Protein AF-W9YM71-F1 (afdb_monomer)

Mean predicted aligned error: 12.5 Å

Secondary structure (DSSP, 8-state):
---HHHHHHHHHHHHS--------SS----TTSPPEEEEE--TT--HHHHHHHHHHHHHHHSPPS-TT-----------------PPPEEEEEB--SS--GGGHHHH-HHHHHHHHHHHT---S--STT--S--GGGG--HHHHTS-BHHHHHH-TTSTTHHHHSPP-----------------------------PPPEEEEEES-SS---TT--HHHHHHHEEEEEEEESS---S-S-TT-SSEEE-TT-S-HHHHHHHHHHHTT-SPPP---------------------HHHHHHHHHHHHHHHHHHHHHHHHHTTTTT--GGGS-HHHHHHHHHHHTTTS-----------------------PPPP-----PPP-HHHHHHHHHHHHHHGGGGS-HHHHHHTTEEEEEEEPPPPSSSSS----EEEEEEEE-SS-HHHHHHHHTSHHHHHHHHHHHHH-TTT-EEEEEEEEEETTEEEEEEEE--HHHHHTTHHHHHHHHGGGG-EEE--S-HHHHHHHHHHHTTT-EEEEEEES-TT--HHHHHHHHHHHHHT-

pLDDT: mean 78.45, std 24.94, range [26.16, 98.88]

Nearest PDB structures (foldseek):
  2qb6-assembly1_A  TM=8.181E-01  e=3.819E-21  Saccharomyces cerevisiae
  2qb6-assembly2_B  TM=7.887E-01  e=1.008E-19  Saccharomyces cerevisiae
  2qb8-assembly2_B  TM=7.793E-01  e=6.361E-20  Saccharomyces cerevisiae
  3dev-assembly1_B  TM=4.769E-01  e=1.214E-04  Staphylococcus haemolyticus JCSC1435
  4bxi-assembly1_A-2  TM=2.778E-01  e=4.343E-01  Staphylococcus aureus subsp. aureus COL

Foldseek 3Di:
DAALLVVLLVLLCLFQPDPPPDPPPDPDDPPPAFAEEEEFEALLLALQRQLLLSLLQVLLQDDDPDPPFPDDPDDDPDDPDDDDHRRYHYHYEYLHQPDALLCCCLLQVLLLLLLCVLLVVDDPDPDVDDDPPDPPVRDSVSSNSHHYSNNLCVDPSGPCNVLSHQDPPPDDDDPDDDDDDDDDDDDDPPPPPPPQDPAHEYEYFQDQQDDHQNDDPVSCVSRYDYQEYQHQFDHPVRDDPNRPPHHYHHLAQGSLLRSLVVCVVSCSQPAQDDPPPDDPDDDDDDDDDPDDDPVNVVSVLSNLSSSLSSSLSSLCQSCVNVVADTSNHDVSSVVSNVRSCSSQADPDPDPPPDDDDDDDDDDDDDDDDDPDDDDDPDGDDSVVSRCSSNVSVLCSVLSDDLLSQQSNSKDKDWAWADDDPDDDPDDIDIAIAMEGEHAADPVVSQVRLPHLVSSVVSVCCNCCPPSHVHQKYKYWYDDPPWIKIKIKGQAQVCVVVPLPVLLVVQCVVQVWDADDPDPVNVVVCCVPAPPRMDMGMTIRPPRSDDCSRSVVSSSVSRRHD

Sequence (561 aa):
MPSLSSYLANVRRLVFQPRSSAPSSNGGIDQSGGRSTLVMGNPSADLDSFVSAVLLSYFYNLPSRHSNSSHPQASTDGGAGGIGTLKTKYVPVLNLPAVKADELWRLRPEFGVALRWAVGEIPTGTGPGADEQSKDAEKVKQLEDMITVADIKSDSNSVFHSVFADSAHKAAGSQTSIQAGSTGSTDAASSQSQTQTQPQSLLLVDHNAPSIPGMSDETIRSRLKVIGCIDHHVDEGYVEQDASPRIITTGIGSCTSLVVKHLRDQGMWPTPSVNNTNSSDHDVPSTATTTLTTQDASTNVASIQELSKLALAPILIDTTNLTGKGDKCSDTDREAVAFLEAFLSPPSTQHSQTKDVKTNAHADTREAPPPSDKTGQTSWDRTAFYNAISTAKANSLNLLTMQETFDRDYKVWQERTRTQPTSSSSGAKDINVGISSLVKPLSWLIKHAGGVDKFLDEVETFATAEDRKLGVFAMLTRAGHGKEMAVFVLDEDLTESGLIGHFEDRAGELQLREWDEDRELMEALNQRLTGKRGWKVWWIGDTSKSRKQVGPLLREAVKTM

Structure (mmCIF, N/CA/C/O backbone):
data_AF-W9YM71-F1
#
_entry.id   AF-W9YM71-F1
#
loop_
_atom_site.group_PDB
_atom_site.id
_atom_site.type_symbol
_atom_site.label_atom_id
_atom_site.label_alt_id
_atom_site.label_comp_id
_atom_site.label_asym_id
_atom_site.label_entity_id
_atom_site.label_seq_id
_atom_site.pdbx_PDB_ins_code
_atom_site.Cartn_x
_atom_site.Cartn_y
_atom_site.Cartn_z
_atom_site.occupancy
_atom_site.B_iso_or_equiv
_atom_site.auth_seq_id
_atom_site.auth_comp_id
_atom_site.auth_asym_id
_atom_site.auth_atom_id
_atom_site.pdbx_PDB_model_num
ATOM 1 N N . MET A 1 1 ? 15.844 1.113 -25.237 1.00 86.94 1 MET A N 1
ATOM 2 C CA . MET A 1 1 ? 15.057 1.256 -23.997 1.00 86.94 1 MET A CA 1
ATOM 3 C C . MET A 1 1 ? 15.347 2.644 -23.452 1.00 86.94 1 MET A C 1
ATOM 5 O O . MET A 1 1 ? 16.521 2.991 -23.418 1.00 86.94 1 MET A O 1
ATOM 9 N N . PRO A 1 2 ? 14.336 3.484 -23.169 1.00 92.31 2 PRO A N 1
ATOM 10 C CA . PRO A 1 2 ? 14.567 4.799 -22.561 1.00 92.31 2 PRO A CA 1
ATOM 11 C C . PRO A 1 2 ? 15.074 4.652 -21.119 1.00 92.31 2 PRO A C 1
ATOM 13 O O . PRO A 1 2 ? 14.663 3.718 -20.438 1.00 92.31 2 PRO A O 1
ATOM 16 N N . SER A 1 3 ? 15.881 5.586 -20.612 1.00 94.06 3 SER A N 1
ATOM 17 C CA . SER A 1 3 ? 16.156 5.609 -19.166 1.00 94.06 3 SER A CA 1
ATOM 18 C C . SER A 1 3 ? 14.859 5.766 -18.369 1.00 94.06 3 SER A C 1
ATOM 20 O O . SER A 1 3 ? 13.878 6.327 -18.878 1.00 94.06 3 SER A O 1
ATOM 22 N N . LEU A 1 4 ? 14.848 5.302 -17.120 1.00 94.31 4 LEU A N 1
ATOM 23 C CA . LEU A 1 4 ? 13.697 5.405 -16.224 1.00 94.31 4 LEU A CA 1
ATOM 24 C C . LEU A 1 4 ? 13.221 6.860 -16.105 1.00 94.31 4 LEU A C 1
ATOM 26 O O . LEU A 1 4 ? 12.041 7.147 -16.295 1.00 94.31 4 LEU A O 1
ATOM 30 N N . SER A 1 5 ? 14.160 7.788 -15.907 1.00 93.81 5 SER A N 1
ATOM 31 C CA . SER A 1 5 ? 13.890 9.230 -15.840 1.00 93.81 5 SER A CA 1
ATOM 32 C C . SER A 1 5 ? 13.213 9.758 -17.108 1.00 93.81 5 SER A C 1
ATOM 34 O O . SER A 1 5 ? 12.217 10.475 -17.040 1.00 93.81 5 SER A O 1
ATOM 36 N N . SER A 1 6 ? 13.723 9.379 -18.286 1.00 94.69 6 SER A N 1
ATOM 37 C CA . SER A 1 6 ? 13.145 9.821 -19.562 1.00 94.69 6 SER A CA 1
ATOM 38 C C . SER A 1 6 ? 11.755 9.230 -19.782 1.00 94.69 6 SER A C 1
ATOM 40 O O . SER A 1 6 ? 10.878 9.894 -20.332 1.00 94.69 6 SER A O 1
ATOM 42 N N . TYR A 1 7 ? 11.544 7.978 -19.371 1.00 96.25 7 TYR A N 1
ATOM 43 C CA . TYR A 1 7 ? 10.250 7.315 -19.463 1.00 96.25 7 TYR A CA 1
ATOM 44 C C . TYR A 1 7 ? 9.191 8.012 -18.600 1.00 96.25 7 TYR A C 1
ATOM 46 O O . TYR A 1 7 ? 8.148 8.384 -19.137 1.00 96.25 7 TYR A O 1
ATOM 54 N N . LEU A 1 8 ? 9.471 8.242 -17.312 1.00 96.62 8 LEU A N 1
ATOM 55 C CA . LEU A 1 8 ? 8.530 8.884 -16.387 1.00 96.62 8 LEU A CA 1
ATOM 56 C C . LEU A 1 8 ? 8.148 10.291 -16.873 1.00 96.62 8 LEU A C 1
ATOM 58 O O . LEU A 1 8 ? 6.964 10.574 -17.052 1.00 96.62 8 LEU A O 1
ATOM 62 N N . ALA A 1 9 ? 9.135 11.111 -17.246 1.00 95.50 9 ALA A N 1
ATOM 63 C CA . ALA A 1 9 ? 8.895 12.446 -17.797 1.00 95.50 9 ALA A CA 1
ATOM 64 C C . ALA A 1 9 ? 8.052 12.426 -19.090 1.00 95.50 9 ALA A C 1
ATOM 66 O O . ALA A 1 9 ? 7.202 13.291 -19.317 1.00 95.50 9 ALA A O 1
ATOM 67 N N . ASN A 1 10 ? 8.276 11.445 -19.974 1.00 94.88 10 ASN A N 1
ATOM 68 C CA . ASN A 1 10 ? 7.492 11.295 -21.204 1.00 94.88 10 ASN A CA 1
ATOM 69 C C . ASN A 1 10 ? 6.034 10.931 -20.904 1.00 94.88 10 ASN A C 1
ATOM 71 O O . ASN A 1 10 ? 5.128 11.514 -21.496 1.00 94.88 10 ASN A O 1
ATOM 75 N N . VAL A 1 11 ? 5.807 9.985 -19.995 1.00 95.00 11 VAL A N 1
ATOM 76 C CA . VAL A 1 11 ? 4.467 9.542 -19.596 1.00 95.00 11 VAL A CA 1
ATOM 77 C C . VAL A 1 11 ? 3.709 10.666 -18.893 1.00 95.00 11 VAL A C 1
ATOM 79 O O . VAL A 1 11 ? 2.572 10.936 -19.269 1.00 95.00 11 VAL A O 1
ATOM 82 N N . ARG A 1 12 ? 4.337 11.379 -17.949 1.00 95.56 12 ARG A N 1
ATOM 83 C CA . ARG A 1 12 ? 3.732 12.553 -17.298 1.00 95.56 12 ARG A CA 1
ATOM 84 C C . ARG A 1 12 ? 3.300 13.593 -18.318 1.00 95.56 12 ARG A C 1
ATOM 86 O O . ARG A 1 12 ? 2.166 14.064 -18.280 1.00 95.56 12 ARG A O 1
ATOM 93 N N . ARG A 1 13 ? 4.159 13.883 -19.299 1.00 94.25 13 ARG A N 1
ATOM 94 C CA . ARG A 1 13 ? 3.810 14.800 -20.386 1.00 94.25 13 ARG A CA 1
ATOM 95 C C . ARG A 1 13 ? 2.591 14.325 -21.160 1.00 94.25 13 ARG A C 1
ATOM 97 O O . ARG A 1 13 ? 1.767 15.165 -21.463 1.00 94.25 13 ARG A O 1
ATOM 104 N N . LEU A 1 14 ? 2.454 13.030 -21.471 1.00 91.31 14 LEU A N 1
ATOM 105 C CA . LEU A 1 14 ? 1.268 12.497 -22.167 1.00 91.31 14 LEU A CA 1
ATOM 106 C C . LEU A 1 14 ? -0.036 12.783 -21.410 1.00 91.31 14 LEU A C 1
ATOM 108 O O . LEU A 1 14 ? -1.061 12.989 -22.051 1.00 91.31 14 LEU A O 1
ATOM 112 N N . VAL A 1 15 ? 0.004 12.811 -20.076 1.00 93.62 15 VAL A N 1
ATOM 113 C CA . VAL A 1 15 ? -1.179 13.048 -19.238 1.00 93.62 15 VAL A CA 1
ATOM 114 C C . VAL A 1 15 ? -1.547 14.528 -19.135 1.00 93.62 15 VAL A C 1
ATOM 116 O O . VAL A 1 15 ? -2.734 14.850 -19.139 1.00 93.62 15 VAL A O 1
ATOM 119 N N . PHE A 1 16 ? -0.549 15.412 -19.074 1.00 92.94 16 PHE A N 1
ATOM 120 C CA . PHE A 1 16 ? -0.714 16.843 -18.781 1.00 92.94 16 PHE A CA 1
ATOM 121 C C . PHE A 1 16 ? -0.312 17.759 -19.955 1.00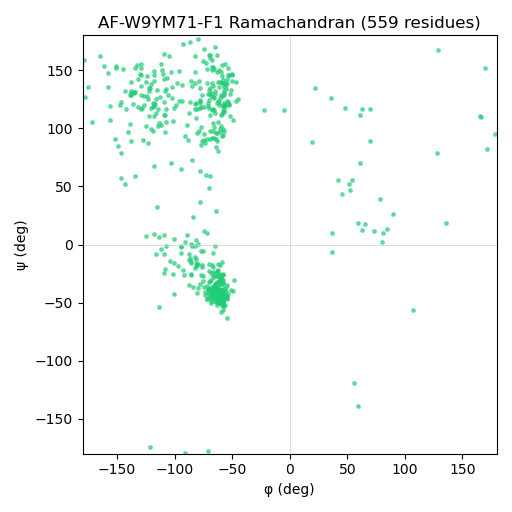 92.94 16 PHE A C 1
ATOM 123 O O . PHE A 1 16 ? 0.218 18.851 -19.749 1.00 92.94 16 PHE A O 1
ATOM 130 N N . GLN A 1 17 ? -0.494 17.324 -21.210 1.00 78.56 17 GLN A N 1
ATOM 131 C CA . GLN A 1 17 ? -0.133 18.159 -22.365 1.00 78.56 17 GLN A CA 1
ATOM 132 C C . GLN A 1 17 ? -0.950 19.462 -22.387 1.00 78.56 17 GLN A C 1
ATOM 134 O O . GLN A 1 17 ? -2.176 19.410 -22.260 1.00 78.56 17 GLN A O 1
ATOM 139 N N . PRO A 1 18 ? -0.323 20.625 -22.651 1.00 55.78 18 PRO A N 1
ATOM 140 C CA . PRO A 1 18 ? -1.064 21.832 -22.981 1.00 55.78 18 PRO A CA 1
ATOM 141 C C . PRO A 1 18 ? -1.850 21.565 -24.266 1.00 55.78 18 PRO A C 1
ATOM 143 O O . PRO A 1 18 ? -1.250 21.272 -25.303 1.00 55.78 18 PRO A O 1
ATOM 146 N N . ARG A 1 19 ? -3.183 21.669 -24.229 1.00 54.19 19 ARG A N 1
ATOM 147 C CA . ARG A 1 19 ? -3.973 21.716 -25.464 1.00 54.19 19 ARG A CA 1
ATOM 148 C C . ARG A 1 19 ? -3.457 22.899 -26.275 1.00 54.19 19 ARG A C 1
ATOM 150 O O . ARG A 1 19 ? -3.586 24.041 -25.837 1.00 54.19 19 ARG A O 1
ATOM 157 N N . SER A 1 20 ? -2.846 22.648 -27.431 1.00 47.94 20 SER A N 1
ATOM 158 C CA . SER A 1 20 ? -2.465 23.723 -28.340 1.00 47.94 20 SER A CA 1
ATOM 159 C C . SER A 1 20 ? -3.720 24.520 -28.682 1.00 47.94 20 SER A C 1
ATOM 161 O O . SER A 1 20 ? -4.685 23.970 -29.212 1.00 47.94 20 SER A O 1
ATOM 163 N N . SER A 1 21 ? -3.715 25.806 -28.344 1.00 37.19 21 SER A N 1
ATOM 164 C CA . SER A 1 21 ? -4.774 26.765 -28.635 1.00 37.19 21 SER A CA 1
ATOM 165 C C . SER A 1 21 ? -4.921 26.961 -30.147 1.00 37.19 21 SER A C 1
ATOM 167 O O . SER A 1 21 ? -4.367 27.894 -30.725 1.00 37.19 21 SER A O 1
ATOM 169 N N . ALA A 1 22 ? -5.668 26.077 -30.794 1.00 32.47 22 ALA A N 1
ATOM 170 C CA . ALA A 1 22 ? -6.277 26.332 -32.085 1.00 32.47 22 ALA A CA 1
ATOM 171 C C . ALA A 1 22 ? -7.793 26.176 -31.899 1.00 32.47 22 ALA A C 1
ATOM 173 O O . ALA A 1 22 ? -8.251 25.090 -31.534 1.00 32.47 22 ALA A O 1
ATOM 174 N N . PRO A 1 23 ? -8.593 27.235 -32.102 1.00 36.38 23 PRO A N 1
ATOM 175 C CA . PRO A 1 23 ? -10.038 27.114 -32.073 1.00 36.38 23 PRO A CA 1
ATOM 176 C C . PRO A 1 23 ? -10.468 26.419 -33.368 1.00 36.38 23 PRO A C 1
ATOM 178 O O . PRO A 1 23 ? -10.716 27.073 -34.376 1.00 36.38 23 PRO A O 1
ATOM 181 N N . SER A 1 24 ? -10.537 25.087 -33.370 1.00 32.97 24 SER A N 1
ATOM 182 C CA . SER A 1 24 ? -11.291 24.392 -34.412 1.00 32.97 24 SER A CA 1
ATOM 183 C C . SER A 1 24 ? -12.765 24.431 -34.015 1.00 32.97 24 SER A C 1
ATOM 185 O O . SER A 1 24 ? -13.189 23.830 -33.028 1.00 32.97 24 SER A O 1
ATOM 187 N N . SER A 1 25 ? -13.532 25.226 -34.751 1.00 34.09 25 SER A N 1
ATOM 188 C CA . SER A 1 25 ? -14.973 25.419 -34.624 1.00 34.09 25 SER A CA 1
ATOM 189 C C . SER A 1 25 ? -15.750 24.202 -35.142 1.00 34.09 25 SER A C 1
ATOM 191 O O . SER A 1 25 ? -16.524 24.313 -36.086 1.00 34.09 25 SER A O 1
ATOM 193 N N . ASN A 1 26 ? -15.508 23.035 -34.549 1.00 32.47 26 ASN A N 1
ATOM 194 C CA . ASN A 1 26 ? -16.337 21.841 -34.665 1.00 32.47 26 ASN A CA 1
ATOM 195 C C . ASN A 1 26 ? -16.074 20.976 -33.431 1.00 32.47 26 ASN A C 1
ATOM 197 O O . ASN A 1 26 ? -14.943 20.563 -33.196 1.00 32.47 26 ASN A O 1
ATOM 201 N N . GLY A 1 27 ? -17.114 20.717 -32.634 1.00 30.27 27 GLY A N 1
ATOM 202 C CA . GLY A 1 27 ? -17.077 19.919 -31.401 1.00 30.27 27 GLY A CA 1
ATOM 203 C C . GLY A 1 27 ? -16.853 18.420 -31.630 1.00 30.27 27 GLY A C 1
ATOM 204 O O . GLY A 1 27 ? -17.591 17.598 -31.096 1.00 30.27 27 GLY A O 1
ATOM 205 N N . GLY A 1 28 ? -15.859 18.064 -32.441 1.00 26.16 28 GLY A N 1
ATOM 206 C CA . GLY A 1 28 ? -15.349 16.711 -32.591 1.00 26.16 28 GLY A CA 1
ATOM 207 C C . GLY A 1 28 ? -14.089 16.569 -31.754 1.00 26.16 28 GLY A C 1
ATOM 208 O O . GLY A 1 28 ? -13.118 17.290 -31.961 1.00 26.16 28 GLY A O 1
ATOM 209 N N . ILE A 1 29 ? -14.119 15.647 -30.796 1.00 33.91 29 ILE A N 1
ATOM 210 C CA . ILE A 1 29 ? -12.934 15.139 -30.105 1.00 33.91 29 ILE A CA 1
ATOM 211 C C . ILE A 1 29 ? -11.875 14.826 -31.168 1.00 33.91 29 ILE A C 1
ATOM 213 O O . ILE A 1 29 ? -12.150 14.067 -32.096 1.00 33.91 29 ILE A O 1
ATOM 217 N N . ASP A 1 30 ? -10.693 15.423 -31.046 1.00 29.95 30 ASP A N 1
ATOM 218 C CA . ASP A 1 30 ? -9.541 15.137 -31.896 1.00 29.95 30 ASP A CA 1
ATOM 219 C C . ASP A 1 30 ? -9.170 13.649 -31.737 1.00 29.95 30 ASP A C 1
ATOM 221 O O . ASP A 1 30 ? -8.575 13.230 -30.743 1.00 29.95 30 ASP A O 1
ATOM 225 N N . GLN A 1 31 ? -9.610 12.819 -32.690 1.00 34.59 31 GLN A N 1
ATOM 226 C CA . GLN A 1 31 ? -9.401 11.366 -32.737 1.00 34.59 31 GLN A CA 1
ATOM 227 C C . GLN A 1 31 ? -7.986 10.994 -33.225 1.00 34.59 31 GLN A C 1
ATOM 229 O O . GLN A 1 31 ? -7.809 10.013 -33.944 1.00 34.59 31 GLN A O 1
ATOM 234 N N . SER A 1 32 ? -6.962 11.769 -32.861 1.00 33.25 32 SER A N 1
ATOM 235 C CA . SER A 1 32 ? -5.569 11.506 -33.258 1.00 33.25 32 SER A CA 1
ATOM 236 C C . SER A 1 32 ? -4.667 10.999 -32.114 1.00 33.25 32 SER A C 1
ATOM 238 O O . SER A 1 32 ? -3.512 10.642 -32.353 1.00 33.25 32 SER A O 1
ATOM 240 N N . GLY A 1 33 ? -5.182 10.860 -30.883 1.00 40.34 33 GLY A N 1
ATOM 241 C CA . GLY A 1 33 ? -4.461 10.285 -29.736 1.00 40.34 33 GLY A CA 1
ATOM 242 C C . GLY A 1 33 ? -4.758 8.794 -29.529 1.00 40.34 33 GLY A C 1
ATOM 243 O O . GLY A 1 33 ? -5.911 8.407 -29.376 1.00 40.34 33 GLY A O 1
ATOM 244 N N . GLY A 1 34 ? -3.734 7.934 -29.518 1.00 56.25 34 GLY A N 1
ATOM 245 C CA . GLY A 1 34 ? -3.900 6.487 -29.316 1.00 56.25 34 GLY A CA 1
ATOM 246 C C . GLY A 1 34 ? -4.639 6.105 -28.020 1.00 56.25 34 GLY A C 1
ATOM 247 O O . GLY A 1 34 ? -4.641 6.847 -27.039 1.00 56.25 34 GLY A O 1
ATOM 248 N N . ARG A 1 35 ? -5.255 4.913 -28.006 1.00 83.31 35 ARG A N 1
ATOM 249 C CA . ARG A 1 35 ? -5.960 4.359 -26.833 1.00 83.31 35 ARG A CA 1
ATOM 250 C C . ARG A 1 35 ? -5.017 4.309 -25.622 1.00 83.31 35 ARG A C 1
ATOM 252 O O . ARG A 1 35 ? -3.864 3.918 -25.769 1.00 83.31 35 ARG A O 1
ATOM 259 N N . SER A 1 36 ? -5.483 4.677 -24.431 1.00 92.44 36 SER A N 1
ATOM 260 C CA . SER A 1 36 ? -4.678 4.606 -23.201 1.00 92.44 36 SER A CA 1
ATOM 261 C C . SER A 1 36 ? -5.293 3.648 -22.181 1.00 92.44 36 SER A C 1
ATOM 263 O O . SER A 1 36 ? -6.514 3.508 -22.128 1.00 92.44 36 SER A O 1
ATOM 265 N N . THR A 1 37 ? -4.451 3.012 -21.371 1.00 96.31 37 THR A N 1
ATOM 266 C CA . THR A 1 37 ? -4.808 2.121 -20.261 1.00 96.31 37 THR A CA 1
ATOM 267 C C . THR A 1 37 ? -4.103 2.611 -19.004 1.00 96.31 37 THR A C 1
ATOM 269 O O . THR A 1 37 ? -2.887 2.799 -19.013 1.00 96.31 37 THR A O 1
ATOM 272 N N . LEU A 1 38 ? -4.847 2.801 -17.919 1.00 98.38 38 LEU A N 1
ATOM 273 C CA . LEU A 1 38 ? -4.265 3.109 -16.616 1.00 98.38 38 LEU A CA 1
ATOM 274 C C . LEU A 1 38 ? -3.732 1.823 -15.981 1.00 98.38 38 LEU A C 1
ATOM 276 O O . LEU A 1 38 ? -4.373 0.780 -16.086 1.00 98.38 38 LEU A O 1
ATOM 280 N N . VAL A 1 39 ? -2.582 1.893 -15.320 1.00 98.69 39 VAL A N 1
ATOM 281 C CA . VAL A 1 39 ? -2.033 0.811 -14.497 1.00 98.69 39 VAL A CA 1
ATOM 282 C C . VAL A 1 39 ? -1.919 1.340 -13.077 1.00 98.69 39 VAL A C 1
ATOM 284 O O . VAL A 1 39 ? -1.225 2.331 -12.849 1.00 98.69 39 VAL A O 1
ATOM 287 N N . MET A 1 40 ? -2.630 0.727 -12.136 1.00 98.50 40 MET A N 1
ATOM 288 C CA . MET A 1 40 ? -2.833 1.313 -10.812 1.00 98.50 40 MET A CA 1
ATOM 289 C C . MET A 1 40 ? -2.618 0.291 -9.699 1.00 98.50 40 MET A C 1
ATOM 291 O O . MET A 1 40 ? -3.164 -0.811 -9.739 1.00 98.50 40 MET A O 1
ATOM 295 N N . GLY A 1 41 ? -1.830 0.702 -8.706 1.00 97.56 41 GLY A N 1
ATOM 296 C CA . GLY A 1 41 ? -1.638 0.002 -7.439 1.00 97.56 41 GLY A CA 1
ATOM 297 C C . GLY A 1 41 ? -2.776 0.238 -6.443 1.00 97.56 41 GLY A C 1
ATOM 298 O O . GLY A 1 41 ? -3.709 1.000 -6.701 1.00 97.56 41 GLY A O 1
ATOM 299 N N . ASN A 1 42 ? -2.721 -0.414 -5.286 1.00 94.12 42 ASN A N 1
ATOM 300 C CA . ASN A 1 42 ? -3.766 -0.287 -4.270 1.00 94.12 42 ASN A CA 1
ATOM 301 C C . ASN A 1 42 ? -3.691 1.074 -3.521 1.00 94.12 42 ASN A C 1
ATOM 303 O O . ASN A 1 42 ? -2.702 1.795 -3.677 1.00 94.12 42 ASN A O 1
ATOM 307 N N . PRO A 1 43 ? -4.716 1.459 -2.730 1.00 91.94 43 PRO A N 1
ATOM 308 C CA . PRO A 1 43 ? -4.758 2.751 -2.027 1.00 91.94 43 PRO A CA 1
ATOM 309 C C . PRO A 1 43 ? -3.662 3.012 -0.986 1.00 91.94 43 PRO A C 1
ATOM 311 O O . PRO A 1 43 ? -3.401 4.175 -0.692 1.00 91.94 43 PRO A O 1
ATOM 314 N N . SER A 1 44 ? -3.000 1.982 -0.428 1.00 91.25 44 SER A N 1
ATOM 315 C CA . SER A 1 44 ? -1.820 2.216 0.430 1.00 91.25 44 SER A CA 1
ATOM 316 C C . SER A 1 44 ? -0.703 2.893 -0.366 1.00 91.25 44 SER A C 1
ATOM 318 O O . SER A 1 44 ? 0.122 3.629 0.194 1.00 91.25 44 SER A O 1
ATOM 320 N N . ALA A 1 45 ? -0.717 2.639 -1.683 1.00 94.31 45 ALA A N 1
ATOM 321 C CA . ALA A 1 45 ? 0.231 3.099 -2.671 1.00 94.31 45 ALA A CA 1
ATOM 322 C C . ALA A 1 45 ? 1.663 2.918 -2.174 1.00 94.31 45 ALA A C 1
ATOM 324 O O . ALA A 1 45 ? 2.444 3.848 -2.291 1.00 94.31 45 ALA A O 1
ATOM 325 N N . ASP A 1 46 ? 1.975 1.771 -1.561 1.00 95.19 46 ASP A N 1
ATOM 326 C CA . ASP A 1 46 ? 3.308 1.433 -1.060 1.00 95.19 46 ASP A CA 1
ATOM 327 C C . ASP A 1 46 ? 4.310 1.149 -2.199 1.00 95.19 46 ASP A C 1
ATOM 329 O O . ASP A 1 46 ? 4.000 1.288 -3.385 1.00 95.19 46 ASP A O 1
ATOM 333 N N . LEU A 1 47 ? 5.547 0.776 -1.838 1.00 96.81 47 LEU A N 1
ATOM 334 C CA . LEU A 1 47 ? 6.601 0.465 -2.810 1.00 96.81 47 LEU A CA 1
ATOM 335 C C . LEU A 1 47 ? 6.177 -0.629 -3.800 1.00 96.81 47 LEU A C 1
ATOM 337 O O . LEU A 1 47 ? 6.557 -0.545 -4.966 1.00 96.81 47 LEU A O 1
ATOM 341 N N . ASP A 1 48 ? 5.422 -1.636 -3.357 1.00 97.75 48 ASP A N 1
ATOM 342 C CA . ASP A 1 48 ? 5.058 -2.788 -4.183 1.00 97.75 48 ASP A CA 1
ATOM 343 C C . ASP A 1 48 ? 4.038 -2.389 -5.251 1.00 97.75 48 ASP A C 1
ATOM 345 O O . ASP A 1 48 ? 4.250 -2.625 -6.445 1.00 97.75 48 ASP A O 1
ATOM 349 N N . SER A 1 49 ? 3.003 -1.658 -4.833 1.00 97.88 49 SER A N 1
ATOM 350 C CA . SER A 1 49 ? 2.010 -1.025 -5.704 1.00 97.88 49 SER A CA 1
ATOM 351 C C . SER A 1 49 ? 2.636 -0.045 -6.707 1.00 97.88 49 SER A C 1
ATOM 353 O O . SER A 1 49 ? 2.356 -0.108 -7.910 1.00 97.88 49 SER A O 1
ATOM 355 N N . PHE A 1 50 ? 3.502 0.856 -6.233 1.00 97.81 50 PHE A N 1
ATOM 356 C CA . PHE A 1 50 ? 4.196 1.847 -7.063 1.00 97.81 50 PHE A CA 1
ATOM 357 C C . PHE A 1 50 ? 5.056 1.180 -8.142 1.00 97.81 50 PHE A C 1
ATOM 359 O O . PHE A 1 50 ? 4.885 1.440 -9.340 1.00 97.81 50 PHE A O 1
ATOM 366 N N . VAL A 1 51 ? 6.001 0.340 -7.725 1.00 98.75 51 VAL A N 1
ATOM 367 C CA . VAL A 1 51 ? 7.011 -0.219 -8.624 1.00 98.75 51 VAL A CA 1
ATOM 368 C C . VAL A 1 51 ? 6.376 -1.204 -9.598 1.00 98.75 51 VAL A C 1
ATOM 370 O O . VAL A 1 51 ? 6.692 -1.150 -10.788 1.00 98.75 51 VAL A O 1
ATOM 373 N N . SER A 1 52 ? 5.420 -2.026 -9.150 1.00 98.88 52 SER A N 1
ATOM 374 C CA . SER A 1 52 ? 4.654 -2.914 -10.033 1.00 98.88 52 SER A CA 1
ATOM 375 C C . SER A 1 52 ? 3.985 -2.145 -11.176 1.00 98.88 52 SER A C 1
ATOM 377 O O . SER A 1 52 ? 4.090 -2.549 -12.339 1.00 98.88 52 SER A O 1
ATOM 379 N N . ALA A 1 53 ? 3.351 -1.004 -10.875 1.00 98.75 53 ALA A N 1
ATOM 380 C CA . ALA A 1 53 ? 2.655 -0.203 -11.879 1.00 98.75 53 ALA A CA 1
ATOM 381 C C . ALA A 1 53 ? 3.632 0.407 -12.892 1.00 98.75 53 ALA A C 1
ATOM 383 O O . ALA A 1 53 ? 3.379 0.373 -14.104 1.00 98.75 53 ALA A O 1
ATOM 384 N N . VAL A 1 54 ? 4.765 0.933 -12.410 1.00 98.69 54 VAL A N 1
ATOM 385 C CA . VAL A 1 54 ? 5.809 1.511 -13.266 1.00 98.69 54 VAL A CA 1
ATOM 386 C C . VAL A 1 54 ? 6.438 0.459 -14.167 1.00 98.69 54 VAL A C 1
ATOM 388 O O . VAL A 1 54 ? 6.507 0.691 -15.373 1.00 98.69 54 VAL A O 1
ATOM 391 N N . LEU A 1 55 ? 6.863 -0.685 -13.624 1.00 98.69 55 LEU A N 1
ATOM 392 C CA . LEU A 1 55 ? 7.521 -1.737 -14.401 1.00 98.69 55 LEU A CA 1
ATOM 393 C C . LEU A 1 55 ? 6.594 -2.283 -15.485 1.00 98.69 55 LEU A C 1
ATOM 395 O O . LEU A 1 55 ? 6.974 -2.314 -16.656 1.00 98.69 55 LEU A O 1
ATOM 399 N N . LEU A 1 56 ? 5.363 -2.652 -15.124 1.00 98.56 56 LEU A N 1
ATOM 400 C CA . LEU A 1 56 ? 4.417 -3.210 -16.085 1.00 98.56 56 LEU A CA 1
ATOM 401 C C . LEU A 1 56 ? 4.127 -2.219 -17.219 1.00 98.56 56 LEU A C 1
ATOM 403 O O . LEU A 1 56 ? 4.223 -2.571 -18.395 1.00 98.56 56 LEU A O 1
ATOM 407 N N . SER A 1 57 ? 3.865 -0.954 -16.874 1.00 98.38 57 SER A N 1
ATOM 408 C CA . SER A 1 57 ? 3.633 0.099 -17.869 1.00 98.38 57 SER A CA 1
ATOM 409 C C . SER A 1 57 ? 4.858 0.344 -18.747 1.00 98.38 57 SER A C 1
ATOM 411 O O . SER A 1 57 ? 4.724 0.506 -19.961 1.00 98.38 57 SER A O 1
ATOM 413 N N . TYR A 1 58 ? 6.053 0.366 -18.148 1.00 97.81 58 TYR A N 1
ATOM 414 C CA . TYR A 1 58 ? 7.309 0.603 -18.853 1.00 97.81 58 TYR A CA 1
ATOM 415 C C . TYR A 1 58 ? 7.500 -0.433 -19.958 1.00 97.81 58 TYR A C 1
ATOM 417 O O . TYR A 1 58 ? 7.671 -0.065 -21.123 1.00 97.81 58 TYR A O 1
ATOM 425 N N . PHE A 1 59 ? 7.411 -1.720 -19.615 1.00 96.69 59 PHE A N 1
ATOM 426 C CA . PHE A 1 59 ? 7.637 -2.800 -20.571 1.00 96.69 59 PHE A CA 1
ATOM 427 C C . PHE A 1 59 ? 6.516 -2.915 -21.606 1.00 96.69 59 PHE A C 1
ATOM 429 O O . PHE A 1 59 ? 6.812 -3.090 -22.787 1.00 96.69 59 PHE A O 1
ATOM 436 N N . TYR A 1 60 ? 5.253 -2.717 -21.218 1.00 95.56 60 TYR A N 1
ATOM 437 C CA . TYR A 1 60 ? 4.131 -2.718 -22.167 1.00 95.56 60 TYR A CA 1
ATOM 438 C C . TYR A 1 60 ? 4.185 -1.553 -23.167 1.00 95.56 60 TYR A C 1
ATOM 440 O O . TYR A 1 60 ? 3.677 -1.654 -24.286 1.00 95.56 60 TYR A O 1
ATOM 448 N N . ASN A 1 61 ? 4.837 -0.445 -22.808 1.00 95.25 61 ASN A N 1
ATOM 449 C CA . ASN A 1 61 ? 5.033 0.685 -23.710 1.00 95.25 61 ASN A CA 1
ATOM 450 C C . ASN A 1 61 ? 6.193 0.497 -24.702 1.00 95.25 61 ASN A C 1
ATOM 452 O O . ASN A 1 61 ? 6.229 1.200 -25.729 1.00 95.25 61 ASN A O 1
ATOM 456 N N . LEU A 1 62 ? 7.117 -0.442 -24.456 1.00 91.50 62 LEU A N 1
ATOM 457 C CA . LEU A 1 62 ? 8.223 -0.722 -25.373 1.00 91.50 62 LEU A CA 1
ATOM 458 C C . LEU A 1 62 ? 7.703 -1.204 -26.742 1.00 91.50 62 LEU A C 1
ATOM 460 O O . LEU A 1 62 ? 6.601 -1.745 -26.857 1.00 91.50 62 LEU A O 1
ATOM 464 N N . PRO A 1 63 ? 8.424 -0.951 -27.845 1.00 81.50 63 PRO A N 1
ATOM 465 C CA . PRO A 1 63 ? 8.105 -1.565 -29.134 1.00 81.50 63 PRO A CA 1
ATOM 466 C C . PRO A 1 63 ? 8.167 -3.096 -29.020 1.00 81.50 63 PRO A C 1
ATOM 468 O O . PRO A 1 63 ? 9.176 -3.619 -28.548 1.00 81.50 63 PRO A O 1
ATOM 471 N N . SER A 1 64 ? 7.111 -3.804 -29.440 1.00 66.88 64 SER A N 1
ATOM 472 C CA . SER A 1 64 ? 7.087 -5.272 -29.439 1.00 66.88 64 SER A CA 1
ATOM 473 C C . SER A 1 64 ? 8.268 -5.805 -30.247 1.00 66.88 64 SER A C 1
ATOM 475 O O . SER A 1 64 ? 8.384 -5.512 -31.435 1.00 66.88 64 SER A O 1
ATOM 477 N N . ARG A 1 65 ? 9.156 -6.576 -29.609 1.00 55.06 65 ARG A N 1
ATOM 478 C CA . ARG A 1 65 ? 10.301 -7.214 -30.282 1.00 55.06 65 ARG A CA 1
ATOM 479 C C . ARG A 1 65 ? 9.934 -8.514 -31.004 1.00 55.06 65 ARG A C 1
ATOM 481 O O . ARG A 1 65 ? 10.713 -8.976 -31.828 1.00 55.06 65 ARG A O 1
ATOM 488 N N . HIS A 1 66 ? 8.743 -9.061 -30.754 1.00 43.03 66 HIS A N 1
ATOM 489 C CA . HIS A 1 66 ? 8.269 -10.302 -31.361 1.00 43.03 66 HIS A CA 1
ATOM 490 C C . HIS A 1 66 ? 6.794 -10.181 -31.755 1.00 43.03 66 HIS A C 1
ATOM 492 O O . HIS A 1 66 ? 5.953 -9.802 -30.944 1.00 43.03 66 HIS A O 1
ATOM 498 N N . SER A 1 67 ? 6.485 -10.516 -33.007 1.00 37.41 67 SER A N 1
ATOM 499 C CA . SER A 1 67 ? 5.147 -10.499 -33.614 1.00 37.41 67 SER A CA 1
ATOM 500 C C . SER A 1 67 ? 4.230 -11.647 -33.162 1.00 37.41 67 SER A C 1
ATOM 502 O O . SER A 1 67 ? 3.190 -11.854 -33.775 1.00 37.41 67 SER A O 1
ATOM 504 N N . ASN A 1 68 ? 4.603 -12.397 -32.119 1.00 36.09 68 ASN A N 1
ATOM 505 C CA . ASN A 1 68 ? 3.890 -13.602 -31.679 1.00 36.09 68 ASN A CA 1
ATOM 506 C C . ASN A 1 68 ? 3.312 -13.503 -30.256 1.00 36.09 68 ASN A C 1
ATOM 508 O O . ASN A 1 68 ? 2.856 -14.514 -29.728 1.00 36.09 68 ASN A O 1
ATOM 512 N N . SER A 1 69 ? 3.322 -12.332 -29.608 1.00 42.06 69 SER A N 1
ATOM 513 C CA . SER A 1 69 ? 2.683 -12.202 -28.295 1.00 42.06 69 SER A CA 1
ATOM 514 C C . SER A 1 69 ? 1.166 -12.085 -28.443 1.00 42.06 69 SER A C 1
ATOM 516 O O . SER A 1 69 ? 0.637 -11.130 -29.012 1.00 42.06 69 SER A O 1
ATOM 518 N N . SER A 1 70 ? 0.459 -13.067 -27.892 1.00 38.97 70 SER A N 1
ATOM 519 C CA . SER A 1 70 ? -0.983 -13.068 -27.652 1.00 38.97 70 SER A CA 1
ATOM 520 C C . SER A 1 70 ? -1.348 -12.072 -26.543 1.00 38.97 70 SER A C 1
ATOM 522 O O . SER A 1 70 ? -1.877 -12.442 -25.499 1.00 38.97 70 SER A O 1
ATOM 524 N N . HIS A 1 71 ? -1.022 -10.796 -26.745 1.00 48.31 71 HIS A N 1
ATOM 525 C CA . HIS A 1 71 ? -1.677 -9.715 -26.022 1.00 48.31 71 HIS A CA 1
ATOM 526 C C . HIS A 1 71 ? -3.002 -9.398 -26.712 1.00 48.31 71 HIS A C 1
ATOM 528 O O . HIS A 1 71 ? -3.084 -9.508 -27.938 1.00 48.31 71 HIS A O 1
ATOM 534 N N . PRO A 1 72 ? -4.031 -8.958 -25.972 1.00 41.72 72 PRO A N 1
ATOM 535 C CA . PRO A 1 72 ? -5.258 -8.494 -26.585 1.00 41.72 72 PRO A CA 1
ATOM 536 C C . PRO A 1 72 ? -4.960 -7.199 -27.353 1.00 41.72 72 PRO A C 1
ATOM 538 O O . PRO A 1 72 ? -5.059 -6.090 -26.827 1.00 41.72 72 PRO A O 1
ATOM 541 N N . GLN A 1 73 ? -4.623 -7.330 -28.639 1.00 41.19 73 GLN A N 1
ATOM 542 C CA . GLN A 1 73 ? -5.188 -6.410 -29.612 1.00 41.19 73 GLN A CA 1
ATOM 543 C C . GLN A 1 73 ? -6.696 -6.481 -29.396 1.00 41.19 73 GLN A C 1
ATOM 545 O O . GLN A 1 73 ? -7.279 -7.565 -29.419 1.00 41.19 73 GLN A O 1
ATOM 550 N N . ALA A 1 74 ? -7.298 -5.335 -29.084 1.00 39.28 74 ALA A N 1
ATOM 551 C CA . ALA A 1 74 ? -8.741 -5.216 -28.996 1.00 39.28 74 ALA A CA 1
ATOM 552 C C . ALA A 1 74 ? -9.364 -5.923 -30.208 1.00 39.28 74 ALA A C 1
ATOM 554 O O . ALA A 1 74 ? -8.953 -5.660 -31.337 1.00 39.28 74 ALA A O 1
ATOM 555 N N . SER A 1 75 ? -10.265 -6.861 -29.915 1.00 33.94 75 SER A N 1
ATOM 556 C CA . SER A 1 75 ? -11.179 -7.560 -30.819 1.00 33.94 75 S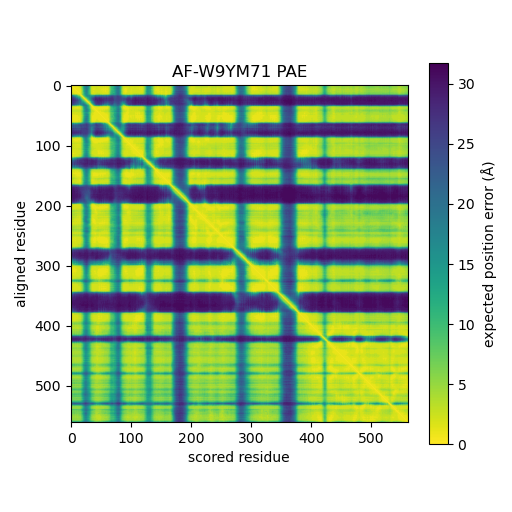ER A CA 1
ATOM 557 C C . SER A 1 75 ? -11.153 -7.067 -32.267 1.00 33.94 75 SER A C 1
ATOM 559 O O . SER A 1 75 ? -11.545 -5.938 -32.565 1.00 33.94 75 SER A O 1
ATOM 561 N N . THR A 1 76 ? -10.736 -7.956 -33.163 1.00 35.47 76 THR A N 1
ATOM 562 C CA . THR A 1 76 ? -10.961 -7.842 -34.599 1.00 35.47 76 THR A CA 1
ATOM 563 C C . THR A 1 76 ? -12.459 -7.753 -34.885 1.00 35.47 76 THR A C 1
ATOM 565 O O . THR A 1 76 ? -13.134 -8.780 -34.946 1.00 35.47 76 THR A O 1
ATOM 568 N N . ASP A 1 77 ? -12.966 -6.544 -35.107 1.00 33.06 77 ASP A N 1
ATOM 569 C CA . ASP A 1 77 ? -14.122 -6.374 -35.980 1.00 33.06 77 ASP A CA 1
ATOM 570 C C . ASP A 1 77 ? -13.622 -6.492 -37.421 1.00 33.06 77 ASP A C 1
ATOM 572 O O . ASP A 1 77 ? -12.732 -5.767 -37.872 1.00 33.06 77 ASP A O 1
ATOM 576 N N . GLY A 1 78 ? -14.145 -7.498 -38.119 1.00 35.06 78 GLY A N 1
ATOM 577 C CA . GLY A 1 78 ? -13.802 -7.804 -39.496 1.00 35.06 78 GLY A CA 1
ATOM 578 C C . GLY A 1 78 ? -14.146 -6.647 -40.430 1.00 35.06 78 GLY A C 1
ATOM 579 O O . GLY A 1 78 ? -15.298 -6.246 -40.554 1.00 35.06 78 GLY A O 1
ATOM 580 N N . GLY A 1 79 ? -13.138 -6.157 -41.140 1.00 28.61 79 GLY A N 1
ATOM 581 C CA . GLY A 1 79 ? -13.301 -5.199 -42.222 1.00 28.61 79 GLY A CA 1
ATOM 582 C C . GLY A 1 79 ? -11.977 -5.017 -42.942 1.00 28.61 79 GLY A C 1
ATOM 583 O O . GLY A 1 79 ? -11.056 -4.401 -42.419 1.00 28.61 79 GLY A O 1
ATOM 584 N N . ALA A 1 80 ? -11.860 -5.593 -44.135 1.00 37.16 80 ALA A N 1
ATOM 585 C CA . ALA A 1 80 ? -10.729 -5.363 -45.017 1.00 37.16 80 ALA A CA 1
ATOM 586 C C . ALA A 1 80 ? -10.591 -3.856 -45.310 1.00 37.16 80 ALA A C 1
ATOM 588 O O . ALA A 1 80 ? -11.472 -3.257 -45.921 1.00 37.16 80 ALA A O 1
ATOM 589 N N . GLY A 1 81 ? -9.487 -3.248 -44.876 1.00 29.58 81 GLY A N 1
ATOM 590 C CA . GLY A 1 81 ? -9.164 -1.852 -45.165 1.00 29.58 81 GLY A CA 1
ATOM 591 C C . GLY A 1 81 ? -8.056 -1.340 -44.251 1.00 29.58 81 GLY A C 1
ATOM 592 O O . GLY A 1 81 ? -8.255 -1.199 -43.051 1.00 29.58 81 GLY A O 1
ATOM 593 N N . GLY A 1 82 ? -6.869 -1.093 -44.808 1.00 39.78 82 GLY A N 1
ATOM 594 C CA . GLY A 1 82 ? -5.708 -0.616 -44.060 1.00 39.78 82 GLY A CA 1
ATOM 595 C C . GLY A 1 82 ? -5.961 0.724 -43.367 1.00 39.78 82 GLY A C 1
ATOM 596 O O . GLY A 1 82 ? -6.056 1.756 -44.022 1.00 39.78 82 GLY A O 1
ATOM 597 N N . ILE A 1 83 ? -6.007 0.700 -42.035 1.00 35.66 83 ILE A N 1
ATOM 598 C CA . ILE A 1 83 ? -5.881 1.861 -41.151 1.00 35.66 83 ILE A CA 1
ATOM 599 C C . ILE A 1 83 ? -4.938 1.416 -40.030 1.00 35.66 83 ILE A C 1
ATOM 601 O O . ILE A 1 83 ? -5.181 0.402 -39.380 1.00 35.66 83 ILE A O 1
ATOM 605 N N . GLY A 1 84 ? -3.811 2.113 -39.857 1.00 37.59 84 GLY A N 1
ATOM 606 C CA . GLY A 1 84 ? -2.778 1.742 -38.888 1.00 37.59 84 GLY A CA 1
ATOM 607 C C . GLY A 1 84 ? -3.360 1.577 -37.483 1.00 37.59 84 GLY A C 1
ATOM 608 O O . GLY A 1 84 ? -3.958 2.503 -36.943 1.00 37.59 84 GLY A O 1
ATOM 609 N N . THR A 1 85 ? -3.191 0.396 -36.885 1.00 45.47 85 THR A N 1
ATOM 610 C CA . THR A 1 85 ? -3.643 0.113 -35.519 1.00 45.47 85 THR A CA 1
ATOM 611 C C . THR A 1 85 ? -2.972 1.082 -34.545 1.00 45.47 85 THR A C 1
ATOM 613 O O . THR A 1 85 ? -1.755 1.026 -34.351 1.00 45.47 85 THR A O 1
ATOM 616 N N . LEU A 1 86 ? -3.751 1.982 -33.939 1.00 56.19 86 LEU A N 1
ATOM 617 C CA . LEU A 1 86 ? -3.275 2.905 -32.908 1.00 56.19 86 LEU A CA 1
ATOM 618 C C . LEU A 1 86 ? -2.659 2.108 -31.745 1.00 56.19 86 LEU A C 1
ATOM 620 O O . LEU A 1 86 ? -3.324 1.266 -31.143 1.00 56.19 86 LEU A O 1
ATOM 624 N N . LYS A 1 87 ? -1.384 2.361 -31.423 1.00 78.50 87 LYS A N 1
ATOM 625 C CA . LYS A 1 87 ? -0.682 1.663 -30.334 1.00 78.50 87 LYS A CA 1
ATOM 626 C C . LYS A 1 87 ? -1.220 2.122 -28.973 1.00 78.50 87 LYS A C 1
ATOM 628 O O . LYS A 1 87 ? -1.107 3.307 -28.656 1.00 78.50 87 LYS A O 1
ATOM 633 N N . THR A 1 88 ? -1.731 1.190 -28.163 1.00 88.69 88 THR A N 1
ATOM 634 C CA . THR A 1 88 ? -2.152 1.471 -26.780 1.00 88.69 88 THR A CA 1
ATOM 635 C C . THR A 1 88 ? -0.990 2.008 -25.937 1.00 88.69 88 THR A C 1
ATOM 637 O O . THR A 1 88 ? 0.135 1.511 -26.045 1.00 88.69 88 THR A O 1
ATOM 640 N N . LYS A 1 89 ? -1.248 3.013 -25.095 1.00 94.31 89 LYS A N 1
ATOM 641 C CA . LYS A 1 89 ? -0.297 3.546 -24.106 1.00 94.31 89 LYS A CA 1
ATOM 642 C C . LYS A 1 89 ? -0.697 3.146 -22.690 1.00 94.31 89 LYS A C 1
ATOM 644 O O . LYS A 1 89 ? -1.852 3.303 -22.318 1.00 94.31 89 LYS A O 1
ATOM 649 N N . TYR A 1 90 ? 0.255 2.670 -21.898 1.00 97.12 90 TYR A N 1
ATOM 650 C CA . TYR A 1 90 ? 0.039 2.273 -20.506 1.00 97.12 90 TYR A CA 1
ATOM 651 C C . TYR A 1 90 ? 0.564 3.357 -19.565 1.00 97.12 90 TYR A C 1
ATOM 653 O O . TYR A 1 90 ? 1.712 3.780 -19.693 1.00 97.12 90 TYR A O 1
ATOM 661 N N . VAL A 1 91 ? -0.273 3.840 -18.652 1.00 98.12 91 VAL A N 1
ATOM 662 C CA . VAL A 1 91 ? 0.043 4.976 -17.780 1.00 98.12 91 VAL A CA 1
ATOM 663 C C . VAL A 1 91 ? 0.030 4.509 -16.321 1.00 98.12 91 VAL A C 1
ATOM 665 O O . VAL A 1 91 ? -1.052 4.211 -15.815 1.00 98.12 91 VAL A O 1
ATOM 668 N N . PRO A 1 92 ? 1.186 4.443 -15.636 1.00 98.44 92 PRO A N 1
ATOM 669 C CA . PRO A 1 92 ? 1.238 4.173 -14.208 1.00 98.44 92 PRO A CA 1
ATOM 670 C C . PRO A 1 92 ? 0.654 5.358 -13.433 1.00 98.44 92 PRO A C 1
ATOM 672 O O . PRO A 1 92 ? 1.071 6.499 -13.638 1.00 98.44 92 PRO A O 1
ATOM 675 N N . VAL A 1 93 ? -0.295 5.083 -12.540 1.00 98.44 93 VAL A N 1
ATOM 676 C CA . VAL A 1 93 ? -0.920 6.085 -11.666 1.00 98.44 93 VAL A CA 1
ATOM 677 C C . VAL A 1 93 ? -0.880 5.592 -10.223 1.00 98.44 93 VAL A C 1
ATOM 679 O O . VAL A 1 93 ? -1.325 4.481 -9.929 1.00 98.44 93 VAL A O 1
ATOM 682 N N . LEU A 1 94 ? -0.375 6.426 -9.312 1.00 98.19 94 LEU A N 1
ATOM 683 C CA . LEU A 1 94 ? -0.499 6.184 -7.878 1.00 98.19 94 LEU A CA 1
ATOM 684 C C . LEU A 1 94 ? -1.908 6.523 -7.406 1.00 98.19 94 LEU A C 1
ATOM 686 O O . LEU A 1 94 ? -2.403 7.633 -7.625 1.00 98.19 94 LEU A O 1
ATOM 690 N N . ASN A 1 95 ? -2.517 5.578 -6.697 1.00 96.88 95 ASN A N 1
ATOM 691 C CA . ASN A 1 95 ? -3.853 5.691 -6.131 1.00 96.88 95 ASN A CA 1
ATOM 692 C C . ASN A 1 95 ? -3.866 6.545 -4.855 1.00 96.88 95 ASN A C 1
ATOM 694 O O . ASN A 1 95 ? -4.127 6.079 -3.752 1.00 96.88 95 ASN A O 1
ATOM 698 N N . LEU A 1 96 ? -3.512 7.813 -5.030 1.00 95.56 96 LEU A N 1
ATOM 699 C CA . LEU A 1 96 ? -3.380 8.805 -3.979 1.00 95.56 96 LEU A CA 1
ATOM 700 C C . LEU A 1 96 ? -4.206 10.040 -4.365 1.00 95.56 96 LEU A C 1
ATOM 702 O O . LEU A 1 96 ? -3.698 10.928 -5.052 1.00 95.56 96 LEU A O 1
ATOM 706 N N . PRO A 1 97 ? -5.494 10.099 -3.986 1.00 93.62 97 PRO A N 1
ATOM 707 C CA . PRO A 1 97 ? -6.390 11.186 -4.387 1.00 93.62 97 PRO A CA 1
ATOM 708 C C . PRO A 1 97 ? -6.160 12.495 -3.621 1.00 93.62 97 PRO A C 1
ATOM 710 O O . PRO A 1 97 ? -6.591 13.544 -4.094 1.00 93.62 97 PRO A O 1
ATOM 713 N N . ALA A 1 98 ? -5.467 12.442 -2.478 1.00 91.94 98 ALA A N 1
ATOM 714 C CA . ALA A 1 98 ? -5.156 13.599 -1.634 1.00 91.94 98 ALA A CA 1
ATOM 715 C C . ALA A 1 98 ? -3.670 14.010 -1.655 1.00 91.94 98 ALA A C 1
ATOM 717 O O . ALA A 1 98 ? -3.322 15.058 -1.120 1.00 91.94 98 ALA A O 1
ATOM 718 N N . VAL A 1 99 ? -2.791 13.211 -2.273 1.00 93.62 99 VAL A N 1
ATOM 719 C CA . VAL A 1 99 ? -1.337 13.437 -2.272 1.00 93.62 99 VAL A CA 1
ATOM 720 C C . VAL A 1 99 ? -0.839 13.654 -3.693 1.00 93.62 99 VAL A C 1
ATOM 722 O O . VAL A 1 99 ? -0.973 12.779 -4.551 1.00 93.62 99 VAL A O 1
ATOM 725 N N . LYS A 1 100 ? -0.259 14.826 -3.943 1.00 95.69 100 LYS A N 1
ATOM 726 C CA . LYS A 1 100 ? 0.388 15.178 -5.211 1.00 95.69 100 LYS A CA 1
ATOM 727 C C . LYS A 1 100 ? 1.815 14.641 -5.283 1.00 95.69 100 LYS A C 1
ATOM 729 O O . LYS A 1 100 ? 2.399 14.277 -4.261 1.00 95.69 100 LYS A O 1
ATOM 734 N N . ALA A 1 101 ? 2.369 14.581 -6.493 1.00 95.19 101 ALA A N 1
ATOM 735 C CA . ALA A 1 101 ? 3.712 14.042 -6.712 1.00 95.19 101 ALA A CA 1
ATOM 736 C C . ALA A 1 101 ? 4.822 14.822 -5.973 1.00 95.19 101 ALA A C 1
ATOM 738 O O . ALA A 1 101 ? 5.802 14.222 -5.535 1.00 95.19 101 ALA A O 1
ATOM 739 N N . ASP A 1 102 ? 4.658 16.133 -5.787 1.00 93.19 102 ASP A N 1
ATOM 740 C CA . ASP A 1 102 ? 5.609 17.007 -5.083 1.00 93.19 102 ASP A CA 1
ATOM 741 C C . ASP A 1 102 ? 5.671 16.764 -3.562 1.00 93.19 102 ASP A C 1
ATOM 743 O O . ASP A 1 102 ? 6.708 17.000 -2.944 1.00 93.19 102 ASP A O 1
ATOM 747 N N . GLU A 1 103 ? 4.619 16.200 -2.966 1.00 92.94 103 GLU A N 1
ATOM 748 C CA . GLU A 1 103 ? 4.571 15.832 -1.542 1.00 92.94 103 GLU A CA 1
ATOM 749 C C . GLU A 1 103 ? 5.132 14.428 -1.252 1.00 92.94 103 GLU A C 1
ATOM 751 O O . GLU A 1 103 ? 5.358 14.060 -0.092 1.00 92.94 103 GLU A O 1
ATOM 756 N N . LEU A 1 104 ? 5.378 13.614 -2.286 1.00 93.12 104 LEU A N 1
ATOM 757 C CA . LEU A 1 104 ? 5.786 12.217 -2.112 1.00 93.12 104 LEU A CA 1
ATOM 758 C C . LEU A 1 104 ? 7.114 12.073 -1.369 1.00 93.12 104 LEU A C 1
ATOM 760 O O . LEU A 1 104 ? 7.284 11.095 -0.649 1.00 93.12 104 LEU A O 1
ATOM 764 N N . TRP A 1 105 ? 8.051 13.017 -1.494 1.00 91.44 105 TRP A N 1
ATOM 765 C CA . TRP A 1 105 ? 9.327 12.913 -0.774 1.00 91.44 105 TRP A CA 1
ATOM 766 C C . TRP A 1 105 ? 9.120 12.972 0.742 1.00 91.44 105 TRP A C 1
ATOM 768 O O . TRP A 1 105 ? 9.714 12.189 1.479 1.00 91.44 105 TRP A O 1
ATOM 778 N N . ARG A 1 106 ? 8.230 13.853 1.209 1.00 90.56 106 ARG A N 1
ATOM 779 C CA . ARG A 1 106 ? 7.888 13.972 2.630 1.00 90.56 106 ARG A CA 1
ATOM 780 C C . ARG A 1 106 ? 7.102 12.754 3.114 1.00 90.56 106 ARG A C 1
ATOM 782 O O . ARG A 1 106 ? 7.382 12.222 4.185 1.00 90.56 106 ARG A O 1
ATOM 789 N N . LEU A 1 107 ? 6.130 12.307 2.318 1.00 91.06 107 LEU A N 1
ATOM 790 C CA . LEU A 1 107 ? 5.161 11.280 2.716 1.00 91.06 107 LEU A CA 1
ATOM 791 C C . LEU A 1 107 ? 5.635 9.836 2.499 1.00 91.06 107 LEU A C 1
ATOM 793 O O . LEU A 1 107 ? 5.124 8.919 3.150 1.00 91.06 107 LEU A O 1
ATOM 797 N N . ARG A 1 108 ? 6.549 9.627 1.550 1.00 92.44 108 ARG A N 1
ATOM 798 C CA . ARG A 1 108 ? 7.090 8.337 1.085 1.00 92.44 108 ARG A CA 1
ATOM 799 C C . ARG A 1 108 ? 8.571 8.492 0.668 1.00 92.44 108 ARG A C 1
ATOM 801 O O . ARG A 1 108 ? 8.925 8.180 -0.475 1.00 92.44 108 ARG A O 1
ATOM 808 N N . PRO A 1 109 ? 9.476 8.966 1.549 1.00 92.81 109 PRO A N 1
ATOM 809 C CA . PRO A 1 109 ? 10.889 9.173 1.205 1.00 92.81 109 PRO A CA 1
ATOM 810 C C . PRO A 1 109 ? 11.575 7.893 0.708 1.00 92.81 109 PRO A C 1
ATOM 812 O O . PRO A 1 109 ? 12.520 7.956 -0.079 1.00 92.81 109 PRO A O 1
ATOM 815 N N . GLU A 1 110 ? 11.085 6.715 1.100 1.00 94.75 110 GLU A N 1
ATOM 816 C CA . GLU A 1 110 ? 11.561 5.435 0.584 1.00 94.75 110 GLU A CA 1
ATOM 817 C C . GLU A 1 110 ? 11.394 5.282 -0.939 1.00 94.75 110 GLU A C 1
ATOM 819 O O . GLU A 1 110 ? 12.199 4.581 -1.553 1.00 94.75 110 GLU A O 1
ATOM 824 N N . PHE A 1 111 ? 10.432 5.969 -1.575 1.00 95.75 111 PHE A N 1
ATOM 825 C CA . PHE A 1 111 ? 10.287 5.966 -3.041 1.00 95.75 111 PHE A CA 1
ATOM 826 C C . PHE A 1 111 ? 11.423 6.737 -3.683 1.00 95.75 111 PHE A C 1
ATOM 828 O O . PHE A 1 111 ? 12.055 6.258 -4.623 1.00 95.75 111 PHE A O 1
ATOM 835 N N . GLY A 1 112 ? 11.717 7.919 -3.143 1.00 93.88 112 GLY A N 1
ATOM 836 C CA . GLY A 1 112 ? 12.813 8.738 -3.626 1.00 93.88 112 GLY A CA 1
ATOM 837 C C . GLY A 1 112 ? 14.171 8.069 -3.404 1.00 93.88 112 GLY A C 1
ATOM 838 O O . GLY A 1 112 ? 15.013 8.103 -4.299 1.00 93.88 112 GLY A O 1
ATOM 839 N N . VAL A 1 113 ? 14.376 7.388 -2.270 1.00 94.69 113 VAL A N 1
ATOM 840 C CA . VAL A 1 113 ? 15.588 6.583 -2.038 1.00 94.69 113 VAL A CA 1
ATOM 841 C C . VAL A 1 113 ? 15.685 5.440 -3.053 1.00 94.69 113 VAL A C 1
ATOM 843 O O . VAL A 1 113 ? 16.731 5.295 -3.683 1.00 94.69 113 VAL A O 1
ATOM 846 N N . ALA A 1 114 ? 14.616 4.671 -3.281 1.00 96.06 114 ALA A N 1
ATOM 847 C CA . ALA A 1 114 ? 14.622 3.597 -4.279 1.00 96.06 114 ALA A CA 1
ATOM 848 C C . ALA A 1 114 ? 14.939 4.115 -5.697 1.00 96.06 114 ALA A C 1
ATOM 850 O O . ALA A 1 114 ? 15.773 3.534 -6.394 1.00 96.06 114 ALA A O 1
ATOM 851 N N . LEU A 1 115 ? 14.337 5.241 -6.099 1.00 95.38 115 LEU A N 1
ATOM 852 C CA . LEU A 1 115 ? 14.588 5.893 -7.387 1.00 95.38 115 LEU A CA 1
ATOM 853 C C . LEU A 1 115 ? 16.036 6.379 -7.521 1.00 95.38 115 LEU A C 1
ATOM 855 O O . LEU A 1 115 ? 16.664 6.111 -8.542 1.00 95.38 115 LEU A O 1
ATOM 859 N N . ARG A 1 116 ? 16.592 7.024 -6.488 1.00 92.25 116 ARG A N 1
ATOM 860 C CA . ARG A 1 116 ? 17.997 7.473 -6.461 1.00 92.25 116 ARG A CA 1
ATOM 861 C C . ARG A 1 116 ? 18.975 6.327 -6.661 1.00 92.25 116 ARG A C 1
ATOM 863 O O . ARG A 1 116 ? 19.862 6.401 -7.511 1.00 92.25 116 ARG A O 1
ATOM 870 N N . TRP A 1 117 ? 18.779 5.237 -5.923 1.00 92.88 117 TRP A N 1
ATOM 871 C CA . TRP A 1 117 ? 19.594 4.036 -6.088 1.00 92.88 117 TRP A CA 1
ATOM 872 C C . TRP A 1 117 ? 19.454 3.441 -7.492 1.00 92.88 117 TRP A C 1
ATOM 874 O O . TRP A 1 117 ? 20.461 3.028 -8.078 1.00 92.88 117 TRP A O 1
ATOM 884 N N . ALA A 1 118 ? 18.237 3.430 -8.050 1.00 93.56 118 ALA A N 1
ATOM 885 C CA . ALA A 1 118 ? 17.986 2.949 -9.402 1.00 93.56 118 ALA A CA 1
ATOM 886 C C . ALA A 1 118 ? 18.807 3.726 -10.441 1.00 93.56 118 ALA A C 1
ATOM 888 O O . ALA A 1 118 ? 19.552 3.102 -11.198 1.00 93.56 118 ALA A O 1
ATOM 889 N N . VAL A 1 119 ? 18.760 5.062 -10.410 1.00 91.31 119 VAL A N 1
ATOM 890 C CA . VAL A 1 119 ? 19.457 5.936 -11.377 1.00 91.31 119 VAL A CA 1
ATOM 891 C C . VAL A 1 119 ? 20.943 6.175 -11.067 1.00 91.31 119 VAL A C 1
ATOM 893 O O . VAL A 1 119 ? 21.635 6.826 -11.842 1.00 91.31 119 VAL A O 1
ATOM 896 N N . GLY A 1 120 ? 21.465 5.622 -9.966 1.00 85.69 120 GLY A N 1
ATOM 897 C CA . GLY A 1 120 ? 22.883 5.722 -9.597 1.00 85.69 120 GLY A CA 1
ATOM 898 C C . GLY A 1 120 ? 23.273 6.998 -8.841 1.00 85.69 120 GLY A C 1
ATOM 899 O O . GLY A 1 120 ? 24.461 7.263 -8.674 1.00 85.69 120 GLY A O 1
ATOM 900 N N . GLU A 1 121 ? 22.301 7.759 -8.339 1.00 80.56 121 GLU A N 1
ATOM 901 C CA . GLU A 1 121 ? 22.503 8.934 -7.485 1.00 80.56 121 GLU A CA 1
ATOM 902 C C . GLU A 1 121 ? 22.643 8.495 -6.014 1.00 80.56 121 GLU A C 1
ATOM 904 O O . GLU A 1 121 ? 21.724 8.640 -5.209 1.00 80.56 121 GLU A O 1
ATOM 909 N N . ILE A 1 122 ? 23.774 7.885 -5.644 1.00 63.03 122 ILE A N 1
ATOM 910 C CA . ILE A 1 122 ? 24.022 7.470 -4.252 1.00 63.03 122 ILE A CA 1
ATOM 911 C C . ILE A 1 122 ? 24.421 8.706 -3.425 1.00 63.03 122 ILE A C 1
ATOM 913 O O . ILE A 1 122 ? 25.412 9.353 -3.772 1.00 63.03 122 ILE A O 1
ATOM 917 N N . PRO A 1 123 ? 23.728 9.040 -2.317 1.00 53.41 123 PRO A N 1
ATOM 918 C CA . PRO A 1 123 ? 24.164 10.118 -1.438 1.00 53.41 123 PRO A CA 1
ATOM 919 C C . PRO A 1 123 ? 25.520 9.780 -0.809 1.00 53.41 123 PRO A C 1
ATOM 921 O O . PRO A 1 123 ? 25.665 8.780 -0.101 1.00 53.41 123 PRO A O 1
ATOM 924 N N . THR A 1 124 ? 26.521 10.627 -1.030 1.00 40.62 124 THR A N 1
ATOM 925 C CA . THR A 1 124 ? 27.782 10.586 -0.288 1.00 40.62 124 THR A CA 1
ATOM 926 C C . THR A 1 124 ? 27.529 11.080 1.138 1.00 40.62 124 THR A C 1
ATOM 928 O O . THR A 1 124 ? 27.605 12.277 1.395 1.00 40.62 124 THR A O 1
ATOM 931 N N . GLY A 1 125 ? 27.201 10.175 2.063 1.00 42.88 125 GLY A N 1
ATOM 932 C CA . GLY A 1 125 ? 27.169 10.480 3.498 1.00 42.88 125 GLY A CA 1
ATOM 933 C C . GLY A 1 125 ? 25.869 10.108 4.204 1.00 42.88 125 GLY A C 1
ATOM 934 O O . GLY A 1 125 ? 25.061 10.965 4.533 1.00 42.88 125 GLY A O 1
ATOM 935 N N . THR A 1 126 ? 25.695 8.827 4.521 1.00 37.84 126 THR A N 1
ATOM 936 C CA . THR A 1 126 ? 24.717 8.369 5.521 1.00 37.84 126 THR A CA 1
ATOM 937 C C . THR A 1 126 ? 25.447 8.025 6.819 1.00 37.84 126 THR A C 1
ATOM 939 O O . THR A 1 126 ? 25.610 6.857 7.166 1.00 37.84 126 THR A O 1
ATOM 942 N N . GLY A 1 127 ? 25.946 9.053 7.508 1.00 29.41 127 GLY A N 1
ATOM 943 C CA . GLY A 1 127 ? 26.369 8.970 8.907 1.00 29.41 127 GLY A CA 1
ATOM 944 C C . GLY A 1 127 ? 25.309 9.613 9.812 1.00 29.41 127 GLY A C 1
ATOM 945 O O . GLY A 1 127 ? 24.634 10.546 9.371 1.00 29.41 127 GLY A O 1
ATOM 946 N N . PRO A 1 128 ? 25.124 9.145 11.060 1.00 29.36 128 PRO A N 1
ATOM 947 C CA . PRO A 1 128 ? 24.227 9.795 12.009 1.00 29.36 128 PRO A CA 1
ATOM 948 C C . PRO A 1 128 ? 24.843 11.143 12.415 1.00 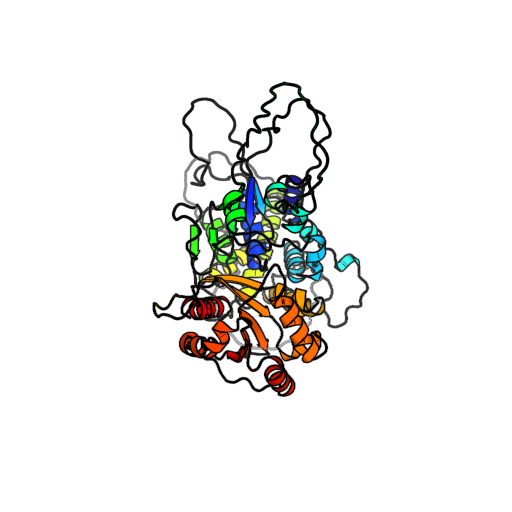29.36 128 PRO A C 1
ATOM 950 O O . PRO A 1 128 ? 25.744 11.185 13.247 1.00 29.36 128 PRO A O 1
ATOM 953 N N . GLY A 1 129 ? 24.399 12.227 11.772 1.00 34.25 129 GLY A N 1
ATOM 954 C CA . GLY A 1 129 ? 24.891 13.590 12.019 1.00 34.25 129 GLY A CA 1
ATOM 955 C C . GLY A 1 129 ? 25.181 14.441 10.778 1.00 34.25 129 GLY A C 1
ATOM 956 O O . GLY A 1 129 ? 25.924 15.405 10.898 1.00 34.25 129 GLY A O 1
ATOM 957 N N . ALA A 1 130 ? 24.659 14.105 9.593 1.00 33.22 130 ALA A N 1
ATOM 958 C CA . ALA A 1 130 ? 24.779 14.990 8.433 1.00 33.22 130 ALA A CA 1
ATOM 959 C C . ALA A 1 130 ? 23.889 16.235 8.616 1.00 33.22 130 ALA A C 1
ATOM 961 O O . ALA A 1 130 ? 22.674 16.111 8.766 1.00 33.22 130 ALA A O 1
ATOM 962 N N . ASP A 1 131 ? 24.526 17.407 8.632 1.00 31.02 131 ASP A N 1
ATOM 963 C CA . ASP A 1 131 ? 23.919 18.726 8.810 1.00 31.02 131 ASP A CA 1
ATOM 964 C C . ASP A 1 131 ? 22.758 18.998 7.833 1.00 31.02 131 ASP A C 1
ATOM 966 O O . ASP A 1 131 ? 22.800 18.616 6.661 1.00 31.02 131 ASP A O 1
ATOM 970 N N . GLU A 1 132 ? 21.749 19.742 8.304 1.00 38.25 132 GLU A N 1
ATOM 971 C CA . GLU A 1 132 ? 20.552 20.227 7.581 1.00 38.25 132 GLU A CA 1
ATOM 972 C C . GLU A 1 132 ? 20.853 21.217 6.424 1.00 38.25 132 GLU A C 1
ATOM 974 O O . GLU A 1 132 ? 20.045 22.080 6.075 1.00 38.25 132 GLU A O 1
ATOM 979 N N . GLN A 1 133 ? 22.022 21.129 5.790 1.00 32.75 133 GLN A N 1
ATOM 980 C CA . GLN A 1 133 ? 22.426 21.978 4.670 1.00 32.75 133 GLN A CA 1
ATOM 981 C C . GLN A 1 133 ? 22.670 21.171 3.392 1.00 32.75 133 GLN A C 1
ATOM 983 O O . GLN A 1 133 ? 23.762 21.132 2.839 1.00 32.75 133 GLN A O 1
ATOM 988 N N . SER A 1 134 ? 21.597 20.605 2.842 1.00 39.97 134 SER A N 1
ATOM 989 C CA . SER A 1 134 ? 21.444 20.538 1.383 1.00 39.97 134 SER A CA 1
ATOM 990 C C . SER A 1 134 ? 19.963 20.526 1.006 1.00 39.97 134 SER A C 1
ATOM 992 O O . SER A 1 134 ? 19.334 19.484 0.875 1.00 39.97 134 SER A O 1
ATOM 994 N N . LYS A 1 135 ? 19.395 21.715 0.781 1.00 40.53 135 LYS A N 1
ATOM 995 C CA . LYS A 1 135 ? 18.038 21.865 0.217 1.00 40.53 135 LYS A CA 1
ATOM 996 C C . LYS A 1 135 ? 17.887 21.204 -1.169 1.00 40.53 135 LYS A C 1
ATOM 998 O O . LYS A 1 135 ? 16.773 20.955 -1.612 1.00 40.53 135 LYS A O 1
ATOM 1003 N N . ASP A 1 136 ? 19.000 20.869 -1.824 1.00 40.62 136 ASP A N 1
ATOM 1004 C CA . ASP A 1 136 ? 19.031 20.146 -3.101 1.00 40.62 136 ASP A CA 1
ATOM 1005 C C . ASP A 1 136 ? 19.019 18.610 -2.945 1.00 40.62 136 ASP A C 1
ATOM 1007 O O . ASP A 1 136 ? 18.728 17.899 -3.905 1.00 40.62 136 ASP A O 1
ATOM 1011 N N . ALA A 1 137 ? 19.253 18.066 -1.741 1.00 48.88 137 ALA A N 1
ATOM 1012 C CA . ALA A 1 137 ? 19.130 16.629 -1.472 1.00 48.88 137 ALA A CA 1
ATOM 1013 C C . ALA A 1 137 ? 17.680 16.179 -1.213 1.00 48.88 137 ALA A C 1
ATOM 1015 O O . ALA A 1 137 ? 17.447 14.998 -0.944 1.00 48.88 137 ALA A O 1
ATOM 1016 N N . GLU A 1 138 ? 16.694 17.070 -1.337 1.00 54.28 138 GLU A N 1
ATOM 1017 C CA . GLU A 1 138 ? 15.272 16.790 -1.076 1.00 54.28 138 GLU A CA 1
ATOM 1018 C C . GLU A 1 138 ? 14.440 16.548 -2.344 1.00 54.28 138 GLU A C 1
ATOM 1020 O O . GLU A 1 138 ? 13.366 15.963 -2.262 1.00 54.28 138 GLU A O 1
ATOM 1025 N N . LYS A 1 139 ? 14.927 16.911 -3.539 1.00 60.56 139 LYS A N 1
ATOM 1026 C CA . LYS A 1 139 ? 14.146 16.767 -4.780 1.00 60.56 139 LYS A CA 1
ATOM 1027 C C . LYS A 1 139 ? 14.672 15.641 -5.654 1.00 60.56 139 LYS A C 1
ATOM 1029 O O . LYS A 1 139 ? 15.712 15.756 -6.295 1.00 60.56 139 LYS A O 1
ATOM 1034 N N . VAL A 1 140 ? 13.949 14.525 -5.680 1.00 76.50 140 VAL A N 1
ATOM 1035 C CA . VAL A 1 140 ? 14.149 13.471 -6.681 1.00 76.50 140 VAL A CA 1
ATOM 1036 C C . VAL A 1 140 ? 13.250 13.810 -7.856 1.00 76.50 140 VAL A C 1
ATOM 1038 O O . VAL A 1 140 ? 12.045 13.596 -7.783 1.00 76.50 140 VAL A O 1
ATOM 1041 N N . LYS A 1 141 ? 13.813 14.348 -8.940 1.00 85.56 141 LYS A N 1
ATOM 1042 C CA . LYS A 1 141 ? 13.036 14.763 -10.122 1.00 85.56 141 LYS A CA 1
ATOM 1043 C C . LYS A 1 141 ? 12.104 13.650 -10.625 1.00 85.56 141 LYS A C 1
ATOM 1045 O O . LYS A 1 141 ? 10.967 13.902 -10.998 1.00 85.56 141 LYS A O 1
ATOM 1050 N N . GLN A 1 142 ? 12.572 12.405 -10.592 1.00 90.12 142 GLN A N 1
ATOM 1051 C CA . GLN A 1 142 ? 11.814 11.228 -11.017 1.00 90.12 142 GLN A CA 1
ATOM 1052 C C . GLN A 1 142 ? 10.562 10.996 -10.159 1.00 90.12 142 GLN A C 1
ATOM 1054 O O . GLN A 1 142 ? 9.597 10.419 -10.650 1.00 90.12 142 GLN A O 1
ATOM 1059 N N . LEU A 1 143 ? 10.579 11.442 -8.900 1.00 90.38 143 LEU A N 1
ATOM 1060 C CA . LEU A 1 143 ? 9.439 11.385 -7.994 1.00 90.38 143 LEU A CA 1
ATOM 1061 C C . LEU A 1 143 ? 8.385 12.436 -8.376 1.00 90.38 143 LEU A C 1
ATOM 1063 O O . LEU A 1 143 ? 7.204 12.115 -8.421 1.00 90.38 143 LEU A O 1
ATOM 1067 N N . GLU A 1 144 ? 8.810 13.648 -8.749 1.00 91.00 144 GLU A N 1
ATOM 1068 C CA . GLU A 1 144 ? 7.922 14.699 -9.283 1.00 91.00 144 GLU A CA 1
ATOM 1069 C C . GLU A 1 144 ? 7.334 14.323 -10.659 1.00 91.00 144 GLU A C 1
ATOM 1071 O O . GLU A 1 144 ? 6.236 14.751 -11.019 1.00 91.00 144 GLU A O 1
ATOM 1076 N N . ASP A 1 145 ? 8.051 13.491 -11.426 1.00 95.00 145 ASP A N 1
ATOM 1077 C CA . ASP A 1 145 ? 7.592 12.947 -12.707 1.00 95.00 145 ASP A CA 1
ATOM 1078 C C . ASP A 1 145 ? 6.566 11.801 -12.555 1.00 95.00 145 ASP A C 1
ATOM 1080 O O . ASP A 1 145 ? 5.996 11.340 -13.548 1.00 95.00 145 ASP A O 1
ATOM 1084 N N . MET A 1 146 ? 6.289 11.338 -11.333 1.00 96.19 146 MET A N 1
ATOM 1085 C CA . MET A 1 146 ? 5.208 10.383 -11.083 1.00 96.19 146 MET A CA 1
ATOM 1086 C C . MET A 1 146 ? 3.837 11.026 -11.285 1.00 96.19 146 MET A C 1
ATOM 1088 O O . MET A 1 146 ? 3.708 12.242 -11.285 1.00 96.19 146 MET A O 1
ATOM 1092 N N . ILE A 1 147 ? 2.797 10.215 -11.477 1.00 98.00 147 ILE A N 1
ATOM 1093 C CA . ILE A 1 147 ? 1.422 10.696 -11.656 1.00 98.00 147 ILE A CA 1
ATOM 1094 C C . ILE A 1 147 ? 0.583 10.151 -10.510 1.00 98.00 147 ILE A C 1
ATOM 1096 O O . ILE A 1 147 ? 0.473 8.933 -10.354 1.00 98.00 147 ILE A O 1
ATOM 1100 N N . THR A 1 148 ? -0.032 11.033 -9.729 1.00 98.19 148 THR A N 1
ATOM 1101 C CA . THR A 1 148 ? -1.015 10.639 -8.712 1.00 98.19 148 THR A CA 1
ATOM 1102 C C . THR A 1 148 ? -2.438 10.960 -9.165 1.00 98.19 148 THR A C 1
ATOM 1104 O O . THR A 1 148 ? -2.659 11.776 -10.065 1.00 98.19 148 THR A O 1
ATOM 1107 N N . VAL A 1 149 ? -3.432 10.334 -8.529 1.00 97.81 149 VAL A N 1
ATOM 1108 C CA . VAL A 1 149 ? -4.837 10.730 -8.713 1.00 97.81 149 VAL A CA 1
ATOM 1109 C C . VAL A 1 149 ? -5.031 12.208 -8.343 1.00 97.81 149 VAL A C 1
ATOM 1111 O O . VAL A 1 149 ? -5.732 12.915 -9.064 1.00 97.81 149 VAL A O 1
ATOM 1114 N N . ALA A 1 150 ? -4.373 12.711 -7.291 1.00 97.12 150 ALA A N 1
ATOM 1115 C CA . ALA A 1 150 ? -4.447 14.123 -6.907 1.00 97.12 150 ALA A CA 1
ATOM 1116 C C . ALA A 1 150 ? -3.924 15.071 -8.001 1.00 97.12 150 ALA A C 1
ATOM 1118 O O . ALA A 1 150 ? -4.546 16.107 -8.251 1.00 97.12 150 ALA A O 1
ATOM 1119 N N . ASP A 1 151 ? -2.830 14.714 -8.687 1.00 97.56 151 ASP A N 1
ATOM 1120 C CA . ASP A 1 151 ? -2.318 15.503 -9.813 1.00 97.56 151 ASP A CA 1
ATOM 1121 C C . ASP A 1 151 ? -3.386 15.623 -10.913 1.00 97.56 151 ASP A C 1
ATOM 1123 O O . ASP A 1 151 ? -3.721 16.732 -11.333 1.00 97.56 151 ASP A O 1
ATOM 1127 N N . ILE A 1 152 ? -3.983 14.491 -11.313 1.00 97.12 152 ILE A N 1
ATOM 1128 C CA . ILE A 1 152 ? -5.032 14.421 -12.346 1.00 97.12 152 ILE A CA 1
ATOM 1129 C C . ILE A 1 152 ? -6.285 15.209 -11.937 1.00 97.12 152 ILE A C 1
ATOM 1131 O O . ILE A 1 152 ? -6.857 15.941 -12.748 1.00 97.12 152 ILE A O 1
ATOM 1135 N N . LYS A 1 153 ? -6.721 15.084 -10.679 1.00 95.19 153 LYS A N 1
ATOM 1136 C CA . LYS A 1 153 ? -7.866 15.840 -10.149 1.00 95.19 153 LYS A CA 1
ATOM 1137 C C . LYS A 1 153 ? -7.608 17.344 -10.178 1.00 95.19 153 LYS A C 1
ATOM 1139 O O . LYS A 1 153 ? -8.524 18.109 -10.460 1.00 95.19 153 LYS A O 1
ATOM 1144 N N . SER A 1 154 ? -6.376 17.762 -9.892 1.00 95.00 154 SER A N 1
ATOM 1145 C CA . SER A 1 154 ? -6.028 19.179 -9.784 1.00 95.00 154 SER A CA 1
ATOM 1146 C C . SER A 1 154 ? -5.809 19.889 -11.122 1.00 95.00 154 SER A C 1
ATOM 1148 O O . SER A 1 154 ? -5.860 21.117 -11.156 1.00 95.00 154 SER A O 1
ATOM 1150 N N . ASP A 1 155 ? -5.609 19.149 -12.217 1.00 94.12 155 ASP A N 1
ATOM 1151 C CA . ASP A 1 155 ? -5.458 19.715 -13.557 1.00 94.12 155 ASP A CA 1
ATOM 1152 C C . ASP A 1 155 ? -6.651 19.363 -14.454 1.00 94.12 155 ASP A C 1
ATOM 1154 O O . ASP A 1 155 ? -6.745 18.270 -15.013 1.00 94.12 155 ASP A O 1
ATOM 1158 N N . SER A 1 156 ? -7.541 20.338 -14.652 1.00 92.44 156 SER A N 1
ATOM 1159 C CA . SER A 1 156 ? -8.696 20.212 -15.553 1.00 92.44 156 SER A CA 1
ATOM 1160 C C . SER A 1 156 ? -8.334 19.942 -17.022 1.00 92.44 156 SER A C 1
ATOM 1162 O O . SER A 1 156 ? -9.189 19.498 -17.789 1.00 92.44 156 SER A O 1
ATOM 1164 N N . ASN A 1 157 ? -7.080 20.190 -17.424 1.00 91.06 157 ASN A N 1
ATOM 1165 C CA . ASN A 1 157 ? -6.582 19.882 -18.764 1.00 91.06 157 ASN A CA 1
ATOM 1166 C C . ASN A 1 157 ? -6.037 18.457 -18.884 1.00 91.06 157 ASN A C 1
ATOM 1168 O O . ASN A 1 157 ? -5.746 18.024 -20.002 1.00 91.06 157 ASN A O 1
ATOM 1172 N N . SER A 1 158 ? -5.905 17.724 -17.773 1.00 92.50 158 SER A N 1
ATOM 1173 C CA . SER A 1 158 ? -5.478 16.332 -17.813 1.00 92.50 158 SER A CA 1
ATOM 1174 C C . SER A 1 158 ? -6.414 15.512 -18.696 1.00 92.50 158 SER A C 1
ATOM 1176 O O . SER A 1 158 ? -7.641 15.581 -18.576 1.00 92.50 158 SER A O 1
ATOM 1178 N N . VAL A 1 159 ? -5.837 14.656 -19.538 1.00 91.75 159 VAL A N 1
ATOM 1179 C CA . VAL A 1 159 ? -6.607 13.742 -20.399 1.00 91.75 159 VAL A CA 1
ATOM 1180 C C . VAL A 1 159 ? -7.460 12.745 -19.602 1.00 91.75 159 VAL A C 1
ATOM 1182 O O . VAL A 1 159 ? -8.396 12.171 -20.152 1.00 91.75 159 VAL A O 1
ATOM 1185 N N . PHE A 1 160 ? -7.166 12.564 -18.309 1.00 94.06 160 PHE A N 1
ATOM 1186 C CA . PHE A 1 160 ? -7.904 11.688 -17.397 1.00 94.06 160 PHE A CA 1
ATOM 1187 C C . PHE A 1 160 ? -8.721 12.451 -16.345 1.00 94.06 160 PHE A C 1
ATOM 1189 O O . PHE A 1 160 ? -9.275 11.818 -15.447 1.00 94.06 160 PHE A O 1
ATOM 1196 N N . HIS A 1 161 ? -8.832 13.783 -16.434 1.00 93.75 161 HIS A N 1
ATOM 1197 C CA . HIS A 1 161 ? -9.505 14.588 -15.409 1.00 93.75 161 HIS A CA 1
ATOM 1198 C C . HIS A 1 161 ? -10.937 14.102 -15.128 1.00 93.75 161 HIS A C 1
ATOM 1200 O O . HIS A 1 161 ? -11.305 13.870 -13.979 1.00 93.75 161 HIS A O 1
ATOM 1206 N N . SER A 1 162 ? -11.726 13.847 -16.177 1.00 92.00 162 SER A N 1
ATOM 1207 C CA . SER A 1 162 ? -13.117 13.386 -16.051 1.00 92.00 162 SER A CA 1
ATOM 1208 C C . SER A 1 162 ? -13.269 12.017 -15.378 1.00 92.00 162 SER A C 1
ATOM 1210 O O . SER A 1 162 ? -14.329 11.727 -14.826 1.00 92.00 162 SER A O 1
ATOM 1212 N N . VAL A 1 163 ? -12.225 11.181 -15.392 1.00 93.75 163 VAL A N 1
ATOM 1213 C CA . VAL A 1 163 ? -12.230 9.863 -14.738 1.00 93.75 163 VAL A CA 1
ATOM 1214 C C . VAL A 1 163 ? -12.262 10.026 -13.216 1.00 93.75 163 VAL A C 1
ATOM 1216 O O . VAL A 1 163 ? -13.019 9.328 -12.539 1.00 93.75 163 VAL A O 1
ATOM 1219 N N . PHE A 1 164 ? -11.513 10.994 -12.681 1.00 94.31 164 PHE A N 1
ATOM 1220 C CA . PHE A 1 164 ? -11.300 11.170 -11.238 1.00 94.31 164 PHE A CA 1
ATOM 1221 C C . PHE A 1 164 ? -11.939 12.432 -10.646 1.00 94.31 164 PHE A C 1
ATOM 1223 O O . PHE A 1 164 ? -11.876 12.628 -9.434 1.00 94.31 164 PHE A O 1
ATOM 1230 N N . ALA A 1 165 ? -12.551 13.289 -11.467 1.00 89.31 165 ALA A N 1
ATOM 1231 C CA . ALA A 1 165 ? -13.240 14.485 -10.996 1.00 89.31 165 ALA A CA 1
ATOM 1232 C C . ALA A 1 165 ? -14.349 14.128 -9.997 1.00 89.31 165 ALA A C 1
ATOM 1234 O O . ALA A 1 165 ? -15.106 13.171 -10.206 1.00 89.31 165 ALA A O 1
ATOM 1235 N N . ASP A 1 166 ? -14.473 14.915 -8.931 1.00 83.94 166 ASP A N 1
ATOM 1236 C CA . ASP A 1 166 ? -15.546 14.730 -7.960 1.00 83.94 166 ASP A CA 1
ATOM 1237 C C . ASP A 1 166 ? -16.891 14.875 -8.685 1.00 83.94 166 ASP A C 1
ATOM 1239 O O . ASP A 1 166 ? -17.109 15.819 -9.451 1.00 83.94 166 ASP A O 1
ATOM 1243 N N . SER A 1 167 ? -17.784 13.895 -8.518 1.00 68.75 167 SER A N 1
ATOM 1244 C CA . SER A 1 167 ? -19.137 13.995 -9.066 1.00 68.75 167 SER A CA 1
ATOM 1245 C C . SER A 1 167 ? -19.758 15.269 -8.508 1.00 68.75 167 SER A C 1
ATOM 1247 O O . SER A 1 167 ? -19.852 15.403 -7.290 1.00 68.75 167 SER A O 1
ATOM 1249 N N . ALA A 1 168 ? -20.156 16.210 -9.370 1.00 48.59 168 ALA A N 1
ATOM 1250 C CA . ALA A 1 168 ? -20.802 17.433 -8.918 1.00 48.59 168 ALA A CA 1
ATOM 1251 C C . ALA A 1 168 ? -21.973 17.052 -8.006 1.00 48.59 168 ALA A C 1
ATOM 1253 O O . ALA A 1 168 ? -22.965 16.476 -8.464 1.00 48.59 168 ALA A O 1
ATOM 1254 N N . HIS A 1 169 ? -21.849 17.341 -6.708 1.00 40.44 169 HIS A N 1
ATOM 1255 C CA . HIS A 1 169 ? -22.984 17.290 -5.808 1.00 40.44 169 HIS A CA 1
ATOM 1256 C C . HIS A 1 169 ? -24.066 18.156 -6.453 1.00 40.44 169 HIS A C 1
ATOM 1258 O O . HIS A 1 169 ? -23.855 19.348 -6.683 1.00 40.44 169 HIS A O 1
ATOM 1264 N N . LYS A 1 170 ? -25.229 17.570 -6.761 1.00 34.97 170 LYS A N 1
ATOM 1265 C CA . LYS A 1 170 ? -26.461 18.345 -6.930 1.00 34.97 170 LYS A CA 1
ATOM 1266 C C . LYS A 1 170 ? -26.743 19.008 -5.580 1.00 34.97 170 LYS A C 1
ATOM 1268 O O . LYS A 1 170 ? -27.494 18.483 -4.765 1.00 34.97 170 LYS A O 1
ATOM 1273 N N . ALA A 1 171 ? -26.062 20.113 -5.312 1.00 32.59 171 ALA A N 1
ATOM 1274 C CA . ALA A 1 171 ? -26.284 20.929 -4.144 1.00 32.59 171 ALA A CA 1
ATOM 1275 C C . ALA A 1 171 ? -27.636 21.632 -4.314 1.00 32.59 171 ALA A C 1
ATOM 1277 O O . ALA A 1 171 ? -27.844 22.360 -5.279 1.00 32.59 171 ALA A O 1
ATOM 1278 N N . ALA A 1 172 ? -28.534 21.303 -3.386 1.00 33.69 172 ALA A N 1
ATOM 1279 C CA . ALA A 1 172 ? -29.605 22.100 -2.795 1.00 33.69 172 ALA A CA 1
ATOM 1280 C C . ALA A 1 172 ? -30.358 23.123 -3.670 1.00 33.69 172 ALA A C 1
ATOM 1282 O O . ALA A 1 172 ? -29.809 24.063 -4.237 1.00 33.69 172 ALA A O 1
ATOM 1283 N N . GLY A 1 173 ? -31.684 22.972 -3.659 1.00 38.12 173 GLY A N 1
ATOM 1284 C CA . GLY A 1 173 ? -32.638 23.848 -4.318 1.00 38.12 173 GLY A CA 1
ATOM 1285 C C . GLY A 1 173 ? -32.465 25.334 -4.008 1.00 38.12 173 GLY A C 1
ATOM 1286 O O . GLY A 1 173 ? -32.448 25.764 -2.858 1.00 38.12 173 GLY A O 1
ATOM 1287 N N . SER A 1 174 ? -32.484 26.130 -5.074 1.00 30.08 174 SER A N 1
ATOM 1288 C CA . SER A 1 174 ? -33.035 27.475 -5.010 1.00 30.08 174 SER A CA 1
ATOM 1289 C C . SER A 1 174 ? -34.553 27.349 -5.125 1.00 30.08 174 SER A C 1
ATOM 1291 O O . SER A 1 174 ? -35.109 27.236 -6.217 1.00 30.08 174 SER A O 1
ATOM 1293 N N . GLN A 1 175 ? -35.235 27.334 -3.979 1.00 34.28 175 GLN A N 1
ATOM 1294 C CA . GLN A 1 175 ? -36.590 27.864 -3.921 1.00 34.28 175 GLN A CA 1
ATOM 1295 C C . GLN A 1 175 ? -36.486 29.369 -4.172 1.00 34.28 175 GLN A C 1
ATOM 1297 O O . GLN A 1 175 ? -36.147 30.140 -3.280 1.00 34.28 175 GLN A O 1
ATOM 1302 N N . THR A 1 176 ? -36.792 29.791 -5.390 1.00 27.97 176 THR A N 1
ATOM 1303 C CA . THR A 1 176 ? -37.239 31.156 -5.654 1.00 27.97 176 THR A CA 1
ATOM 1304 C C . THR A 1 176 ? -38.717 31.079 -5.997 1.00 27.97 176 THR A C 1
ATOM 1306 O O . THR A 1 176 ? -39.118 30.765 -7.112 1.00 27.97 176 THR A O 1
ATOM 1309 N N . SER A 1 177 ? -39.554 31.325 -4.988 1.00 31.31 177 SER A N 1
ATOM 1310 C CA . SER A 1 177 ? -40.918 31.773 -5.239 1.00 31.31 177 SER A CA 1
ATOM 1311 C C . SER A 1 177 ? -40.828 33.197 -5.785 1.00 31.31 177 SER A C 1
ATOM 1313 O O . SER A 1 177 ? -40.162 34.014 -5.151 1.00 31.31 177 SER A O 1
ATOM 1315 N N . ILE A 1 178 ? -41.480 33.487 -6.912 1.00 30.28 178 ILE A N 1
ATOM 1316 C CA . ILE A 1 178 ? -42.410 34.617 -7.084 1.00 30.28 178 ILE A CA 1
ATOM 1317 C C . ILE A 1 178 ? -43.005 34.602 -8.510 1.00 30.28 178 ILE A C 1
ATOM 1319 O O . ILE A 1 178 ? -42.299 34.597 -9.509 1.00 30.28 178 ILE A O 1
ATOM 1323 N N . GLN A 1 179 ? -44.341 34.641 -8.505 1.00 28.47 179 GLN A N 1
ATOM 1324 C CA . GLN A 1 179 ? -45.317 35.151 -9.478 1.00 28.47 179 GLN A CA 1
ATOM 1325 C C . GLN A 1 179 ? -45.569 34.483 -10.839 1.00 28.47 179 GLN A C 1
ATOM 1327 O O . GLN A 1 179 ? -44.793 34.521 -11.785 1.00 28.47 179 GLN A O 1
ATOM 1332 N N . ALA A 1 180 ? -46.818 34.016 -10.928 1.00 30.91 180 ALA A N 1
ATOM 1333 C CA . ALA A 1 180 ? -47.580 33.736 -12.128 1.00 30.91 180 ALA A CA 1
ATOM 1334 C C . ALA A 1 180 ? -47.794 34.986 -13.002 1.00 30.91 180 ALA A C 1
ATOM 1336 O O . ALA A 1 180 ? -48.145 36.053 -12.496 1.00 30.91 180 ALA A O 1
ATOM 1337 N N . GLY A 1 181 ? -47.687 34.803 -14.321 1.00 28.80 181 GLY A N 1
ATOM 1338 C CA . GLY A 1 181 ? -48.087 35.793 -15.319 1.00 28.80 181 GLY A CA 1
ATOM 1339 C C . GLY A 1 181 ? -47.828 35.357 -16.767 1.00 28.80 181 GLY A C 1
ATOM 1340 O O . GLY A 1 181 ? -46.753 35.590 -17.289 1.00 28.80 181 GLY A O 1
ATOM 1341 N N . SER A 1 182 ? -48.862 34.791 -17.400 1.00 28.86 182 SER A N 1
ATOM 1342 C CA . SER A 1 182 ? -49.223 34.896 -18.831 1.00 28.86 182 SER A CA 1
ATOM 1343 C C . SER A 1 182 ? -48.273 34.415 -19.956 1.00 28.86 182 SER A C 1
ATOM 1345 O O . SER A 1 182 ? -47.316 35.078 -20.323 1.00 28.86 182 SER A O 1
ATOM 1347 N N . THR A 1 183 ? -48.716 33.332 -20.616 1.00 33.12 183 THR A N 1
ATOM 1348 C CA . THR A 1 183 ? -48.788 33.084 -22.082 1.00 33.12 183 THR A CA 1
ATOM 1349 C C . THR A 1 183 ? -47.581 33.363 -22.994 1.00 33.12 183 THR A C 1
ATOM 1351 O O . THR A 1 183 ? -47.278 34.512 -23.299 1.00 33.12 183 THR A O 1
ATOM 1354 N N . GLY A 1 184 ? -47.060 32.307 -23.632 1.00 27.59 184 GLY A N 1
ATOM 1355 C CA . GLY A 1 184 ? -46.296 32.422 -24.880 1.00 27.59 184 GLY A CA 1
ATOM 1356 C C . GLY A 1 184 ? -45.525 31.153 -25.241 1.00 27.59 184 GLY A C 1
ATOM 1357 O O . GLY A 1 184 ? -44.562 30.804 -24.576 1.00 27.59 184 GLY A O 1
ATOM 1358 N N . SER A 1 185 ? -45.971 30.469 -26.290 1.00 30.41 185 SER A N 1
ATOM 1359 C CA . SER A 1 185 ? -45.331 29.326 -26.952 1.00 30.41 185 SER A CA 1
ATOM 1360 C C . SER A 1 185 ? -43.887 29.593 -27.397 1.00 30.41 185 SER A C 1
ATOM 1362 O O . SER A 1 185 ? -43.652 30.651 -27.973 1.00 30.41 185 SER A O 1
ATOM 1364 N N . THR A 1 186 ? -43.002 28.596 -27.286 1.00 29.66 186 THR A N 1
ATOM 1365 C CA . THR A 1 186 ? -42.346 27.927 -28.433 1.00 29.66 186 THR A CA 1
ATOM 1366 C C . THR A 1 186 ? -41.490 26.750 -27.964 1.00 29.66 186 THR A C 1
ATOM 1368 O O . THR A 1 186 ? -40.735 26.832 -26.997 1.00 29.66 186 THR A O 1
ATOM 1371 N N . ASP A 1 187 ? -41.632 25.645 -28.689 1.00 34.44 187 ASP A N 1
ATOM 1372 C CA . ASP A 1 187 ? -40.869 24.414 -28.561 1.00 34.44 187 ASP A CA 1
ATOM 1373 C C . ASP A 1 187 ? -39.370 24.633 -28.805 1.00 34.44 187 ASP A C 1
ATOM 1375 O O . ASP A 1 187 ? -38.956 25.096 -29.868 1.00 34.44 187 ASP A O 1
ATOM 1379 N N . ALA A 1 188 ? -38.546 24.215 -27.849 1.00 29.73 188 ALA A N 1
ATOM 1380 C CA . ALA A 1 188 ? -37.140 23.909 -28.080 1.00 29.73 188 ALA A CA 1
ATOM 1381 C C . ALA A 1 188 ? -36.734 22.765 -27.147 1.00 29.73 188 ALA A C 1
ATOM 1383 O O . ALA A 1 188 ? -36.131 22.958 -26.092 1.00 29.73 188 ALA A O 1
ATOM 1384 N N . ALA A 1 189 ? -37.111 21.547 -27.535 1.00 29.45 189 ALA A N 1
ATOM 1385 C CA . ALA A 1 189 ? -36.582 20.329 -26.949 1.00 29.45 189 ALA A CA 1
ATOM 1386 C C . ALA A 1 189 ? -35.078 20.246 -27.257 1.00 29.45 189 ALA A C 1
ATOM 1388 O O . ALA A 1 189 ? -34.663 19.720 -28.287 1.00 29.45 189 ALA A O 1
ATOM 1389 N N . SER A 1 190 ? -34.242 20.780 -26.364 1.00 29.05 190 SER A N 1
ATOM 1390 C CA . SER A 1 190 ? -32.816 20.474 -26.350 1.00 29.05 190 SER A CA 1
ATOM 1391 C C . SER A 1 190 ? -32.651 19.059 -25.802 1.00 29.05 190 SER A C 1
ATOM 1393 O O . SER A 1 190 ? -32.495 18.845 -24.598 1.00 29.05 190 SER A O 1
ATOM 1395 N N . SER A 1 191 ? -32.729 18.081 -26.697 1.00 29.95 191 SER A N 1
ATOM 1396 C CA . SER A 1 191 ? -32.271 16.719 -26.465 1.00 29.95 191 SER A CA 1
ATOM 1397 C C . SER A 1 191 ? -30.787 16.765 -26.094 1.00 29.95 191 SER A C 1
ATOM 1399 O O . SER A 1 191 ? -29.916 16.812 -26.963 1.00 29.95 191 SER A O 1
ATOM 1401 N N . GLN A 1 192 ? -30.494 16.788 -24.793 1.00 31.61 192 GLN A N 1
ATOM 1402 C CA . GLN A 1 192 ? -29.164 16.494 -24.279 1.00 31.61 192 GLN A CA 1
ATOM 1403 C C . GLN A 1 192 ? -28.881 15.024 -24.586 1.00 31.61 192 GLN A C 1
ATOM 1405 O O . GLN A 1 192 ? -29.250 14.122 -23.837 1.00 31.61 192 GLN A O 1
ATOM 1410 N N . SER A 1 193 ? -28.266 14.793 -25.742 1.00 29.70 193 SER A N 1
ATOM 1411 C CA . SER A 1 193 ? -27.617 13.537 -26.085 1.00 29.70 193 SER A CA 1
ATOM 1412 C C . SER A 1 193 ? -26.564 13.254 -25.015 1.00 29.70 193 SER A C 1
ATOM 1414 O O . SER A 1 193 ? -25.465 13.805 -25.062 1.00 29.70 193 SER A O 1
ATOM 1416 N N . GLN A 1 194 ? -26.907 12.415 -24.036 1.00 33.31 194 GLN A N 1
ATOM 1417 C CA . GLN A 1 194 ? -25.942 11.779 -23.148 1.00 33.31 194 GLN A CA 1
ATOM 1418 C C . GLN A 1 194 ? -25.054 10.881 -24.012 1.00 33.31 194 GLN A C 1
ATOM 1420 O O . GLN A 1 194 ? -25.358 9.713 -24.243 1.00 33.31 194 GLN A O 1
ATOM 1425 N N . THR A 1 195 ? -23.965 11.429 -24.543 1.00 36.34 195 THR A N 1
ATOM 1426 C CA . THR A 1 195 ? -22.901 10.618 -25.126 1.00 36.34 195 THR A CA 1
ATOM 1427 C C . THR A 1 195 ? -22.271 9.835 -23.979 1.00 36.34 195 THR A C 1
ATOM 1429 O O . THR A 1 195 ? -21.468 10.386 -23.228 1.00 36.34 195 THR A O 1
ATOM 1432 N N . GLN A 1 196 ? -22.682 8.578 -23.792 1.00 42.56 196 GLN A N 1
ATOM 1433 C CA . GLN A 1 196 ? -22.026 7.662 -22.862 1.00 42.56 196 GLN A CA 1
ATOM 1434 C C . GLN A 1 196 ? -20.570 7.498 -23.309 1.00 42.56 196 GLN A C 1
ATOM 1436 O O . GLN A 1 196 ? -20.270 6.817 -24.290 1.00 42.56 196 GLN A O 1
ATOM 1441 N N . THR A 1 197 ? -19.656 8.180 -22.624 1.00 65.94 197 THR A N 1
ATOM 1442 C CA . THR A 1 197 ? -18.220 7.982 -22.800 1.00 65.94 197 THR A CA 1
ATOM 1443 C C . THR A 1 197 ? -17.881 6.574 -22.330 1.00 65.94 197 THR A C 1
ATOM 1445 O O . THR A 1 197 ? -18.227 6.205 -21.210 1.00 65.94 197 THR A O 1
ATOM 1448 N N . GLN A 1 198 ? -17.225 5.783 -23.179 1.00 82.00 198 GLN A N 1
ATOM 1449 C CA . GLN A 1 198 ? -16.775 4.439 -22.815 1.00 82.00 198 GLN A CA 1
ATOM 1450 C C . GLN A 1 198 ? -15.884 4.488 -21.558 1.00 82.00 198 GLN A C 1
ATOM 1452 O O . GLN A 1 198 ? -15.044 5.390 -21.470 1.00 82.00 198 GLN A O 1
ATOM 1457 N N . PRO A 1 199 ? -16.022 3.541 -20.608 1.00 92.00 199 PRO A N 1
ATOM 1458 C CA . PRO A 1 199 ? -15.190 3.510 -19.409 1.00 92.00 199 PRO A CA 1
ATOM 1459 C C . PRO A 1 199 ? -13.693 3.414 -19.734 1.00 92.00 199 PRO A C 1
ATOM 1461 O O . PRO A 1 199 ? -13.270 2.681 -20.636 1.00 92.00 199 PRO A O 1
ATOM 1464 N N . GLN A 1 200 ? -12.876 4.124 -18.959 1.00 95.44 200 GLN A N 1
ATOM 1465 C CA . GLN A 1 200 ? -11.423 4.120 -19.085 1.00 95.44 200 GLN A CA 1
ATOM 1466 C C . GLN A 1 200 ? -10.868 2.739 -18.703 1.00 95.44 200 GLN A C 1
ATOM 1468 O O . GLN A 1 200 ? -11.156 2.207 -17.634 1.00 95.44 200 GLN A O 1
ATOM 1473 N N . SER A 1 201 ? -10.057 2.140 -19.578 1.00 96.69 201 SER A N 1
ATOM 1474 C CA . SER A 1 201 ? -9.432 0.838 -19.310 1.00 96.69 201 SER A CA 1
ATOM 1475 C C . SER A 1 201 ? -8.414 0.939 -18.170 1.00 96.69 201 SER A C 1
ATOM 1477 O O . SER A 1 201 ? -7.611 1.879 -18.142 1.00 96.69 201 SER A O 1
ATOM 1479 N N . LEU A 1 202 ? -8.446 -0.041 -17.269 1.00 97.75 202 LEU A N 1
ATOM 1480 C CA . LEU A 1 202 ? -7.669 -0.104 -16.036 1.00 97.75 202 LEU A CA 1
ATOM 1481 C C . LEU A 1 202 ? -7.068 -1.506 -15.848 1.00 97.75 202 LEU A C 1
ATOM 1483 O O . LEU A 1 202 ? -7.771 -2.509 -15.952 1.00 97.75 202 LEU A O 1
ATOM 1487 N N . LEU A 1 203 ? -5.775 -1.572 -15.553 1.00 98.44 203 LEU A N 1
ATOM 1488 C CA . LEU A 1 203 ? -5.062 -2.780 -15.147 1.00 98.44 203 LEU A CA 1
ATOM 1489 C C . LEU A 1 203 ? -4.637 -2.610 -13.686 1.00 98.44 203 LEU A C 1
ATOM 1491 O O . LEU A 1 203 ? -4.025 -1.600 -13.333 1.00 98.44 203 LEU A O 1
ATOM 1495 N N . LEU A 1 204 ? -4.984 -3.578 -12.843 1.00 98.75 204 LEU A N 1
ATOM 1496 C CA . LEU A 1 204 ? -4.684 -3.537 -11.413 1.00 98.75 204 LEU A CA 1
ATOM 1497 C C . LEU A 1 204 ? -3.373 -4.259 -11.109 1.00 98.75 204 LEU A C 1
ATOM 1499 O O . LEU A 1 204 ? -3.108 -5.343 -11.628 1.00 98.75 204 LEU A O 1
ATOM 1503 N N . VAL A 1 205 ? -2.556 -3.678 -10.246 1.00 98.69 205 VAL A N 1
ATOM 1504 C CA . VAL A 1 205 ? -1.409 -4.370 -9.657 1.00 98.69 205 VAL A CA 1
ATOM 1505 C C . VAL A 1 205 ? -1.511 -4.308 -8.142 1.00 98.69 205 VAL A C 1
ATOM 1507 O O . VAL A 1 205 ? -2.008 -3.322 -7.597 1.00 98.69 205 VAL A O 1
ATOM 1510 N N . ASP A 1 206 ? -1.069 -5.362 -7.459 1.00 97.56 206 ASP A N 1
ATOM 1511 C CA . ASP A 1 206 ? -1.031 -5.427 -5.989 1.00 97.56 206 ASP A CA 1
ATOM 1512 C C . ASP A 1 206 ? -2.416 -5.260 -5.303 1.00 97.56 206 ASP A C 1
ATOM 1514 O O . ASP A 1 206 ? -2.552 -4.930 -4.118 1.00 97.56 206 ASP A O 1
ATOM 1518 N N . HIS A 1 207 ? -3.476 -5.460 -6.089 1.00 95.38 207 HIS A N 1
ATOM 1519 C CA . HIS A 1 207 ? -4.844 -5.733 -5.668 1.00 95.38 207 HIS A CA 1
ATOM 1520 C C . HIS A 1 207 ? -5.653 -6.267 -6.859 1.00 95.38 207 HIS A C 1
ATOM 1522 O O . HIS A 1 207 ? -5.294 -6.070 -8.022 1.00 95.38 207 HIS A O 1
ATOM 1528 N N . ASN A 1 208 ? -6.787 -6.901 -6.570 1.00 96.31 208 ASN A N 1
ATOM 1529 C CA . ASN A 1 208 ? -7.692 -7.450 -7.581 1.00 96.31 208 ASN A CA 1
ATOM 1530 C C . ASN A 1 208 ? -9.139 -6.927 -7.466 1.00 96.31 208 ASN A C 1
ATOM 1532 O O . ASN A 1 208 ? -10.001 -7.355 -8.223 1.00 96.31 208 ASN A O 1
ATOM 1536 N N . ALA A 1 209 ? -9.388 -5.950 -6.590 1.00 93.94 209 ALA A N 1
ATOM 1537 C CA . ALA A 1 209 ? -10.625 -5.174 -6.534 1.00 93.94 209 ALA A CA 1
ATOM 1538 C C . ALA A 1 209 ? -10.282 -3.676 -6.461 1.00 93.94 209 ALA A C 1
ATOM 1540 O O . ALA A 1 209 ? -9.587 -3.267 -5.525 1.00 93.94 209 ALA A O 1
ATOM 1541 N N . PRO A 1 210 ? -10.692 -2.856 -7.446 1.00 92.56 210 PRO A N 1
ATOM 1542 C CA . PRO A 1 210 ? -10.348 -1.445 -7.473 1.00 92.56 210 PRO A CA 1
ATOM 1543 C C . PRO A 1 210 ? -11.057 -0.718 -6.331 1.00 92.56 210 PRO A C 1
ATOM 1545 O O . PRO A 1 210 ? -12.267 -0.817 -6.163 1.00 92.56 210 PRO A O 1
ATOM 1548 N N . SER A 1 211 ? -10.291 0.059 -5.580 1.00 90.12 211 SER A N 1
ATOM 1549 C CA . SER A 1 211 ? -10.785 0.963 -4.547 1.00 90.12 211 SER A CA 1
ATOM 1550 C C . SER A 1 211 ? -10.049 2.276 -4.732 1.00 90.12 211 SER A C 1
ATOM 1552 O O . SER A 1 211 ? -8.835 2.252 -4.887 1.00 90.12 211 SER A O 1
ATOM 1554 N N . ILE A 1 212 ? -10.747 3.407 -4.782 1.00 91.56 212 ILE A N 1
ATOM 1555 C CA . ILE A 1 212 ? -10.133 4.737 -4.891 1.00 91.56 212 ILE A CA 1
ATOM 1556 C C . ILE A 1 212 ? -10.746 5.589 -3.778 1.00 91.56 212 ILE A C 1
ATOM 1558 O O . ILE A 1 212 ? -11.963 5.790 -3.802 1.00 91.56 212 ILE A O 1
ATOM 1562 N N . PRO A 1 213 ? -9.960 6.083 -2.803 1.00 87.44 213 PRO A N 1
ATOM 1563 C CA . PRO A 1 213 ? -10.516 6.862 -1.702 1.00 87.44 213 PRO A CA 1
ATOM 1564 C C . PRO A 1 213 ? -11.320 8.071 -2.206 1.00 87.44 213 PRO A C 1
ATOM 1566 O O . PRO A 1 213 ? -10.891 8.795 -3.107 1.00 87.44 213 PRO A O 1
ATOM 1569 N N . GLY A 1 214 ? -12.514 8.265 -1.643 1.00 84.38 214 GLY A N 1
ATOM 1570 C CA . GLY A 1 214 ? -13.451 9.310 -2.067 1.00 84.38 214 GLY A CA 1
ATOM 1571 C C . GLY A 1 214 ? -14.289 8.983 -3.312 1.00 84.38 214 GLY A C 1
ATOM 1572 O O . GLY A 1 214 ? -15.081 9.823 -3.734 1.00 84.38 214 GLY A O 1
ATOM 1573 N N . MET A 1 215 ? -14.167 7.787 -3.902 1.00 87.69 215 MET A N 1
ATOM 1574 C CA . MET A 1 215 ? -15.035 7.328 -4.994 1.00 87.69 215 MET A CA 1
ATOM 1575 C C . MET A 1 215 ? -15.873 6.123 -4.566 1.00 87.69 215 MET A C 1
ATOM 1577 O O . MET A 1 215 ? -15.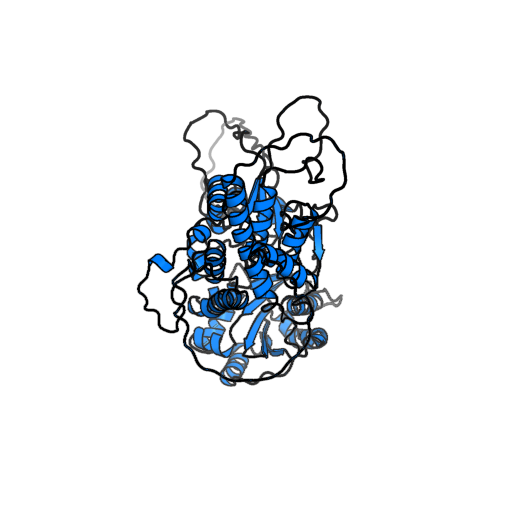346 5.159 -4.018 1.00 87.69 215 MET A O 1
ATOM 1581 N N . SER A 1 216 ? -17.178 6.159 -4.861 1.00 87.06 216 SER A N 1
ATOM 1582 C CA . SER A 1 216 ? -18.050 5.006 -4.621 1.00 87.06 216 SER A CA 1
ATOM 1583 C C . SER A 1 216 ? -17.785 3.884 -5.622 1.00 87.06 216 SER A C 1
ATOM 1585 O O . SER A 1 216 ? -17.356 4.115 -6.757 1.00 87.06 216 SER A O 1
ATOM 1587 N N . ASP A 1 217 ? -18.132 2.674 -5.216 1.00 87.75 217 ASP A N 1
ATOM 1588 C CA . ASP A 1 217 ? -18.057 1.456 -6.012 1.00 87.75 217 ASP A CA 1
ATOM 1589 C C . ASP A 1 217 ? -18.824 1.574 -7.347 1.00 87.75 217 ASP A C 1
ATOM 1591 O O . ASP A 1 217 ? -18.345 1.157 -8.406 1.00 87.75 217 ASP A O 1
ATOM 1595 N N . GLU A 1 218 ? -19.999 2.210 -7.333 1.00 90.12 218 GLU A N 1
ATOM 1596 C CA . GLU A 1 218 ? -20.799 2.509 -8.529 1.00 90.12 218 GLU A CA 1
ATOM 1597 C C . GLU A 1 218 ? -20.086 3.510 -9.438 1.00 90.12 218 GLU A C 1
ATOM 1599 O O . GLU A 1 218 ? -20.073 3.352 -10.662 1.00 90.12 218 GLU A O 1
ATOM 1604 N N . THR A 1 219 ? -19.459 4.531 -8.846 1.00 91.38 219 THR A N 1
ATOM 1605 C CA . THR A 1 219 ? -18.709 5.542 -9.596 1.00 91.38 219 THR A CA 1
ATOM 1606 C C . THR A 1 219 ? -17.517 4.895 -10.296 1.00 91.38 219 THR A C 1
ATOM 1608 O O . THR A 1 219 ? -17.334 5.111 -11.495 1.00 91.38 219 THR A O 1
ATOM 1611 N N . ILE A 1 220 ? -16.761 4.048 -9.589 1.00 92.69 220 ILE A N 1
ATOM 1612 C CA . ILE A 1 220 ? -15.643 3.281 -10.152 1.00 92.69 220 ILE A CA 1
ATOM 1613 C C . ILE A 1 220 ? -16.134 2.419 -11.321 1.00 92.69 220 ILE A C 1
ATOM 1615 O O . ILE A 1 220 ? -15.619 2.572 -12.427 1.00 92.69 220 ILE A O 1
ATOM 1619 N N . ARG A 1 221 ? -17.181 1.600 -11.130 1.00 92.12 221 ARG A N 1
ATOM 1620 C CA . ARG A 1 221 ? -17.741 0.735 -12.193 1.00 92.12 221 ARG A CA 1
ATOM 1621 C C . ARG A 1 221 ? -18.251 1.517 -13.409 1.00 92.12 221 ARG A C 1
ATOM 1623 O O . ARG A 1 221 ? -18.175 1.023 -14.529 1.00 92.12 221 ARG A O 1
ATOM 1630 N N . SER A 1 222 ? -18.772 2.729 -13.207 1.00 93.50 222 SER A N 1
ATOM 1631 C CA . SER A 1 222 ? -19.281 3.565 -14.304 1.00 93.50 222 SER A CA 1
ATOM 1632 C C . SER A 1 222 ? -18.181 4.251 -15.123 1.00 93.50 222 SER A C 1
ATOM 1634 O O . SER A 1 222 ? -18.397 4.559 -16.295 1.00 93.50 222 SER A O 1
ATOM 1636 N N . ARG A 1 223 ? -17.006 4.502 -14.528 1.00 94.38 223 ARG A N 1
ATOM 1637 C CA . ARG A 1 223 ? -15.924 5.290 -15.148 1.00 94.38 223 ARG A CA 1
ATOM 1638 C C . ARG A 1 223 ? -14.718 4.461 -15.565 1.00 94.38 223 ARG A C 1
ATOM 1640 O O . ARG A 1 223 ? -13.980 4.883 -16.455 1.00 94.38 223 ARG A O 1
ATOM 1647 N N . LEU A 1 224 ? -14.505 3.308 -14.940 1.00 95.56 224 LEU A N 1
ATOM 1648 C CA . LEU A 1 224 ? -13.341 2.453 -15.132 1.00 95.56 224 LEU A CA 1
ATOM 1649 C C . LEU A 1 224 ? -13.781 1.041 -15.521 1.00 95.56 224 LEU A C 1
ATOM 1651 O O . LEU A 1 224 ? -14.726 0.489 -14.965 1.00 95.56 224 LEU A O 1
ATOM 1655 N N . LYS A 1 225 ? -13.056 0.437 -16.462 1.00 95.88 225 LYS A N 1
ATOM 1656 C CA . LYS A 1 225 ? -13.195 -0.975 -16.826 1.00 95.88 225 LYS A CA 1
ATOM 1657 C C . LYS A 1 225 ? -11.904 -1.704 -16.491 1.00 95.88 225 LYS A C 1
ATOM 1659 O O . LYS A 1 225 ? -10.884 -1.464 -17.137 1.00 95.88 225 LYS A O 1
ATOM 1664 N N . VAL A 1 226 ? -11.964 -2.609 -15.518 1.00 96.81 226 VAL A N 1
ATOM 1665 C CA . VAL A 1 226 ? -10.847 -3.504 -15.196 1.00 96.81 226 VAL A CA 1
ATOM 1666 C C . VAL A 1 226 ? -10.678 -4.515 -16.330 1.00 96.81 226 VAL A C 1
ATOM 1668 O O . VAL A 1 226 ? -11.632 -5.189 -16.703 1.00 96.81 226 VAL A O 1
ATOM 1671 N N . ILE A 1 227 ? -9.479 -4.585 -16.910 1.00 96.69 227 ILE A N 1
ATOM 1672 C CA . ILE A 1 227 ? -9.165 -5.466 -18.052 1.00 96.69 227 ILE A CA 1
ATOM 1673 C C . ILE A 1 227 ? -8.119 -6.541 -17.729 1.00 96.69 227 ILE A C 1
ATOM 1675 O O . ILE A 1 227 ? -7.860 -7.414 -18.554 1.00 96.69 227 ILE A O 1
ATOM 1679 N N . GLY A 1 228 ? -7.502 -6.468 -16.551 1.00 97.75 228 GLY A N 1
ATOM 1680 C CA . GLY A 1 228 ? -6.458 -7.383 -16.106 1.00 97.75 228 GLY A CA 1
ATOM 1681 C C . GLY A 1 228 ? -5.976 -7.047 -14.699 1.00 97.75 228 GLY A C 1
ATOM 1682 O O . GLY A 1 228 ? -6.141 -5.914 -14.235 1.00 97.75 228 GLY A O 1
ATOM 1683 N N . CYS A 1 229 ? -5.367 -8.024 -14.038 1.00 98.56 229 CYS A N 1
ATOM 1684 C CA . CYS A 1 229 ? -4.688 -7.847 -12.766 1.00 98.56 229 CYS A CA 1
ATOM 1685 C C . CYS A 1 229 ? -3.444 -8.741 -12.627 1.00 98.56 229 CYS A C 1
ATOM 1687 O O . CYS A 1 229 ? -3.368 -9.833 -13.200 1.00 98.56 229 CYS A O 1
ATOM 1689 N N . ILE A 1 230 ? -2.473 -8.267 -11.844 1.00 98.75 230 ILE A N 1
ATOM 1690 C CA . ILE A 1 230 ? -1.383 -9.070 -11.276 1.00 98.75 230 ILE A CA 1
ATOM 1691 C C . ILE A 1 230 ? -1.348 -8.771 -9.778 1.00 98.75 230 ILE A C 1
ATOM 1693 O O . ILE A 1 230 ? -1.127 -7.628 -9.393 1.00 98.75 230 ILE A O 1
ATOM 1697 N N . ASP A 1 231 ? -1.598 -9.764 -8.934 1.00 98.19 231 ASP A N 1
ATOM 1698 C CA . ASP A 1 231 ? -1.775 -9.564 -7.498 1.00 98.19 231 ASP A CA 1
ATOM 1699 C C . ASP A 1 231 ? -1.355 -10.799 -6.685 1.00 98.19 231 ASP A C 1
ATOM 1701 O O . ASP A 1 231 ? -1.425 -11.938 -7.152 1.00 98.19 231 ASP A O 1
ATOM 1705 N N . HIS A 1 232 ? -0.932 -10.564 -5.445 1.00 95.69 232 HIS A N 1
ATOM 1706 C CA . HIS A 1 232 ? -0.571 -11.596 -4.472 1.00 95.69 232 HIS A CA 1
ATOM 1707 C C . HIS A 1 232 ? -1.509 -11.680 -3.252 1.00 95.69 232 HIS A C 1
ATOM 1709 O O . HIS A 1 232 ? -1.208 -12.381 -2.281 1.00 95.69 232 HIS A O 1
ATOM 1715 N N . HIS A 1 233 ? -2.614 -10.932 -3.253 1.00 92.62 233 HIS A N 1
ATOM 1716 C CA . HIS A 1 233 ? -3.647 -11.005 -2.221 1.00 92.62 233 HIS A CA 1
ATOM 1717 C C . HIS A 1 233 ? -4.683 -12.096 -2.535 1.00 92.62 233 HIS A C 1
ATOM 1719 O O . HIS A 1 233 ? -4.637 -12.755 -3.573 1.00 92.62 233 HIS A O 1
ATOM 1725 N N . VAL A 1 234 ? -5.606 -12.314 -1.594 1.00 91.62 234 VAL A N 1
ATOM 1726 C CA . VAL A 1 234 ? -6.770 -13.185 -1.798 1.00 91.62 234 VAL A CA 1
ATOM 1727 C C . VAL A 1 234 ? -7.638 -12.610 -2.919 1.00 91.62 234 VAL A C 1
ATOM 1729 O O . VAL A 1 234 ? -7.820 -11.396 -2.996 1.00 91.62 234 VAL A O 1
ATOM 1732 N N . ASP A 1 235 ? -8.161 -13.481 -3.781 1.00 94.44 235 ASP A N 1
ATOM 1733 C CA . ASP A 1 235 ? -9.094 -13.105 -4.845 1.00 94.44 235 ASP A CA 1
ATOM 1734 C C . ASP A 1 235 ? -10.428 -12.635 -4.234 1.00 94.44 235 ASP A C 1
ATOM 1736 O O . ASP A 1 235 ? -11.119 -13.403 -3.565 1.00 94.44 235 ASP A O 1
ATOM 1740 N N . GLU A 1 236 ? -10.779 -11.369 -4.451 1.00 91.62 236 GLU A N 1
ATOM 1741 C CA . GLU A 1 236 ? -12.033 -10.741 -4.012 1.00 91.62 236 GLU A CA 1
ATOM 1742 C C . GLU A 1 236 ? -13.171 -10.986 -5.023 1.00 91.62 236 GLU A C 1
ATOM 1744 O O . GLU A 1 236 ? -14.293 -10.523 -4.826 1.00 91.62 236 GLU A O 1
ATOM 1749 N N . GLY A 1 237 ? -12.901 -11.684 -6.135 1.00 93.31 237 GLY A N 1
ATOM 1750 C CA . GLY A 1 237 ? -13.905 -12.040 -7.138 1.00 93.31 237 GLY A CA 1
ATOM 1751 C C . GLY A 1 237 ? -14.373 -10.876 -8.016 1.00 93.31 237 GLY A C 1
ATOM 1752 O O . GLY A 1 237 ? -15.361 -11.024 -8.730 1.00 93.31 237 GLY A O 1
ATOM 1753 N N . TYR A 1 238 ? -13.686 -9.728 -7.980 1.00 93.75 238 TYR A N 1
ATOM 1754 C CA . TYR A 1 238 ? -14.042 -8.553 -8.783 1.00 93.75 238 TYR A CA 1
ATOM 1755 C C . TYR A 1 238 ? -13.543 -8.662 -10.229 1.00 93.75 238 TYR A C 1
ATOM 1757 O O . TYR A 1 238 ? -14.246 -8.275 -11.160 1.00 93.75 238 TYR A O 1
ATOM 1765 N N . VAL A 1 239 ? -12.311 -9.142 -10.439 1.00 94.88 239 VAL A N 1
ATOM 1766 C CA . VAL A 1 239 ? -11.733 -9.246 -11.788 1.00 94.88 239 VAL A CA 1
ATOM 1767 C C . VAL A 1 239 ? -12.307 -10.461 -12.514 1.00 94.88 239 VAL A C 1
ATOM 1769 O O . VAL A 1 239 ? -12.124 -11.601 -12.070 1.00 94.88 239 VAL A O 1
ATOM 1772 N N . GLU A 1 240 ? -12.927 -10.199 -13.665 1.00 94.19 240 GLU A N 1
ATOM 1773 C CA . GLU A 1 240 ? -13.483 -11.199 -14.583 1.00 94.19 240 GLU A CA 1
ATOM 1774 C C . GLU A 1 240 ? -12.482 -12.311 -14.920 1.00 94.19 240 GLU A C 1
ATOM 1776 O O . GLU A 1 240 ? -11.273 -12.087 -15.002 1.00 94.19 240 GLU A O 1
ATOM 1781 N N . GLN A 1 241 ? -12.983 -13.530 -15.127 1.00 94.38 241 GLN A N 1
ATOM 1782 C CA . GLN A 1 241 ? -12.139 -14.711 -15.357 1.00 94.38 241 GLN A CA 1
ATOM 1783 C C . GLN A 1 241 ? -11.389 -14.675 -16.697 1.00 94.38 241 GLN A C 1
ATOM 1785 O O . GLN A 1 241 ? -10.343 -15.307 -16.826 1.00 94.38 241 GLN A O 1
ATOM 1790 N N . ASP A 1 242 ? -11.902 -13.938 -17.683 1.00 92.88 242 ASP A N 1
ATOM 1791 C CA . ASP A 1 242 ? -11.301 -13.767 -19.010 1.00 92.88 242 ASP A CA 1
ATOM 1792 C C . ASP A 1 242 ? -10.359 -12.551 -19.108 1.00 92.88 242 ASP A C 1
ATOM 1794 O O . ASP A 1 242 ? -9.794 -12.284 -20.173 1.00 92.88 242 ASP A O 1
ATOM 1798 N N . ALA A 1 243 ? -10.156 -11.823 -18.004 1.00 94.69 243 ALA A N 1
ATOM 1799 C CA . ALA A 1 243 ? -9.226 -10.705 -17.943 1.00 94.69 243 ALA A CA 1
ATOM 1800 C C . ALA A 1 243 ? -7.787 -11.149 -18.279 1.00 94.69 243 ALA A C 1
ATOM 1802 O O . ALA A 1 243 ? -7.373 -12.277 -18.001 1.00 94.69 243 ALA A O 1
ATOM 1803 N N . SER A 1 244 ? -6.994 -10.260 -18.885 1.00 93.00 244 SER A N 1
ATOM 1804 C CA . SER A 1 244 ? -5.672 -10.620 -19.409 1.00 93.00 244 SER A CA 1
ATOM 1805 C C . SER A 1 244 ? -4.631 -9.509 -19.205 1.00 93.00 244 SER A C 1
ATOM 1807 O O . SER A 1 244 ? -4.756 -8.432 -19.796 1.00 93.00 244 SER A O 1
ATOM 1809 N N . PRO A 1 245 ? -3.565 -9.753 -18.416 1.00 97.31 245 PRO A N 1
ATOM 1810 C CA . PRO A 1 245 ? -3.358 -10.936 -17.573 1.00 97.31 245 PRO A CA 1
ATOM 1811 C C . PRO A 1 245 ? -4.369 -10.989 -16.415 1.00 97.31 245 PRO A C 1
ATOM 1813 O O . PRO A 1 245 ? -4.821 -9.946 -15.954 1.00 97.31 245 PRO A O 1
ATOM 1816 N N . ARG A 1 246 ? -4.682 -12.189 -15.916 1.00 97.88 246 ARG A N 1
ATOM 1817 C CA . ARG A 1 246 ? -5.336 -12.408 -14.615 1.00 97.88 246 ARG A CA 1
ATOM 1818 C C . ARG A 1 246 ? -4.445 -13.327 -13.786 1.00 97.88 246 ARG A C 1
ATOM 1820 O O . ARG A 1 246 ? -4.564 -14.548 -13.854 1.00 97.88 246 ARG A O 1
ATOM 1827 N N . ILE A 1 247 ? -3.497 -12.739 -13.065 1.00 98.44 247 ILE A N 1
ATOM 1828 C CA . ILE A 1 247 ? -2.523 -13.464 -12.241 1.00 98.44 247 ILE A CA 1
ATOM 1829 C C . ILE A 1 247 ? -2.805 -13.108 -10.787 1.00 98.44 247 ILE A C 1
ATOM 1831 O O . ILE A 1 247 ? -2.445 -12.027 -10.341 1.00 98.44 247 ILE A O 1
ATOM 1835 N N . ILE A 1 248 ? -3.458 -14.008 -10.055 1.00 97.69 248 ILE A N 1
ATOM 1836 C CA . ILE A 1 248 ? -3.720 -13.847 -8.621 1.00 97.69 248 ILE A CA 1
ATOM 1837 C C . ILE A 1 248 ? -3.090 -15.043 -7.919 1.00 97.69 248 ILE A C 1
ATOM 1839 O O . ILE A 1 248 ? -3.499 -16.184 -8.134 1.00 97.69 248 ILE A O 1
ATOM 1843 N N . THR A 1 249 ? -2.023 -14.817 -7.155 1.00 95.62 249 THR A N 1
ATOM 1844 C CA . THR A 1 249 ? -1.252 -15.899 -6.523 1.00 95.62 249 THR A CA 1
ATOM 1845 C C . THR A 1 249 ? -0.858 -15.518 -5.104 1.00 95.62 249 THR A C 1
ATOM 1847 O O . THR A 1 249 ? 0.074 -14.748 -4.886 1.00 95.62 249 THR A O 1
ATOM 1850 N N . THR A 1 250 ? -1.564 -16.081 -4.124 1.00 93.31 250 THR A N 1
ATOM 1851 C CA . THR A 1 250 ? -1.256 -15.914 -2.698 1.00 93.31 250 THR A CA 1
ATOM 1852 C C . THR A 1 250 ? 0.045 -16.616 -2.306 1.00 93.31 250 THR A C 1
ATOM 1854 O O . THR A 1 250 ? 0.519 -17.507 -3.008 1.00 93.31 250 THR A O 1
ATOM 1857 N N . GLY A 1 251 ? 0.601 -16.259 -1.146 1.00 91.44 251 GLY A N 1
ATOM 1858 C CA . GLY A 1 251 ? 1.831 -16.874 -0.630 1.00 91.44 251 GLY A CA 1
ATOM 1859 C C . GLY A 1 251 ? 3.116 -16.309 -1.238 1.00 91.44 251 GLY A C 1
ATOM 1860 O O . GLY A 1 251 ? 4.183 -16.870 -1.018 1.00 91.44 251 GLY A O 1
ATOM 1861 N N . ILE A 1 252 ? 3.022 -15.208 -1.989 1.00 94.56 252 ILE A N 1
ATOM 1862 C CA . ILE A 1 252 ? 4.161 -14.486 -2.565 1.00 94.56 252 ILE A CA 1
ATOM 1863 C C . ILE A 1 252 ? 4.444 -13.238 -1.723 1.00 94.56 252 ILE A C 1
ATOM 1865 O O . ILE A 1 252 ? 3.518 -12.503 -1.356 1.00 94.56 252 ILE A O 1
ATOM 1869 N N . GLY A 1 253 ? 5.722 -12.986 -1.430 1.00 94.88 253 GLY A N 1
ATOM 1870 C CA . GLY A 1 253 ? 6.157 -11.868 -0.597 1.00 94.88 253 GLY A CA 1
ATOM 1871 C C . GLY A 1 253 ? 5.795 -10.519 -1.214 1.00 94.88 253 GLY A C 1
ATOM 1872 O O . GLY A 1 253 ? 5.146 -9.712 -0.549 1.00 94.88 253 GLY A O 1
ATOM 1873 N N . SER A 1 254 ? 6.130 -10.328 -2.495 1.00 97.38 254 SER A N 1
ATOM 1874 C CA . SER A 1 254 ? 5.905 -9.085 -3.247 1.00 97.38 254 SER A CA 1
ATOM 1875 C C . SER A 1 254 ? 5.202 -9.335 -4.591 1.00 97.38 254 SER A C 1
ATOM 1877 O O . SER A 1 254 ? 5.535 -10.263 -5.329 1.00 97.38 254 SER A O 1
ATOM 1879 N N . CYS A 1 255 ? 4.217 -8.502 -4.926 1.00 98.38 255 CYS A N 1
ATOM 1880 C CA . CYS A 1 255 ? 3.534 -8.470 -6.216 1.00 98.38 255 CYS A CA 1
ATOM 1881 C C . CYS A 1 255 ? 4.521 -8.138 -7.343 1.00 98.38 255 CYS A C 1
ATOM 1883 O O . CYS A 1 255 ? 4.428 -8.685 -8.445 1.00 98.38 255 CYS A O 1
ATOM 1885 N N . THR A 1 256 ? 5.540 -7.328 -7.055 1.00 98.81 256 THR A N 1
ATOM 1886 C CA . THR A 1 256 ? 6.624 -7.028 -7.994 1.00 98.81 256 THR A CA 1
ATOM 1887 C C . THR A 1 256 ? 7.345 -8.298 -8.457 1.00 98.81 256 THR A C 1
ATOM 1889 O O . THR A 1 256 ? 7.705 -8.389 -9.632 1.00 98.81 256 THR A O 1
ATOM 1892 N N . SER A 1 257 ? 7.476 -9.329 -7.611 1.00 98.75 257 SER A N 1
ATOM 1893 C CA . SER A 1 257 ? 8.004 -10.641 -8.025 1.00 98.75 257 SER A CA 1
ATOM 1894 C C . SER A 1 257 ? 7.147 -11.287 -9.123 1.00 98.75 257 SER A C 1
ATOM 1896 O O . SER A 1 257 ? 7.684 -11.814 -10.101 1.00 98.75 257 SER A O 1
ATOM 1898 N N . LEU A 1 258 ? 5.815 -11.200 -9.012 1.00 98.75 258 LEU A N 1
ATOM 1899 C CA . LEU A 1 258 ? 4.881 -11.694 -10.032 1.00 98.75 258 LEU A CA 1
ATOM 1900 C C . LEU A 1 258 ? 4.944 -10.865 -11.317 1.00 98.75 258 LEU A C 1
ATOM 1902 O O . LEU A 1 258 ? 4.921 -11.437 -12.406 1.00 98.75 258 LEU A O 1
ATOM 1906 N N . VAL A 1 259 ? 5.074 -9.538 -11.213 1.00 98.81 259 VAL A N 1
ATOM 1907 C CA . VAL A 1 259 ? 5.246 -8.652 -12.377 1.00 98.81 259 VAL A CA 1
ATOM 1908 C C . VAL A 1 259 ? 6.538 -8.983 -13.124 1.00 98.81 259 VAL A C 1
ATOM 1910 O O . VAL A 1 259 ? 6.512 -9.144 -14.344 1.00 98.81 259 VAL A O 1
ATOM 1913 N N . VAL A 1 260 ? 7.659 -9.146 -12.415 1.00 98.69 260 VAL A N 1
ATOM 1914 C CA . VAL A 1 260 ? 8.949 -9.535 -13.011 1.00 98.69 260 VAL A CA 1
ATOM 1915 C C . VAL A 1 260 ? 8.839 -10.896 -13.692 1.00 98.69 260 VAL A C 1
ATOM 1917 O O . VAL A 1 260 ? 9.252 -11.036 -14.846 1.00 98.69 260 VAL A O 1
ATOM 1920 N N . LYS A 1 261 ? 8.235 -11.884 -13.019 1.00 98.31 261 LYS A N 1
ATOM 1921 C CA . LYS A 1 261 ? 8.003 -13.213 -13.594 1.00 98.31 261 LYS A CA 1
ATOM 1922 C C . LYS A 1 261 ? 7.156 -13.135 -14.866 1.00 98.31 261 LYS A C 1
ATOM 1924 O O . LYS A 1 261 ? 7.560 -13.680 -15.886 1.00 98.31 261 LYS A O 1
ATOM 1929 N N . HIS A 1 262 ? 6.034 -12.416 -14.835 1.00 98.12 262 HIS A N 1
ATOM 1930 C CA . HIS A 1 262 ? 5.162 -12.224 -15.997 1.00 98.12 262 HIS A CA 1
ATOM 1931 C C . HIS A 1 262 ? 5.914 -11.595 -17.172 1.00 98.12 262 HIS A C 1
ATOM 1933 O O . HIS A 1 262 ? 5.902 -12.128 -18.278 1.00 98.12 262 HIS A O 1
ATOM 1939 N N . LEU A 1 263 ? 6.634 -10.497 -16.937 1.00 97.25 263 LEU A N 1
ATOM 1940 C CA . LEU A 1 263 ? 7.403 -9.815 -17.980 1.00 97.25 263 LEU A CA 1
ATOM 1941 C C . LEU A 1 263 ? 8.505 -10.704 -18.575 1.00 97.25 263 LEU A C 1
ATOM 1943 O O . LEU A 1 263 ? 8.776 -10.621 -19.776 1.00 97.25 263 LEU A O 1
ATOM 1947 N N . ARG A 1 264 ? 9.130 -11.560 -17.760 1.00 94.88 264 ARG A N 1
ATOM 1948 C CA . ARG A 1 264 ? 10.104 -12.560 -18.215 1.00 94.88 264 ARG A CA 1
ATOM 1949 C C . ARG A 1 264 ? 9.441 -13.653 -19.053 1.00 94.88 264 ARG A C 1
ATOM 1951 O O . ARG A 1 264 ? 9.927 -13.940 -20.143 1.00 94.88 264 ARG A O 1
ATOM 1958 N N . ASP A 1 265 ? 8.337 -14.222 -18.579 1.00 94.88 265 ASP A N 1
ATOM 1959 C CA . ASP A 1 265 ? 7.608 -15.295 -19.268 1.00 94.88 265 ASP A CA 1
ATOM 1960 C C . ASP A 1 265 ? 7.045 -14.821 -20.620 1.00 94.88 265 ASP A C 1
ATOM 1962 O O . ASP A 1 265 ? 7.012 -15.581 -21.584 1.00 94.88 265 ASP A O 1
ATOM 1966 N N . GLN A 1 266 ? 6.673 -13.540 -20.723 1.00 93.06 266 GLN A N 1
ATOM 1967 C CA . GLN A 1 266 ? 6.255 -12.901 -21.978 1.00 93.06 266 GLN A CA 1
ATOM 1968 C C . GLN A 1 266 ? 7.428 -12.492 -22.892 1.00 93.06 266 GLN A C 1
ATOM 1970 O O . GLN A 1 266 ? 7.206 -11.900 -23.950 1.00 93.06 266 GLN A O 1
ATOM 1975 N N . GLY A 1 267 ? 8.681 -12.746 -22.497 1.00 91.44 267 GLY A N 1
ATOM 1976 C CA . GLY A 1 267 ? 9.874 -12.357 -23.259 1.00 91.44 267 GLY A CA 1
ATOM 1977 C C . GLY A 1 267 ? 10.073 -10.841 -23.386 1.00 91.44 267 GLY A C 1
ATOM 1978 O O . GLY A 1 267 ? 10.795 -10.380 -24.272 1.00 91.44 267 GLY A O 1
ATOM 1979 N N . MET A 1 268 ? 9.414 -10.049 -22.534 1.00 93.06 268 MET A N 1
ATOM 1980 C CA . MET A 1 268 ? 9.511 -8.587 -22.530 1.00 93.06 268 MET A CA 1
ATOM 1981 C C . MET A 1 268 ? 10.729 -8.103 -21.745 1.00 93.06 268 MET A C 1
ATOM 1983 O O . MET A 1 268 ? 11.367 -7.126 -22.146 1.00 93.06 268 MET A O 1
ATOM 1987 N N . TRP A 1 269 ? 11.059 -8.785 -20.646 1.00 93.19 269 TRP A N 1
ATOM 1988 C CA . TRP A 1 269 ? 12.294 -8.540 -19.907 1.00 93.19 269 TRP A CA 1
ATOM 1989 C C . TRP A 1 269 ? 13.453 -9.283 -20.595 1.00 93.19 269 TRP A C 1
ATOM 1991 O O . TRP A 1 269 ? 13.369 -10.504 -20.744 1.00 93.19 269 TRP A O 1
ATOM 2001 N N . PRO A 1 270 ? 14.531 -8.598 -21.029 1.00 89.75 270 PRO A N 1
ATOM 2002 C CA . PRO A 1 270 ? 15.693 -9.245 -21.639 1.00 89.75 270 PRO A CA 1
ATOM 2003 C C . PRO A 1 270 ? 16.270 -10.352 -20.753 1.00 89.75 270 PRO A C 1
ATOM 2005 O O . PRO A 1 270 ? 16.190 -10.269 -19.537 1.00 89.75 270 PRO A O 1
ATOM 2008 N N . THR A 1 271 ? 16.907 -11.369 -21.323 1.00 85.12 271 THR A N 1
ATOM 2009 C CA . THR A 1 271 ? 17.654 -12.355 -20.530 1.00 85.12 271 THR A CA 1
ATOM 2010 C C . THR A 1 271 ? 19.079 -11.859 -20.264 1.00 85.12 271 THR A C 1
ATOM 2012 O O . THR A 1 271 ? 19.692 -11.314 -21.186 1.00 85.12 271 THR A O 1
ATOM 2015 N N . PRO A 1 272 ? 19.649 -12.068 -19.063 1.00 79.25 272 PRO A N 1
ATOM 2016 C CA . PRO A 1 272 ? 21.073 -11.839 -18.833 1.00 79.25 272 PRO A CA 1
ATOM 2017 C C . PRO A 1 272 ? 21.899 -12.694 -19.805 1.00 79.25 272 PRO A C 1
ATOM 2019 O O . PRO A 1 272 ? 21.643 -13.891 -19.944 1.00 79.25 272 PRO A O 1
ATOM 2022 N N . SER A 1 273 ? 22.873 -12.100 -20.497 1.00 66.06 273 SER A N 1
ATOM 2023 C CA . SER A 1 273 ? 23.751 -12.842 -21.407 1.00 66.06 273 SER A CA 1
ATOM 2024 C C . SER A 1 273 ? 24.626 -13.813 -20.612 1.00 66.06 273 SER A C 1
ATOM 2026 O O . SER A 1 273 ? 25.599 -13.406 -19.980 1.00 66.06 273 SER A O 1
ATOM 2028 N N . VAL A 1 274 ? 24.305 -15.105 -20.655 1.00 47.62 274 VAL A N 1
ATOM 2029 C CA . VAL A 1 274 ? 25.231 -16.163 -20.239 1.00 47.62 274 VAL A CA 1
ATOM 2030 C C . VAL A 1 274 ? 26.178 -16.389 -21.414 1.00 47.62 274 VAL A C 1
ATOM 2032 O O . VAL A 1 274 ? 25.732 -16.761 -22.497 1.00 47.62 274 VAL A O 1
ATOM 2035 N N . ASN A 1 275 ? 27.472 -16.122 -21.232 1.00 38.12 275 ASN A N 1
ATOM 2036 C CA . ASN A 1 275 ? 28.500 -16.389 -22.240 1.00 38.12 275 ASN A CA 1
ATOM 2037 C C . ASN A 1 275 ? 28.506 -17.884 -22.598 1.00 38.12 275 ASN A C 1
ATOM 2039 O O . ASN A 1 275 ? 29.189 -18.668 -21.946 1.00 38.12 275 ASN A O 1
ATOM 2043 N N . ASN A 1 276 ? 27.772 -18.285 -23.635 1.00 33.66 276 ASN A N 1
ATOM 2044 C CA . ASN A 1 276 ? 27.889 -19.617 -24.216 1.00 33.66 276 ASN A CA 1
ATOM 2045 C C . ASN A 1 276 ? 28.869 -19.559 -25.393 1.00 33.66 276 ASN A C 1
ATOM 2047 O O . ASN A 1 276 ? 28.513 -19.738 -26.554 1.00 33.66 276 ASN A O 1
ATOM 2051 N N . THR A 1 277 ? 30.133 -19.258 -25.099 1.00 38.44 277 THR A N 1
ATOM 2052 C CA . THR A 1 277 ? 31.230 -19.586 -26.012 1.00 38.44 277 THR A CA 1
ATOM 2053 C C . THR A 1 277 ? 31.497 -21.075 -25.855 1.00 38.44 277 THR A C 1
ATOM 2055 O O . THR A 1 277 ? 32.283 -21.442 -24.989 1.00 38.44 277 THR A O 1
ATOM 2058 N N . ASN A 1 278 ? 30.748 -21.908 -26.585 1.00 39.97 278 ASN A N 1
ATOM 2059 C CA . ASN A 1 278 ? 31.129 -23.243 -27.073 1.00 39.97 278 ASN A CA 1
ATOM 2060 C C . ASN A 1 278 ? 29.902 -23.936 -27.686 1.00 39.97 278 ASN A C 1
ATOM 2062 O O . ASN A 1 278 ? 29.231 -24.754 -27.065 1.00 39.97 278 ASN A O 1
ATOM 2066 N N . SER A 1 279 ? 29.604 -23.606 -28.936 1.00 36.72 279 SER A N 1
ATOM 2067 C CA . SER A 1 279 ? 28.943 -24.530 -29.864 1.00 36.72 279 SER A CA 1
ATOM 2068 C C . SER A 1 279 ? 29.449 -24.183 -31.256 1.00 36.72 279 SER A C 1
ATOM 2070 O O . SER A 1 279 ? 28.887 -23.368 -31.979 1.00 36.72 279 SER A O 1
ATOM 2072 N N . SER A 1 280 ? 30.601 -24.753 -31.589 1.00 42.84 280 SER A N 1
ATOM 2073 C CA . SER A 1 280 ? 30.954 -25.019 -32.972 1.00 42.84 280 SER A CA 1
ATOM 2074 C C . SER A 1 280 ? 30.025 -26.128 -33.460 1.00 42.84 280 SER A C 1
ATOM 2076 O O . SER A 1 280 ? 30.338 -27.298 -33.272 1.00 42.84 280 SER A O 1
ATOM 2078 N N . ASP A 1 281 ? 28.884 -25.764 -34.032 1.00 36.31 281 ASP A N 1
ATOM 2079 C CA . ASP A 1 281 ? 28.199 -26.646 -34.969 1.00 36.31 281 ASP A CA 1
ATOM 2080 C C . ASP A 1 281 ? 27.681 -25.830 -36.151 1.00 36.31 281 ASP A C 1
ATOM 2082 O O . ASP A 1 281 ? 27.166 -24.719 -36.017 1.00 36.31 281 ASP A O 1
ATOM 2086 N N . HIS A 1 282 ? 27.972 -26.380 -37.321 1.00 45.75 282 HIS A N 1
ATOM 2087 C CA . HIS A 1 282 ? 27.899 -25.773 -38.637 1.00 45.75 282 HIS A CA 1
ATOM 2088 C C . HIS A 1 282 ? 26.459 -25.544 -39.137 1.00 45.75 282 HIS A C 1
ATOM 2090 O O . HIS A 1 282 ? 25.554 -26.325 -38.865 1.00 45.75 282 HIS A O 1
ATOM 2096 N N . ASP A 1 283 ? 26.332 -24.507 -39.972 1.00 42.25 283 ASP A N 1
ATOM 2097 C CA . ASP A 1 283 ? 25.350 -24.313 -41.050 1.00 42.25 283 ASP A CA 1
ATOM 2098 C C . ASP A 1 283 ? 23.864 -24.065 -40.716 1.00 42.25 283 ASP A C 1
ATOM 2100 O O . ASP A 1 283 ? 23.027 -24.958 -40.810 1.00 42.25 283 ASP A O 1
ATOM 2104 N N . VAL A 1 284 ? 23.500 -22.781 -40.550 1.00 35.34 284 VAL A N 1
ATOM 2105 C CA . VAL A 1 284 ? 22.212 -22.218 -41.025 1.00 35.34 284 VAL A CA 1
ATOM 2106 C C . VAL A 1 284 ? 22.447 -20.780 -41.537 1.00 35.34 284 VAL A C 1
ATOM 2108 O O . VAL A 1 284 ? 23.105 -19.999 -40.845 1.00 35.34 284 VAL A O 1
ATOM 2111 N N . PRO A 1 285 ? 21.955 -20.383 -42.731 1.00 40.00 285 PRO A N 1
ATOM 2112 C CA . PRO A 1 285 ? 22.235 -19.068 -43.298 1.00 40.00 285 PRO A CA 1
ATOM 2113 C C . PRO A 1 285 ? 21.513 -17.941 -42.547 1.00 40.00 285 PRO A C 1
ATOM 2115 O O . PRO A 1 285 ? 20.305 -17.965 -42.322 1.00 40.00 285 PRO A O 1
ATOM 2118 N N . SER A 1 286 ? 22.309 -16.932 -42.198 1.00 37.62 286 SER A N 1
ATOM 2119 C CA . SER A 1 286 ? 21.936 -15.689 -41.529 1.00 37.62 286 SER A CA 1
ATOM 2120 C C . SER A 1 286 ? 20.884 -14.894 -42.311 1.00 37.62 286 SER A C 1
ATOM 2122 O O . SER A 1 286 ? 21.142 -14.420 -43.418 1.00 37.62 286 SER A O 1
ATOM 2124 N N . THR A 1 287 ? 19.714 -14.684 -41.708 1.00 31.94 287 THR A N 1
ATOM 2125 C CA . THR A 1 287 ? 18.779 -13.627 -42.108 1.00 31.94 287 THR A CA 1
ATOM 2126 C C . THR A 1 287 ? 18.786 -12.507 -41.070 1.00 31.94 287 THR A C 1
ATOM 2128 O O . THR A 1 287 ? 18.374 -12.704 -39.930 1.00 31.94 287 THR A O 1
ATOM 2131 N N . ALA A 1 288 ? 19.222 -11.327 -41.523 1.00 35.62 288 ALA A N 1
ATOM 2132 C CA . ALA A 1 288 ? 19.073 -10.005 -40.910 1.00 35.62 288 ALA A CA 1
ATOM 2133 C C . ALA A 1 288 ? 19.705 -9.794 -39.517 1.00 35.62 288 ALA A C 1
ATOM 2135 O O . ALA A 1 288 ? 19.027 -9.528 -38.527 1.00 35.62 288 ALA A O 1
ATOM 2136 N N . THR A 1 289 ? 21.039 -9.771 -39.460 1.00 29.36 289 THR A N 1
ATOM 2137 C CA . THR A 1 289 ? 21.764 -9.088 -38.379 1.00 29.36 289 THR A CA 1
ATOM 2138 C C . THR A 1 289 ? 21.690 -7.574 -38.601 1.00 29.36 289 THR A C 1
ATOM 2140 O O . THR A 1 289 ? 22.481 -7.005 -39.351 1.00 29.36 289 THR A O 1
ATOM 2143 N N . THR A 1 290 ? 20.731 -6.896 -37.970 1.00 31.62 290 THR A N 1
ATOM 2144 C CA . THR A 1 290 ? 20.798 -5.438 -37.804 1.00 31.62 290 THR A CA 1
ATOM 2145 C C . THR A 1 290 ? 21.920 -5.128 -36.817 1.00 31.62 290 THR A C 1
ATOM 2147 O O . THR A 1 290 ? 21.832 -5.463 -35.637 1.00 31.62 290 THR A O 1
ATOM 2150 N N . THR A 1 291 ? 22.994 -4.515 -37.303 1.00 30.66 291 THR A N 1
ATOM 2151 C CA . THR A 1 291 ? 24.142 -4.069 -36.509 1.00 30.66 291 THR A CA 1
ATOM 2152 C C . THR A 1 291 ? 23.688 -2.979 -35.530 1.00 30.66 291 THR A C 1
ATOM 2154 O O . THR A 1 291 ? 23.572 -1.812 -35.895 1.00 30.66 291 THR A O 1
ATOM 2157 N N . LEU A 1 292 ? 23.378 -3.356 -34.287 1.00 37.78 292 LEU A N 1
ATOM 2158 C CA . LEU A 1 292 ? 23.180 -2.405 -33.189 1.00 37.78 292 LEU A CA 1
ATOM 2159 C C . LEU A 1 292 ? 24.514 -1.700 -32.921 1.00 37.78 292 LEU A C 1
ATOM 2161 O O . LEU A 1 292 ? 25.545 -2.357 -32.771 1.00 37.78 292 LEU A O 1
ATOM 2165 N N . THR A 1 293 ? 24.509 -0.369 -32.872 1.00 41.12 293 THR A N 1
ATOM 2166 C CA . THR A 1 293 ? 25.714 0.388 -32.520 1.00 41.12 293 THR A CA 1
ATOM 2167 C C . THR A 1 293 ? 26.093 0.109 -31.059 1.00 41.12 293 THR A C 1
ATOM 2169 O O . THR A 1 293 ? 25.241 -0.187 -30.217 1.00 41.12 293 THR A O 1
ATOM 2172 N N . THR A 1 294 ? 27.381 0.199 -30.723 1.00 53.97 294 THR A N 1
ATOM 2173 C CA . THR A 1 294 ? 27.895 -0.049 -29.360 1.00 53.97 294 THR A CA 1
ATOM 2174 C C . THR A 1 294 ? 27.262 0.864 -28.301 1.00 53.97 294 THR A C 1
ATOM 2176 O O . THR A 1 294 ? 27.152 0.476 -27.139 1.00 53.97 294 THR A O 1
ATOM 2179 N N . GLN A 1 295 ? 26.792 2.046 -28.707 1.00 49.38 295 GLN A N 1
ATOM 2180 C CA . GLN A 1 295 ? 26.130 3.028 -27.850 1.00 49.38 295 GLN A CA 1
ATOM 2181 C C . GLN A 1 295 ? 24.664 2.665 -27.540 1.00 49.38 295 GLN A C 1
ATOM 2183 O O . GLN A 1 295 ? 24.186 2.891 -26.424 1.00 49.38 295 GLN A O 1
ATOM 2188 N N . ASP A 1 296 ? 23.956 2.037 -28.484 1.00 50.97 296 ASP A N 1
ATOM 2189 C CA . ASP A 1 296 ? 22.587 1.549 -28.260 1.00 50.97 296 ASP A CA 1
ATOM 2190 C C . ASP A 1 296 ? 22.578 0.351 -27.304 1.00 50.97 296 ASP A C 1
ATOM 2192 O O . ASP A 1 296 ? 21.705 0.227 -26.441 1.00 50.97 296 ASP A O 1
ATOM 2196 N N . ALA A 1 297 ? 23.573 -0.531 -27.430 1.00 61.56 297 ALA A N 1
ATOM 2197 C CA . ALA A 1 297 ? 23.753 -1.668 -26.535 1.00 61.56 297 ALA A CA 1
ATOM 2198 C C . ALA A 1 297 ? 24.055 -1.214 -25.096 1.00 61.56 297 ALA A C 1
ATOM 2200 O O . ALA A 1 297 ? 23.410 -1.697 -24.165 1.00 61.56 297 ALA A O 1
ATOM 2201 N N . SER A 1 298 ? 24.960 -0.245 -24.906 1.00 61.97 298 SER A N 1
ATOM 2202 C CA . SER A 1 298 ? 25.313 0.266 -23.572 1.00 61.97 298 SER A CA 1
ATOM 2203 C C . SER A 1 298 ? 24.152 0.998 -22.884 1.00 61.97 298 SER A C 1
ATOM 2205 O O . SER A 1 298 ? 23.903 0.776 -21.699 1.00 61.97 298 SER A O 1
ATOM 2207 N N . THR A 1 299 ? 23.377 1.794 -23.626 1.00 62.97 299 THR A N 1
ATOM 2208 C CA . THR A 1 299 ? 22.194 2.504 -23.098 1.00 62.97 299 THR A CA 1
ATOM 2209 C C . THR A 1 299 ? 21.081 1.534 -22.683 1.00 62.97 299 THR A C 1
ATOM 2211 O O . THR A 1 299 ? 20.399 1.744 -21.674 1.00 62.97 299 THR A O 1
ATOM 2214 N N . ASN A 1 300 ? 20.908 0.432 -23.422 1.00 79.69 300 ASN A N 1
ATOM 2215 C CA . ASN A 1 300 ? 19.971 -0.628 -23.045 1.00 79.69 300 ASN A CA 1
ATOM 2216 C C . ASN A 1 300 ? 20.399 -1.342 -21.752 1.00 79.69 300 ASN A C 1
ATOM 2218 O O . ASN A 1 300 ? 19.538 -1.653 -20.930 1.00 79.69 300 ASN A O 1
ATOM 2222 N N . VAL A 1 301 ? 21.704 -1.562 -21.552 1.00 84.94 301 VAL A N 1
ATOM 2223 C CA . VAL A 1 301 ? 22.243 -2.164 -20.320 1.00 84.94 301 VAL A CA 1
ATOM 2224 C C . VAL A 1 301 ? 22.038 -1.240 -19.115 1.00 84.94 301 VAL A C 1
ATOM 2226 O O . VAL A 1 301 ? 21.545 -1.688 -18.087 1.00 84.94 301 VAL A O 1
ATOM 2229 N N . ALA A 1 302 ? 22.326 0.057 -19.237 1.00 89.81 302 ALA A N 1
ATOM 2230 C CA . ALA A 1 302 ? 22.082 1.002 -18.142 1.00 89.81 302 ALA A CA 1
ATOM 2231 C C . ALA A 1 302 ? 20.593 1.040 -17.747 1.00 89.81 302 ALA A C 1
ATOM 2233 O O . ALA A 1 302 ? 20.253 0.912 -16.573 1.00 89.81 302 ALA A O 1
ATOM 2234 N N . SER A 1 303 ? 19.695 1.103 -18.737 1.00 92.62 303 SER A N 1
ATOM 2235 C CA . SER A 1 303 ? 18.245 1.131 -18.492 1.00 92.62 303 SER A CA 1
ATOM 2236 C C . SER A 1 303 ? 17.744 -0.146 -17.804 1.00 92.62 303 SER A C 1
ATOM 2238 O O . SER A 1 303 ? 16.911 -0.070 -16.903 1.00 92.62 303 SER A O 1
ATOM 2240 N N . ILE A 1 304 ? 18.243 -1.332 -18.188 1.00 94.38 304 ILE A N 1
ATOM 2241 C CA . ILE A 1 304 ? 17.831 -2.577 -17.521 1.00 94.38 304 ILE A CA 1
ATOM 2242 C C . ILE A 1 304 ? 18.380 -2.668 -16.094 1.00 94.38 304 ILE A C 1
ATOM 2244 O O . ILE A 1 304 ? 17.700 -3.201 -15.221 1.00 94.38 304 ILE A O 1
ATOM 2248 N N . GLN A 1 305 ? 19.563 -2.108 -15.826 1.00 94.88 305 GLN A N 1
ATOM 2249 C CA . GLN A 1 305 ? 20.118 -2.020 -14.474 1.00 94.88 305 GLN A CA 1
ATOM 2250 C C . GLN A 1 305 ? 19.296 -1.080 -13.583 1.00 94.88 305 GLN A C 1
ATOM 2252 O O . GLN A 1 305 ? 19.010 -1.443 -12.443 1.00 94.88 305 GLN A O 1
ATOM 2257 N N . GLU A 1 306 ? 18.863 0.078 -14.098 1.00 95.50 306 GLU A N 1
ATOM 2258 C CA . GLU A 1 306 ? 17.948 0.992 -13.392 1.00 95.50 306 GLU A CA 1
ATOM 2259 C C . GLU A 1 306 ? 16.652 0.271 -12.991 1.00 95.50 306 GLU A C 1
ATOM 2261 O O . GLU A 1 306 ? 16.276 0.258 -11.818 1.00 95.50 306 GLU A O 1
ATOM 2266 N N . LEU A 1 307 ? 16.000 -0.395 -13.950 1.00 97.75 307 LEU A N 1
ATOM 2267 C CA . LEU A 1 307 ? 14.756 -1.136 -13.715 1.00 97.75 307 LEU A CA 1
ATOM 2268 C C . LEU A 1 307 ? 14.960 -2.322 -12.770 1.00 97.75 307 LEU A C 1
ATOM 2270 O O . LEU A 1 307 ? 14.084 -2.601 -11.956 1.00 97.75 307 LEU A O 1
ATOM 2274 N N . SER A 1 308 ? 16.113 -2.995 -12.843 1.00 97.81 308 SER A N 1
ATOM 2275 C CA . SER A 1 308 ? 16.428 -4.124 -11.961 1.00 97.81 308 SER A CA 1
ATOM 2276 C C . SER A 1 308 ? 16.582 -3.675 -10.512 1.00 97.81 308 SER A C 1
ATOM 2278 O O . SER A 1 308 ? 15.991 -4.274 -9.618 1.00 97.81 308 SER A O 1
ATOM 2280 N N . LYS A 1 309 ? 17.305 -2.576 -10.273 1.00 97.69 309 LYS A N 1
ATOM 2281 C CA . LYS A 1 309 ? 17.417 -1.975 -8.937 1.00 97.69 309 LYS A CA 1
ATOM 2282 C C . LYS A 1 309 ? 16.062 -1.500 -8.420 1.00 97.69 309 LYS A C 1
ATOM 2284 O O . LYS A 1 309 ? 15.739 -1.766 -7.269 1.00 97.69 309 LYS A O 1
ATOM 2289 N N . LEU A 1 310 ? 15.254 -0.846 -9.261 1.00 98.19 310 LEU A N 1
ATOM 2290 C CA . LEU A 1 310 ? 13.916 -0.407 -8.860 1.00 98.19 310 LEU A CA 1
ATOM 2291 C C . LEU A 1 310 ? 13.029 -1.601 -8.469 1.00 98.19 310 LEU A C 1
ATOM 2293 O O . LEU A 1 310 ? 12.397 -1.558 -7.421 1.00 98.19 310 LEU A O 1
ATOM 2297 N N . ALA A 1 311 ? 13.029 -2.676 -9.263 1.00 98.75 311 ALA A N 1
ATOM 2298 C CA . ALA A 1 311 ? 12.274 -3.900 -8.987 1.00 98.75 311 ALA A CA 1
ATOM 2299 C C . ALA A 1 311 ? 12.711 -4.602 -7.691 1.00 98.75 311 ALA A C 1
ATOM 2301 O O . ALA A 1 311 ? 11.878 -5.155 -6.978 1.00 98.75 311 ALA A O 1
ATOM 2302 N N . LEU A 1 312 ? 14.004 -4.556 -7.353 1.00 98.69 312 LEU A N 1
ATOM 2303 C CA . LEU A 1 312 ? 14.523 -5.129 -6.110 1.00 98.69 312 LEU A CA 1
ATOM 2304 C C . LEU A 1 312 ? 13.998 -4.408 -4.859 1.00 98.69 312 LEU A C 1
ATOM 2306 O O . LEU A 1 312 ? 13.897 -5.043 -3.812 1.00 98.69 312 LEU A O 1
ATOM 2310 N N . ALA A 1 313 ? 13.658 -3.116 -4.934 1.00 98.56 313 ALA A N 1
ATOM 2311 C CA . ALA A 1 313 ? 13.217 -2.335 -3.773 1.00 98.56 313 ALA A CA 1
ATOM 2312 C C . ALA A 1 313 ? 12.023 -2.966 -3.025 1.00 98.56 313 ALA A C 1
ATOM 2314 O O . ALA A 1 313 ? 12.202 -3.336 -1.861 1.00 98.56 313 ALA A O 1
ATOM 2315 N N . PRO A 1 314 ? 10.831 -3.126 -3.633 1.00 98.44 314 PRO A N 1
ATOM 2316 C CA . PRO A 1 314 ? 9.681 -3.719 -2.951 1.00 98.44 314 PRO A CA 1
ATOM 2317 C C . PRO A 1 314 ? 9.930 -5.173 -2.556 1.00 98.44 314 PRO A C 1
ATOM 2319 O O . PRO A 1 314 ? 9.679 -5.535 -1.410 1.00 98.44 314 PRO A O 1
ATOM 2322 N N . ILE A 1 315 ? 10.533 -5.979 -3.442 1.00 98.62 315 ILE A N 1
ATOM 2323 C CA . ILE A 1 315 ? 10.780 -7.401 -3.171 1.00 98.62 315 ILE A CA 1
ATOM 2324 C C . ILE A 1 315 ? 11.625 -7.559 -1.907 1.00 98.62 315 ILE A C 1
ATOM 2326 O O . ILE A 1 315 ? 11.287 -8.344 -1.023 1.00 98.62 315 ILE A O 1
ATOM 2330 N N . LEU A 1 316 ? 12.705 -6.789 -1.764 1.00 98.50 316 LEU A N 1
ATOM 2331 C CA . LEU A 1 316 ? 13.556 -6.865 -0.579 1.00 98.50 316 LEU A CA 1
ATOM 2332 C C . LEU A 1 316 ? 12.885 -6.269 0.660 1.00 98.50 316 LEU A C 1
ATOM 2334 O O . LEU A 1 316 ? 13.077 -6.803 1.750 1.00 98.50 316 LEU A O 1
ATOM 2338 N N . ILE A 1 317 ? 12.093 -5.204 0.531 1.00 96.56 317 ILE A N 1
ATOM 2339 C CA . ILE A 1 317 ? 11.378 -4.615 1.672 1.00 96.56 317 ILE A CA 1
ATOM 2340 C C . ILE A 1 317 ? 10.324 -5.578 2.225 1.00 96.56 317 ILE A C 1
ATOM 2342 O O . ILE A 1 317 ? 10.318 -5.840 3.431 1.00 96.56 317 ILE A O 1
ATOM 2346 N N . ASP A 1 318 ? 9.494 -6.166 1.370 1.00 95.31 318 ASP A N 1
ATOM 2347 C CA . ASP A 1 318 ? 8.380 -7.011 1.809 1.00 95.31 318 ASP A CA 1
ATOM 2348 C C . ASP A 1 318 ? 8.850 -8.386 2.292 1.00 95.31 318 ASP A C 1
ATOM 2350 O O . ASP A 1 318 ? 8.308 -8.940 3.254 1.00 95.31 318 ASP A O 1
ATOM 2354 N N . THR A 1 319 ? 9.943 -8.896 1.715 1.00 96.00 319 THR A N 1
ATOM 2355 C CA . THR A 1 319 ? 10.557 -10.168 2.129 1.00 96.00 319 THR A CA 1
ATOM 2356 C C . THR A 1 319 ? 11.546 -10.034 3.284 1.00 96.00 319 THR A C 1
ATOM 2358 O O . THR A 1 319 ? 12.123 -11.037 3.712 1.00 96.00 319 THR A O 1
ATOM 2361 N N . THR A 1 320 ? 11.763 -8.822 3.816 1.00 94.44 320 THR A N 1
ATOM 2362 C CA . THR A 1 320 ? 12.792 -8.556 4.842 1.00 94.44 320 THR A CA 1
ATOM 2363 C C . THR A 1 320 ? 14.172 -9.048 4.377 1.00 94.44 320 THR A C 1
ATOM 2365 O O . THR A 1 320 ? 14.803 -9.894 5.013 1.00 94.44 320 THR A O 1
ATOM 2368 N N . ASN A 1 321 ? 14.617 -8.580 3.210 1.00 97.19 321 ASN A N 1
ATOM 2369 C CA . ASN A 1 321 ? 15.847 -9.000 2.535 1.00 97.19 321 ASN A CA 1
ATOM 2370 C C . ASN A 1 321 ? 15.936 -10.532 2.363 1.00 97.19 321 ASN A C 1
ATOM 2372 O O . ASN A 1 321 ? 16.950 -11.147 2.696 1.00 97.19 321 ASN A O 1
ATOM 2376 N N . LEU A 1 322 ? 14.848 -11.158 1.893 1.00 96.88 322 LEU A N 1
ATOM 2377 C CA . LEU A 1 322 ? 14.696 -12.609 1.693 1.00 96.88 322 LEU A CA 1
ATOM 2378 C C . LEU A 1 322 ? 14.776 -13.484 2.962 1.00 96.88 322 LEU A C 1
ATOM 2380 O O . LEU A 1 322 ? 14.883 -14.716 2.860 1.00 96.88 322 LEU A O 1
ATOM 2384 N N . THR A 1 323 ? 14.723 -12.876 4.152 1.00 94.31 323 THR A N 1
ATOM 2385 C CA . THR A 1 323 ? 14.746 -13.590 5.445 1.00 94.31 323 THR A CA 1
ATOM 2386 C C . THR A 1 323 ? 13.352 -13.867 6.015 1.00 94.31 323 THR A C 1
ATOM 2388 O O . THR A 1 323 ? 13.224 -14.582 7.013 1.00 94.31 323 THR A O 1
ATOM 2391 N N . GLY A 1 324 ? 12.302 -13.329 5.385 1.00 87.44 324 GLY A N 1
ATOM 2392 C CA . GLY A 1 324 ? 10.909 -13.606 5.718 1.00 87.44 324 GLY A CA 1
ATOM 2393 C C . GLY A 1 324 ? 10.598 -15.106 5.714 1.00 87.44 324 GLY A C 1
ATOM 2394 O O . GLY A 1 324 ? 11.156 -15.874 4.933 1.00 87.44 324 GLY A O 1
ATOM 2395 N N . LYS A 1 325 ? 9.703 -15.527 6.612 1.00 83.81 325 LYS A N 1
ATOM 2396 C CA . LYS A 1 325 ? 9.237 -16.916 6.747 1.00 83.81 325 LYS A CA 1
ATOM 2397 C C . LYS A 1 325 ? 7.772 -17.033 6.326 1.00 83.81 325 LYS A C 1
ATOM 2399 O O . LYS A 1 325 ? 7.034 -16.054 6.442 1.00 83.81 325 LYS A O 1
ATOM 2404 N N . GLY A 1 326 ? 7.354 -18.231 5.913 1.00 80.12 326 GLY A N 1
ATOM 2405 C CA . GLY A 1 326 ? 5.994 -18.483 5.420 1.00 80.12 326 GLY A CA 1
ATOM 2406 C C . GLY A 1 326 ? 5.681 -17.618 4.197 1.00 80.12 326 GLY A C 1
ATOM 2407 O O . GLY A 1 326 ? 6.565 -17.362 3.383 1.00 80.12 326 GLY A O 1
ATOM 2408 N N . ASP A 1 327 ? 4.466 -17.078 4.133 1.00 77.38 327 ASP A N 1
ATOM 2409 C CA . ASP A 1 327 ? 3.964 -16.268 3.006 1.00 77.38 327 ASP A CA 1
ATOM 2410 C C . ASP A 1 327 ? 4.691 -14.925 2.793 1.00 77.38 327 ASP A C 1
ATOM 2412 O O . ASP A 1 327 ? 4.350 -14.165 1.890 1.00 77.38 327 ASP A O 1
ATOM 2416 N N . LYS A 1 328 ? 5.675 -14.586 3.637 1.00 83.81 328 LYS A N 1
ATOM 2417 C CA . LYS A 1 328 ? 6.477 -13.362 3.496 1.00 83.81 328 LYS A CA 1
ATOM 2418 C C . LYS A 1 328 ? 7.622 -13.487 2.497 1.00 83.81 328 LYS A C 1
ATOM 2420 O O . LYS A 1 328 ? 8.153 -12.464 2.090 1.00 83.81 328 LYS A O 1
ATOM 2425 N N . CYS A 1 329 ? 8.067 -14.696 2.160 1.00 94.12 329 CYS A N 1
ATOM 2426 C CA . CYS A 1 329 ? 9.129 -14.895 1.174 1.00 94.12 329 CYS A CA 1
ATOM 2427 C C . CYS A 1 329 ? 9.028 -16.292 0.562 1.00 94.12 329 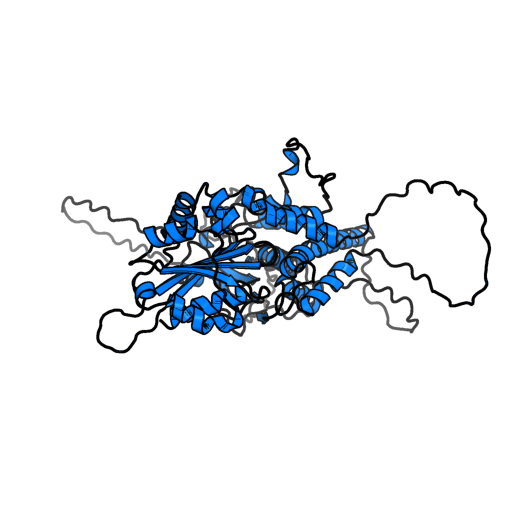CYS A C 1
ATOM 2429 O O . CYS A 1 329 ? 9.391 -17.286 1.193 1.00 94.12 329 CYS A O 1
ATOM 2431 N N . SER A 1 330 ? 8.587 -16.337 -0.687 1.00 94.88 330 SER A N 1
ATOM 2432 C CA . SER A 1 330 ? 8.463 -17.542 -1.503 1.00 94.88 330 SER A CA 1
ATOM 2433 C C . SER A 1 330 ? 9.709 -17.795 -2.354 1.00 94.88 330 SER A C 1
ATOM 2435 O O . SER A 1 330 ? 10.596 -16.941 -2.460 1.00 94.88 330 SER A O 1
ATOM 2437 N N . ASP A 1 331 ? 9.755 -18.953 -3.013 1.00 96.25 331 ASP A N 1
ATOM 2438 C CA . ASP A 1 331 ? 10.774 -19.245 -4.026 1.00 96.25 331 ASP A CA 1
ATOM 2439 C C . ASP A 1 331 ? 10.652 -18.312 -5.237 1.00 96.25 331 ASP A C 1
ATOM 2441 O O . ASP A 1 331 ? 11.670 -17.865 -5.754 1.00 96.25 331 ASP A O 1
ATOM 2445 N N . THR A 1 332 ? 9.436 -17.895 -5.607 1.00 97.12 332 THR A N 1
ATOM 2446 C CA . THR A 1 332 ? 9.210 -16.887 -6.657 1.00 97.12 332 THR A CA 1
ATOM 2447 C C . THR A 1 332 ? 9.926 -15.572 -6.345 1.00 97.12 332 THR A C 1
ATOM 2449 O O . THR A 1 332 ? 10.512 -14.965 -7.240 1.00 97.12 332 THR A O 1
ATOM 2452 N N . ASP A 1 333 ? 9.930 -15.135 -5.080 1.00 98.38 333 ASP A N 1
ATOM 2453 C CA . ASP A 1 333 ? 10.649 -13.921 -4.675 1.00 98.38 333 ASP A CA 1
ATOM 2454 C C . ASP A 1 333 ? 12.170 -14.112 -4.793 1.00 98.38 333 ASP A C 1
ATOM 2456 O O . ASP A 1 333 ? 12.881 -13.233 -5.282 1.00 98.38 333 ASP A O 1
ATOM 2460 N N . ARG A 1 334 ? 12.682 -15.283 -4.386 1.00 97.81 334 ARG A N 1
ATOM 2461 C CA . ARG A 1 334 ? 14.115 -15.619 -4.476 1.00 97.81 334 ARG A CA 1
ATOM 2462 C C . ARG A 1 334 ? 14.583 -15.700 -5.926 1.00 97.81 334 ARG A C 1
ATOM 2464 O O . ARG A 1 334 ? 15.649 -15.181 -6.249 1.00 97.81 334 ARG A O 1
ATOM 2471 N N . GLU A 1 335 ? 13.785 -16.317 -6.791 1.00 97.69 335 GLU A N 1
ATOM 2472 C CA . GLU A 1 335 ? 14.043 -16.414 -8.226 1.00 97.69 335 GLU A CA 1
ATOM 2473 C C . GLU A 1 335 ? 14.014 -15.041 -8.901 1.00 97.69 335 GLU A C 1
ATOM 2475 O O . GLU A 1 335 ? 14.902 -14.741 -9.702 1.00 97.69 335 GLU A O 1
ATOM 2480 N N . ALA A 1 336 ? 13.040 -14.192 -8.557 1.00 98.31 336 ALA A N 1
ATOM 2481 C CA . ALA A 1 336 ? 12.970 -12.825 -9.060 1.00 98.31 336 ALA A CA 1
ATOM 2482 C C . ALA A 1 336 ? 14.208 -12.019 -8.640 1.00 98.31 336 ALA A C 1
ATOM 2484 O O . ALA A 1 336 ? 14.852 -11.417 -9.497 1.00 98.31 336 ALA A O 1
ATOM 2485 N N . VAL A 1 337 ? 14.609 -12.061 -7.361 1.00 98.31 337 VAL A N 1
ATOM 2486 C CA . VAL A 1 337 ? 15.835 -11.381 -6.901 1.00 98.31 337 VAL A CA 1
ATOM 2487 C C . VAL A 1 337 ? 17.069 -11.908 -7.631 1.00 98.31 337 VAL A C 1
ATOM 2489 O O . VAL A 1 337 ? 17.827 -11.108 -8.171 1.00 98.31 337 VAL A O 1
ATOM 2492 N N . ALA A 1 338 ? 17.252 -13.229 -7.718 1.00 97.06 338 ALA A N 1
ATOM 2493 C CA . ALA A 1 338 ? 18.402 -13.819 -8.406 1.00 97.06 338 ALA A CA 1
ATOM 2494 C C . ALA A 1 338 ? 18.477 -13.395 -9.884 1.00 97.06 338 ALA A C 1
ATOM 2496 O O . ALA A 1 338 ? 19.553 -13.077 -10.394 1.00 97.06 338 ALA A O 1
ATOM 2497 N N . PHE A 1 339 ? 17.330 -13.346 -10.565 1.00 96.50 339 PHE A N 1
ATOM 2498 C CA . PHE A 1 339 ? 17.230 -12.868 -11.941 1.00 96.50 339 PHE A CA 1
ATOM 2499 C C . PHE A 1 339 ? 17.617 -11.388 -12.079 1.00 96.50 339 PHE A C 1
ATOM 2501 O O . PHE A 1 339 ? 18.374 -11.038 -12.984 1.00 96.50 339 PHE A O 1
ATOM 2508 N N . LEU A 1 340 ? 17.133 -10.523 -11.186 1.00 97.19 340 LEU A N 1
ATOM 2509 C CA . LEU A 1 340 ? 17.413 -9.084 -11.221 1.00 97.19 340 LEU A CA 1
ATOM 2510 C C . LEU A 1 340 ? 18.883 -8.780 -10.874 1.00 97.19 340 LEU A C 1
ATOM 2512 O O . LEU A 1 340 ? 19.518 -7.960 -11.537 1.00 97.19 340 LEU A O 1
ATOM 2516 N N . GLU A 1 341 ? 19.460 -9.473 -9.887 1.00 96.00 341 GLU A N 1
ATOM 2517 C CA . GLU A 1 341 ? 20.866 -9.307 -9.482 1.00 96.00 341 GLU A CA 1
ATOM 2518 C C . GLU A 1 341 ? 21.861 -9.759 -10.566 1.00 96.00 341 GLU A C 1
ATOM 2520 O O . GLU A 1 341 ? 22.987 -9.249 -10.629 1.00 96.00 341 GLU A O 1
ATOM 2525 N N . ALA A 1 342 ? 21.449 -10.648 -11.477 1.00 94.00 342 ALA A N 1
ATOM 2526 C CA . ALA A 1 342 ? 22.268 -11.064 -12.615 1.00 94.00 342 ALA A CA 1
ATOM 2527 C C . ALA A 1 342 ? 22.589 -9.909 -13.588 1.00 94.00 342 ALA A C 1
ATOM 2529 O O . ALA A 1 342 ? 23.608 -9.964 -14.272 1.00 94.00 342 ALA A O 1
ATOM 2530 N N . PHE A 1 343 ? 21.779 -8.841 -13.625 1.00 91.75 343 PHE A N 1
ATOM 2531 C CA . PHE A 1 343 ? 22.079 -7.627 -14.405 1.00 91.75 343 PHE A CA 1
ATOM 2532 C C . PHE A 1 343 ? 23.053 -6.673 -13.701 1.00 91.75 343 PHE A C 1
ATOM 2534 O O . PHE A 1 343 ? 23.585 -5.755 -14.330 1.00 91.75 343 PHE A O 1
ATOM 2541 N N . LEU A 1 344 ? 23.260 -6.855 -12.394 1.00 91.62 344 LEU A N 1
ATOM 2542 C CA . LEU A 1 344 ? 24.024 -5.947 -11.533 1.00 91.62 344 LEU A CA 1
ATOM 2543 C C . LEU A 1 344 ? 25.423 -6.482 -11.204 1.00 91.62 344 LEU A C 1
ATOM 2545 O O . LEU A 1 344 ? 26.279 -5.732 -10.736 1.00 91.62 344 LEU A O 1
ATOM 2549 N N . SER A 1 345 ? 25.663 -7.768 -11.457 1.00 81.38 345 SER A N 1
ATOM 2550 C CA . SER A 1 345 ? 26.955 -8.411 -11.232 1.00 81.38 345 SER A CA 1
ATOM 2551 C C . SER A 1 345 ? 27.912 -8.157 -12.406 1.00 81.38 345 SER A C 1
ATOM 2553 O O . SER A 1 345 ? 27.490 -8.241 -13.562 1.00 81.38 345 SER A O 1
ATOM 2555 N N . PRO A 1 346 ? 29.207 -7.876 -12.159 1.00 62.81 346 PRO A N 1
ATOM 2556 C CA . PRO A 1 346 ? 30.193 -7.849 -13.232 1.00 62.81 346 PRO A CA 1
ATOM 2557 C C . PRO A 1 346 ? 30.321 -9.250 -13.857 1.00 62.81 346 PRO A C 1
ATOM 2559 O O . PRO A 1 346 ? 30.163 -10.247 -13.145 1.00 62.81 346 PRO A O 1
ATOM 2562 N N . PRO A 1 347 ? 30.622 -9.363 -15.165 1.00 51.56 347 PRO A N 1
ATOM 2563 C CA . PRO A 1 347 ? 30.870 -10.655 -15.791 1.00 51.56 347 PRO A CA 1
ATOM 2564 C C . PRO A 1 347 ? 32.032 -11.333 -15.064 1.00 51.56 347 PRO A C 1
ATOM 2566 O O . PRO A 1 347 ? 33.156 -10.830 -15.053 1.00 51.56 347 PRO A O 1
ATOM 2569 N N . SER A 1 348 ? 31.757 -12.457 -14.410 1.00 44.00 348 SER A N 1
ATOM 2570 C CA . SER A 1 348 ? 32.768 -13.223 -13.698 1.00 44.00 348 SER A CA 1
ATOM 2571 C C . SER A 1 348 ? 33.782 -13.774 -14.698 1.00 44.00 348 SER A C 1
ATOM 2573 O O . SER A 1 348 ? 33.480 -14.637 -15.522 1.00 44.00 348 SER A O 1
ATOM 2575 N N . THR A 1 349 ? 35.019 -13.282 -14.628 1.00 33.91 349 THR A N 1
ATOM 2576 C CA . THR A 1 349 ? 36.166 -13.929 -15.262 1.00 33.91 349 THR A CA 1
ATOM 2577 C C . THR A 1 349 ? 36.308 -15.300 -14.609 1.00 33.91 349 THR A C 1
ATOM 2579 O O . THR A 1 349 ? 36.717 -15.399 -13.452 1.00 33.91 349 THR A O 1
ATOM 2582 N N . GLN A 1 350 ? 35.925 -16.365 -15.314 1.00 33.91 350 GLN A N 1
ATOM 2583 C CA . GLN A 1 350 ? 36.149 -17.734 -14.863 1.00 33.91 350 GLN A CA 1
ATOM 2584 C C . GLN A 1 350 ? 37.659 -17.964 -14.711 1.00 33.91 350 GLN A C 1
ATOM 2586 O O . GLN A 1 350 ? 38.354 -18.264 -15.679 1.00 33.91 350 GLN A O 1
ATOM 2591 N N . HIS A 1 351 ? 38.193 -17.825 -13.498 1.00 34.88 351 HIS A N 1
ATOM 2592 C CA . HIS A 1 351 ? 39.458 -18.461 -13.161 1.00 34.88 351 HIS A CA 1
ATOM 2593 C C . HIS A 1 351 ? 39.162 -19.936 -12.917 1.00 34.88 351 HIS A C 1
ATOM 2595 O O . HIS A 1 351 ? 38.636 -20.327 -11.875 1.00 34.88 351 HIS A O 1
ATOM 2601 N N . SER A 1 352 ? 39.465 -20.735 -13.937 1.00 33.09 352 SER A N 1
ATOM 2602 C CA . SER A 1 352 ? 39.564 -22.186 -13.860 1.00 33.09 352 SER A CA 1
ATOM 2603 C C . SER A 1 352 ? 40.454 -22.560 -12.672 1.00 33.09 352 SER A C 1
ATOM 2605 O O . SER A 1 352 ? 41.666 -22.351 -12.703 1.00 33.09 352 SER A O 1
ATOM 2607 N N . GLN A 1 353 ? 39.859 -23.075 -11.595 1.00 33.66 353 GLN A N 1
ATOM 2608 C CA . GLN A 1 353 ? 40.616 -23.756 -10.551 1.00 33.66 353 GLN A CA 1
ATOM 2609 C C . GLN A 1 353 ? 40.978 -25.145 -11.072 1.00 33.66 353 GLN A C 1
ATOM 2611 O O . GLN A 1 353 ? 40.256 -26.122 -10.868 1.00 33.66 353 GLN A O 1
ATOM 2616 N N . THR A 1 354 ? 42.120 -25.240 -11.747 1.00 32.47 354 THR A N 1
ATOM 2617 C CA . THR A 1 354 ? 42.842 -26.505 -11.846 1.00 32.47 354 THR A CA 1
ATOM 2618 C C . THR A 1 354 ? 43.335 -26.868 -10.449 1.00 32.47 354 THR A C 1
ATOM 2620 O O . THR A 1 354 ? 44.128 -26.150 -9.841 1.00 32.47 354 THR A O 1
ATOM 2623 N N . LYS A 1 355 ? 42.815 -27.979 -9.925 1.00 38.97 355 LYS A N 1
ATOM 2624 C CA . LYS A 1 355 ? 43.362 -28.675 -8.762 1.00 38.97 355 LYS A CA 1
ATOM 2625 C C . LYS A 1 355 ? 44.804 -29.068 -9.067 1.00 38.97 355 LYS A C 1
ATOM 2627 O O . LYS A 1 355 ? 44.984 -29.888 -9.953 1.00 38.97 355 LYS A O 1
ATOM 2632 N N . ASP A 1 356 ? 45.766 -28.591 -8.280 1.00 32.75 356 ASP A N 1
ATOM 2633 C CA . ASP A 1 356 ? 47.009 -29.327 -8.049 1.00 32.75 356 ASP A CA 1
ATOM 2634 C C . ASP A 1 356 ? 47.580 -29.092 -6.636 1.00 32.75 356 ASP A C 1
ATOM 2636 O O . ASP A 1 356 ? 47.808 -27.976 -6.182 1.00 32.75 356 ASP A O 1
ATOM 2640 N N . VAL A 1 357 ? 47.681 -30.229 -5.946 1.00 33.41 357 VAL A N 1
ATOM 2641 C CA . VAL A 1 357 ? 48.597 -30.738 -4.909 1.00 33.41 357 VAL A CA 1
ATOM 2642 C C . VAL A 1 357 ? 49.437 -29.783 -4.024 1.00 33.41 357 VAL A C 1
ATOM 2644 O O . VAL A 1 357 ? 50.147 -28.888 -4.459 1.00 33.41 357 VAL A O 1
ATOM 2647 N N . LYS A 1 358 ? 49.409 -30.127 -2.725 1.00 39.62 358 LYS A N 1
ATOM 2648 C CA . LYS A 1 358 ? 50.160 -29.635 -1.551 1.00 39.62 358 LYS A CA 1
ATOM 2649 C C . LYS A 1 358 ? 51.691 -29.561 -1.718 1.00 39.62 358 LYS A C 1
ATOM 2651 O O . LYS A 1 358 ? 52.263 -30.549 -2.156 1.00 39.62 358 LYS A O 1
ATOM 2656 N N . THR A 1 359 ? 52.330 -28.556 -1.093 1.00 31.06 359 THR A N 1
ATOM 2657 C CA . THR A 1 359 ? 53.524 -28.708 -0.214 1.00 31.06 359 THR A CA 1
ATOM 2658 C C . THR A 1 359 ? 53.737 -27.488 0.707 1.00 31.06 359 THR A C 1
ATOM 2660 O O . THR A 1 359 ? 53.290 -26.388 0.407 1.00 31.06 359 THR A O 1
ATOM 2663 N N . ASN A 1 360 ? 54.393 -27.729 1.848 1.00 33.28 360 ASN A N 1
ATOM 2664 C CA . ASN A 1 360 ? 54.559 -26.880 3.038 1.00 33.28 360 ASN A CA 1
ATOM 2665 C C . ASN A 1 360 ? 55.564 -25.703 2.940 1.00 33.28 360 ASN A C 1
ATOM 2667 O O . ASN A 1 360 ? 56.564 -25.802 2.243 1.00 33.28 360 ASN A O 1
ATOM 2671 N N . ALA A 1 361 ? 55.335 -24.723 3.835 1.00 33.75 361 ALA A N 1
ATOM 2672 C CA . ALA A 1 361 ? 56.277 -23.917 4.644 1.00 33.75 361 ALA A CA 1
ATOM 2673 C C . ALA A 1 361 ? 57.309 -22.977 3.974 1.00 33.75 361 ALA A C 1
ATOM 2675 O O . ALA A 1 361 ? 58.283 -23.430 3.393 1.00 33.75 361 ALA A O 1
ATOM 2676 N N . HIS A 1 362 ? 57.192 -21.663 4.219 1.00 30.52 362 HIS A N 1
ATOM 2677 C CA . HIS A 1 362 ? 58.005 -20.877 5.174 1.00 30.52 362 HIS A CA 1
ATOM 2678 C C . HIS A 1 362 ? 57.760 -19.365 4.994 1.00 30.52 362 HIS A C 1
ATOM 2680 O O . HIS A 1 362 ? 57.394 -18.901 3.920 1.00 30.52 362 HIS A O 1
ATOM 2686 N N . ALA A 1 363 ? 57.929 -18.620 6.087 1.00 38.06 363 ALA A N 1
ATOM 2687 C CA . ALA A 1 363 ? 57.791 -17.172 6.177 1.00 38.06 363 ALA A CA 1
ATOM 2688 C C . ALA A 1 363 ? 58.885 -16.425 5.398 1.00 38.06 363 ALA A C 1
ATOM 2690 O O . ALA A 1 363 ? 60.051 -16.785 5.530 1.00 38.06 363 ALA A O 1
ATOM 2691 N N . ASP A 1 364 ? 58.522 -15.341 4.703 1.00 31.98 364 ASP A N 1
ATOM 2692 C CA . ASP A 1 364 ? 59.377 -14.154 4.620 1.00 31.98 364 ASP A CA 1
ATOM 2693 C C . ASP A 1 364 ? 58.572 -12.892 4.261 1.00 31.98 364 ASP A C 1
ATOM 2695 O O . ASP A 1 364 ? 57.692 -12.887 3.399 1.00 31.98 364 ASP A O 1
ATOM 2699 N N . THR A 1 365 ? 58.881 -11.822 4.979 1.00 37.31 365 THR A N 1
ATOM 2700 C CA . THR A 1 365 ? 58.329 -10.467 4.905 1.00 37.31 365 THR A CA 1
ATOM 2701 C C . THR A 1 365 ? 58.987 -9.673 3.784 1.00 37.31 365 THR A C 1
ATOM 2703 O O . THR A 1 365 ? 60.168 -9.358 3.911 1.00 37.31 365 THR A O 1
ATOM 2706 N N . ARG A 1 366 ? 58.235 -9.249 2.754 1.00 34.09 366 ARG A N 1
ATOM 2707 C CA . ARG A 1 366 ? 58.579 -8.075 1.923 1.00 34.09 366 ARG A CA 1
ATOM 2708 C C . ARG A 1 366 ? 57.328 -7.343 1.436 1.00 34.09 366 ARG A C 1
ATOM 2710 O O . ARG A 1 366 ? 56.473 -7.926 0.777 1.00 34.09 366 ARG A O 1
ATOM 2717 N N . GLU A 1 367 ? 57.263 -6.061 1.785 1.00 37.25 367 GLU A N 1
ATOM 2718 C CA . GLU A 1 367 ? 56.287 -5.078 1.319 1.00 37.25 367 GLU A CA 1
ATOM 2719 C C . GLU A 1 367 ? 56.300 -4.964 -0.212 1.00 37.25 367 GLU A C 1
ATOM 2721 O O . GLU A 1 367 ? 57.356 -4.815 -0.830 1.00 37.25 367 GLU A O 1
ATOM 2726 N N . ALA A 1 368 ? 55.110 -4.997 -0.812 1.00 33.00 368 ALA A N 1
ATOM 2727 C CA . ALA A 1 368 ? 54.876 -4.628 -2.203 1.00 33.00 368 ALA A CA 1
ATOM 2728 C C . ALA A 1 368 ? 54.101 -3.295 -2.244 1.00 33.00 368 ALA A C 1
ATOM 2730 O O . ALA A 1 368 ? 53.245 -3.068 -1.385 1.00 33.00 368 ALA A O 1
ATOM 2731 N N . PRO A 1 369 ? 54.398 -2.403 -3.207 1.00 37.38 369 PRO A N 1
ATOM 2732 C CA . PRO A 1 369 ? 53.837 -1.054 -3.263 1.00 37.38 369 PRO A CA 1
ATOM 2733 C C . PRO A 1 369 ? 52.322 -1.081 -3.531 1.00 37.38 369 PRO A C 1
ATOM 2735 O O . PRO A 1 369 ? 51.833 -2.023 -4.164 1.00 37.38 369 PRO A O 1
ATOM 2738 N N . PRO A 1 370 ? 51.566 -0.059 -3.086 1.00 36.84 370 PRO A N 1
ATOM 2739 C CA . PRO A 1 370 ? 50.123 -0.034 -3.269 1.00 36.84 370 PRO A CA 1
ATOM 2740 C C . PRO A 1 370 ? 49.796 0.056 -4.767 1.00 36.84 370 PRO A C 1
ATOM 2742 O O . PRO A 1 370 ? 50.372 0.898 -5.466 1.00 36.84 370 PRO A O 1
ATOM 2745 N N . PRO A 1 371 ? 48.880 -0.775 -5.295 1.00 38.62 371 PRO A N 1
ATOM 2746 C CA . PRO A 1 371 ? 48.381 -0.571 -6.639 1.00 38.62 371 PRO A CA 1
ATOM 2747 C C . PRO A 1 371 ? 47.558 0.720 -6.659 1.00 38.62 371 PRO A C 1
ATOM 2749 O O . PRO A 1 371 ? 46.534 0.851 -5.994 1.00 38.62 371 PRO A O 1
ATOM 2752 N N . SER A 1 372 ? 48.072 1.668 -7.433 1.00 38.16 372 SER A N 1
ATOM 2753 C CA . SER A 1 372 ? 47.465 2.932 -7.828 1.00 38.16 372 SER A CA 1
ATOM 2754 C C . SER A 1 372 ? 46.020 2.783 -8.307 1.00 38.16 372 SER A C 1
ATOM 2756 O O . SER A 1 372 ? 45.715 1.869 -9.081 1.00 38.16 372 SER A O 1
ATOM 2758 N N . ASP A 1 373 ? 45.199 3.749 -7.894 1.00 44.91 373 ASP A N 1
ATOM 2759 C CA . ASP A 1 373 ? 43.835 4.053 -8.326 1.00 44.91 373 ASP A CA 1
ATOM 2760 C C . ASP A 1 373 ? 43.454 3.520 -9.714 1.00 44.91 373 ASP A C 1
ATOM 2762 O O . ASP A 1 373 ? 43.947 3.967 -10.753 1.00 44.91 373 ASP A O 1
ATOM 2766 N N . LYS A 1 374 ? 42.480 2.608 -9.725 1.00 39.44 374 LYS A N 1
ATOM 2767 C CA . LYS A 1 374 ? 41.658 2.304 -10.896 1.00 39.44 374 LYS A CA 1
ATOM 2768 C C . LYS A 1 374 ? 40.199 2.476 -10.496 1.00 39.44 374 LYS A C 1
ATOM 2770 O O . LYS A 1 374 ? 39.650 1.629 -9.804 1.00 39.44 374 LYS A O 1
ATOM 2775 N N . THR A 1 375 ? 39.626 3.612 -10.901 1.00 40.50 375 THR A N 1
ATOM 2776 C CA . THR A 1 375 ? 38.191 3.867 -11.141 1.00 40.50 375 THR A CA 1
ATOM 2777 C C . THR A 1 375 ? 37.245 2.869 -10.460 1.00 40.50 375 THR A C 1
ATOM 2779 O O . THR A 1 375 ? 36.887 1.845 -11.045 1.00 40.50 375 THR A O 1
ATOM 2782 N N . GLY A 1 376 ? 36.871 3.165 -9.212 1.00 37.56 376 GLY A N 1
ATOM 2783 C CA . GLY A 1 376 ? 36.041 2.310 -8.367 1.00 37.56 376 GLY A CA 1
ATOM 2784 C C . GLY A 1 376 ? 34.642 2.099 -8.938 1.00 37.56 376 GLY A C 1
ATOM 2785 O O . GLY A 1 376 ? 33.739 2.899 -8.714 1.00 37.56 376 GLY A O 1
ATOM 2786 N N . GLN A 1 377 ? 34.455 0.996 -9.656 1.00 44.59 377 GLN A N 1
ATOM 2787 C CA . GLN A 1 377 ? 33.135 0.454 -9.942 1.00 44.59 377 GLN A CA 1
ATOM 2788 C C . GLN A 1 377 ? 32.699 -0.292 -8.677 1.00 44.59 377 GLN A C 1
ATOM 2790 O O . GLN A 1 377 ? 33.167 -1.397 -8.404 1.00 44.59 377 GLN A O 1
ATOM 2795 N N . THR A 1 378 ? 31.894 0.358 -7.836 1.00 57.72 378 THR A N 1
ATOM 2796 C CA . THR A 1 378 ? 31.395 -0.250 -6.599 1.00 57.72 378 THR A CA 1
ATOM 2797 C C . THR A 1 378 ? 30.541 -1.468 -6.949 1.00 57.72 378 THR A C 1
ATOM 2799 O O . THR A 1 378 ? 29.600 -1.391 -7.739 1.00 57.72 378 THR A O 1
ATOM 2802 N N . SER A 1 379 ? 30.904 -2.628 -6.404 1.00 81.12 379 SER A N 1
ATOM 2803 C CA . SER A 1 379 ? 30.127 -3.860 -6.544 1.00 81.12 379 SER A CA 1
ATOM 2804 C C . SER A 1 379 ? 28.713 -3.675 -5.984 1.00 81.12 379 SER A C 1
ATOM 2806 O O . SER A 1 379 ? 28.542 -2.987 -4.978 1.00 81.12 379 SER A O 1
ATOM 2808 N N . TRP A 1 380 ? 27.712 -4.313 -6.599 1.00 90.44 380 TRP A N 1
ATOM 2809 C CA . TRP A 1 380 ? 26.341 -4.348 -6.082 1.00 90.44 380 TRP A CA 1
ATOM 2810 C C . TRP A 1 380 ? 26.302 -4.867 -4.634 1.00 90.44 380 TRP A C 1
ATOM 2812 O O . TRP A 1 380 ? 26.758 -5.976 -4.360 1.00 90.44 380 TRP A O 1
ATOM 2822 N N . ASP A 1 381 ? 25.739 -4.070 -3.721 1.00 92.88 381 ASP A N 1
ATOM 2823 C CA . ASP A 1 381 ? 25.524 -4.435 -2.318 1.00 92.88 381 ASP A CA 1
ATOM 2824 C C . ASP A 1 381 ? 24.027 -4.406 -1.991 1.00 92.88 381 ASP A C 1
ATOM 2826 O O . ASP A 1 381 ? 23.436 -3.362 -1.689 1.00 92.88 381 ASP A O 1
ATOM 2830 N N . ARG A 1 382 ? 23.417 -5.595 -2.024 1.00 95.12 382 ARG A N 1
ATOM 2831 C CA . ARG A 1 382 ? 22.005 -5.803 -1.685 1.00 95.12 382 ARG A CA 1
ATOM 2832 C C . ARG A 1 382 ? 21.661 -5.323 -0.276 1.00 95.12 382 ARG A C 1
ATOM 2834 O O . ARG A 1 382 ? 20.571 -4.798 -0.053 1.00 95.12 382 ARG A O 1
ATOM 2841 N N . THR A 1 383 ? 22.559 -5.524 0.686 1.00 95.44 383 THR A N 1
ATOM 2842 C CA . THR A 1 383 ? 22.286 -5.223 2.096 1.00 95.44 383 THR A CA 1
ATOM 2843 C C . THR A 1 383 ? 22.299 -3.721 2.333 1.00 95.44 383 THR A C 1
ATOM 2845 O O . THR A 1 383 ? 21.393 -3.208 2.988 1.00 95.44 383 THR A O 1
ATOM 2848 N N . ALA A 1 384 ? 23.266 -3.002 1.758 1.00 95.06 384 ALA A N 1
ATOM 2849 C CA . ALA A 1 384 ? 23.291 -1.541 1.808 1.00 95.06 384 ALA A CA 1
ATOM 2850 C C . ALA A 1 384 ? 22.047 -0.930 1.143 1.00 95.06 384 ALA A C 1
ATOM 2852 O O . ALA A 1 384 ? 21.411 -0.049 1.726 1.00 95.06 384 ALA A O 1
ATOM 2853 N N . PHE A 1 385 ? 21.654 -1.453 -0.024 1.00 95.81 385 PHE A N 1
ATOM 2854 C CA . PHE A 1 385 ? 20.444 -1.036 -0.735 1.00 95.81 385 PHE A CA 1
ATOM 2855 C C . PHE A 1 385 ? 19.174 -1.237 0.110 1.00 95.81 385 PHE A C 1
ATOM 2857 O O . PHE A 1 385 ? 18.416 -0.290 0.334 1.00 95.81 385 PHE A O 1
ATOM 2864 N N . TYR A 1 386 ? 18.975 -2.443 0.653 1.00 96.94 386 TYR A N 1
ATOM 2865 C CA . TYR A 1 386 ? 17.846 -2.752 1.535 1.00 96.94 386 TYR A CA 1
ATOM 2866 C C . TYR A 1 386 ? 17.821 -1.848 2.777 1.00 96.94 386 TYR A C 1
ATOM 2868 O O . TYR A 1 386 ? 16.781 -1.274 3.106 1.00 96.94 386 TYR A O 1
ATOM 2876 N N . ASN A 1 387 ? 18.964 -1.680 3.449 1.00 96.00 387 ASN A N 1
ATOM 2877 C CA . ASN A 1 387 ? 19.056 -0.884 4.672 1.00 96.00 387 ASN A CA 1
ATOM 2878 C C . ASN A 1 387 ? 18.729 0.591 4.423 1.00 96.00 387 ASN A C 1
ATOM 2880 O O . ASN A 1 387 ? 18.040 1.198 5.245 1.00 96.00 387 ASN A O 1
ATOM 2884 N N . ALA A 1 388 ? 19.175 1.165 3.301 1.00 95.00 388 ALA A N 1
ATOM 2885 C CA . ALA A 1 388 ? 18.878 2.551 2.950 1.00 95.00 388 ALA A CA 1
ATOM 2886 C C . ALA A 1 388 ? 17.364 2.781 2.796 1.00 95.00 388 ALA A C 1
ATOM 2888 O O . ALA A 1 388 ? 16.805 3.690 3.414 1.00 95.00 388 ALA A O 1
ATOM 2889 N N . ILE A 1 389 ? 16.684 1.916 2.038 1.00 95.69 389 ILE A N 1
ATOM 2890 C CA . ILE A 1 389 ? 15.238 2.021 1.794 1.00 95.69 389 ILE A CA 1
ATOM 2891 C C . ILE A 1 389 ? 14.448 1.729 3.076 1.00 95.69 389 ILE A C 1
ATOM 2893 O O . ILE A 1 389 ? 13.542 2.483 3.435 1.00 95.69 389 ILE A O 1
ATOM 2897 N N . SER A 1 390 ? 14.815 0.676 3.814 1.00 93.69 390 SER A N 1
ATOM 2898 C CA . SER A 1 390 ? 14.150 0.309 5.070 1.00 93.69 390 SER A CA 1
ATOM 2899 C C . SER A 1 390 ? 14.278 1.413 6.121 1.00 93.69 390 SER A C 1
ATOM 2901 O O . SER A 1 390 ? 13.326 1.669 6.859 1.00 93.69 390 SER A O 1
ATOM 2903 N N . THR A 1 391 ? 15.433 2.078 6.194 1.00 92.19 391 THR A N 1
ATOM 2904 C CA . THR A 1 391 ? 15.661 3.197 7.119 1.00 92.19 391 THR A CA 1
ATOM 2905 C C . THR A 1 391 ? 14.793 4.395 6.750 1.00 92.19 391 THR A C 1
ATOM 2907 O O . THR A 1 391 ? 14.131 4.954 7.625 1.00 92.19 391 THR A O 1
ATOM 2910 N N . ALA A 1 392 ? 14.723 4.751 5.463 1.00 92.69 392 ALA A N 1
ATOM 2911 C CA . ALA A 1 392 ? 13.845 5.819 4.987 1.00 92.69 392 ALA A CA 1
ATOM 2912 C C . ALA A 1 392 ? 12.368 5.530 5.312 1.00 92.69 392 ALA A C 1
ATOM 2914 O O . ALA A 1 392 ? 11.693 6.375 5.899 1.00 92.69 392 ALA A O 1
ATOM 2915 N N . LYS A 1 393 ? 11.899 4.300 5.056 1.00 91.25 393 LYS A N 1
ATOM 2916 C CA . LYS A 1 393 ? 10.522 3.861 5.357 1.00 91.25 393 LYS A CA 1
ATOM 2917 C C . LYS A 1 393 ? 10.197 3.905 6.856 1.00 91.25 393 LYS A C 1
ATOM 2919 O O . LYS A 1 393 ? 9.072 4.228 7.247 1.00 91.25 393 LYS A O 1
ATOM 2924 N N . ALA A 1 394 ? 11.158 3.549 7.709 1.00 87.50 394 ALA A N 1
ATOM 2925 C CA . ALA A 1 394 ? 10.979 3.549 9.161 1.00 87.50 394 ALA A CA 1
ATOM 2926 C C . ALA A 1 394 ? 10.981 4.964 9.758 1.00 87.50 394 ALA A C 1
ATOM 2928 O O . ALA A 1 394 ? 10.246 5.228 10.711 1.00 87.50 394 ALA A O 1
ATOM 2929 N N . ASN A 1 395 ? 11.805 5.861 9.216 1.00 88.38 395 ASN A N 1
ATOM 2930 C CA . ASN A 1 395 ? 11.959 7.224 9.721 1.00 88.38 395 ASN A CA 1
ATOM 2931 C C . ASN A 1 395 ? 10.931 8.201 9.148 1.00 88.38 395 ASN A C 1
ATOM 2933 O O . ASN A 1 395 ? 10.733 9.258 9.744 1.00 88.38 395 ASN A O 1
ATOM 2937 N N . SER A 1 396 ? 10.244 7.847 8.057 1.00 87.56 396 SER A N 1
ATOM 2938 C CA . SER A 1 396 ? 9.255 8.730 7.435 1.00 87.56 396 SER A CA 1
ATOM 2939 C C . SER A 1 396 ? 8.109 9.113 8.364 1.00 87.56 396 SER A C 1
ATOM 2941 O O . SER A 1 396 ? 7.633 10.234 8.269 1.00 87.56 396 SER A O 1
ATOM 2943 N N . LEU A 1 397 ? 7.732 8.264 9.331 1.00 86.94 397 LEU A N 1
ATOM 2944 C CA . LEU A 1 397 ? 6.686 8.602 10.307 1.00 86.94 397 LEU A CA 1
ATOM 2945 C C . LEU A 1 397 ? 7.010 9.836 11.162 1.00 86.94 397 LEU A C 1
ATOM 2947 O O . LEU A 1 397 ? 6.092 10.515 11.602 1.00 86.94 397 LEU A O 1
ATOM 2951 N N . ASN A 1 398 ? 8.290 10.178 11.354 1.00 88.19 398 ASN A N 1
ATOM 2952 C CA . ASN A 1 398 ? 8.665 11.397 12.079 1.00 88.19 398 ASN A CA 1
ATOM 2953 C C . ASN A 1 398 ? 8.256 12.683 11.330 1.00 88.19 398 ASN A C 1
ATOM 2955 O O . ASN A 1 398 ? 8.213 13.747 11.937 1.00 88.19 398 ASN A O 1
ATOM 2959 N N . LEU A 1 399 ? 7.996 12.592 10.020 1.00 87.75 399 LEU A N 1
ATOM 2960 C CA . LEU A 1 399 ? 7.640 13.716 9.145 1.00 87.75 399 LEU A CA 1
ATOM 2961 C C . LEU A 1 399 ? 6.123 13.900 8.997 1.00 87.75 399 LEU A C 1
ATOM 2963 O O . LEU A 1 399 ? 5.678 14.784 8.261 1.00 87.75 399 LEU A O 1
ATOM 2967 N N . LEU A 1 400 ? 5.341 13.022 9.629 1.00 93.50 400 LEU A N 1
ATOM 2968 C CA . LEU A 1 400 ? 3.904 12.912 9.428 1.00 93.50 400 LEU A CA 1
ATOM 2969 C C . LEU A 1 400 ? 3.146 13.395 10.654 1.00 93.50 400 LEU A C 1
ATOM 2971 O O . LEU A 1 400 ? 3.555 13.166 11.789 1.00 93.50 400 LEU A O 1
ATOM 2975 N N . THR A 1 401 ? 1.982 13.983 10.425 1.00 95.62 401 THR A N 1
ATOM 2976 C CA . THR A 1 401 ? 0.940 14.097 11.450 1.00 95.62 401 THR A CA 1
ATOM 2977 C C . THR A 1 401 ? 0.408 12.709 11.838 1.00 95.62 401 THR A C 1
ATOM 2979 O O . THR A 1 401 ? 0.694 11.703 11.178 1.00 95.62 401 THR A O 1
ATOM 2982 N N . MET A 1 402 ? -0.392 12.623 12.905 1.00 96.62 402 MET A N 1
ATOM 2983 C CA . MET A 1 402 ? -1.045 11.361 13.276 1.00 96.62 402 MET A CA 1
ATOM 2984 C C . MET A 1 402 ? -2.038 10.891 12.208 1.00 96.62 402 MET A C 1
ATOM 2986 O O . MET A 1 402 ? -2.004 9.721 11.834 1.00 96.62 402 MET A O 1
ATOM 2990 N N . GLN A 1 403 ? -2.834 11.803 11.642 1.00 96.00 403 GLN A N 1
ATOM 2991 C CA . GLN A 1 403 ? -3.748 11.494 10.536 1.00 96.00 403 GLN A CA 1
ATOM 2992 C C . GLN A 1 403 ? -3.005 10.918 9.321 1.00 96.00 403 GLN A C 1
ATOM 2994 O O . GLN A 1 403 ? -3.367 9.857 8.814 1.00 96.00 403 GLN A O 1
ATOM 2999 N N . GLU A 1 404 ? -1.908 11.555 8.897 1.00 94.88 404 GLU A N 1
ATOM 3000 C CA . GLU A 1 404 ? -1.067 11.048 7.802 1.00 94.88 404 GLU A CA 1
ATOM 3001 C C . GLU A 1 404 ? -0.394 9.714 8.158 1.00 94.88 404 GLU A C 1
ATOM 3003 O O . GLU A 1 404 ? -0.238 8.849 7.296 1.00 94.88 404 GLU A O 1
ATOM 3008 N N . THR A 1 405 ? -0.010 9.523 9.423 1.00 95.31 405 THR A N 1
ATOM 3009 C CA . THR A 1 405 ? 0.563 8.263 9.918 1.00 95.31 405 THR A CA 1
ATOM 3010 C C . THR A 1 405 ? -0.438 7.118 9.800 1.00 95.31 405 THR A C 1
ATOM 3012 O O . THR A 1 405 ? -0.078 6.053 9.294 1.00 95.31 405 THR A O 1
ATOM 3015 N N . PHE A 1 406 ? -1.688 7.330 10.223 1.00 95.75 406 PHE A N 1
ATOM 3016 C CA . PHE A 1 406 ? -2.751 6.336 10.096 1.00 95.75 406 PHE A CA 1
ATOM 3017 C C . PHE A 1 406 ? -3.083 6.040 8.636 1.00 95.75 406 PHE A C 1
ATOM 3019 O O . PHE A 1 406 ? -3.270 4.873 8.293 1.00 95.75 406 PHE A O 1
ATOM 3026 N N . ASP A 1 407 ? -3.090 7.054 7.771 1.00 93.06 407 ASP A N 1
ATOM 3027 C CA . ASP A 1 407 ? -3.450 6.894 6.360 1.00 93.06 407 ASP A CA 1
ATOM 3028 C C . ASP A 1 407 ? -2.348 6.251 5.501 1.00 93.06 407 ASP A C 1
ATOM 3030 O O . ASP A 1 407 ? -2.609 5.718 4.424 1.00 93.06 407 ASP A O 1
ATOM 3034 N N . ARG A 1 408 ? -1.096 6.270 5.976 1.00 90.44 408 ARG A N 1
ATOM 3035 C CA . ARG A 1 408 ? 0.086 5.898 5.183 1.00 90.44 408 ARG A CA 1
ATOM 3036 C C . ARG A 1 408 ? 0.034 4.489 4.584 1.00 90.44 408 ARG A C 1
ATOM 3038 O O . ARG A 1 408 ? 0.450 4.296 3.449 1.00 90.44 408 ARG A O 1
ATOM 3045 N N . ASP A 1 409 ? -0.401 3.503 5.360 1.00 91.81 409 ASP A N 1
ATOM 3046 C CA . ASP A 1 409 ? -0.580 2.116 4.904 1.00 91.81 409 ASP A CA 1
ATOM 3047 C C . ASP A 1 409 ? -1.929 1.597 5.405 1.00 91.81 409 ASP A C 1
ATOM 3049 O O . ASP A 1 409 ? -2.039 0.648 6.195 1.00 91.81 409 ASP A O 1
ATOM 3053 N N . TYR A 1 410 ? -2.959 2.319 4.974 1.00 92.75 410 TYR A N 1
ATOM 3054 C CA . TYR A 1 410 ? -4.348 2.109 5.329 1.00 92.75 410 TYR A CA 1
ATOM 3055 C C . TYR A 1 410 ? -5.083 1.302 4.256 1.00 92.75 410 TYR A C 1
ATOM 3057 O O . TYR A 1 410 ? -4.904 1.517 3.057 1.00 92.75 410 TYR A O 1
ATOM 3065 N N . LYS A 1 411 ? -5.932 0.368 4.688 1.00 90.38 411 LYS A N 1
ATOM 3066 C CA . LYS A 1 411 ? -6.934 -0.281 3.832 1.00 90.38 411 LYS A CA 1
ATOM 3067 C C . LYS A 1 411 ? -8.294 -0.214 4.511 1.00 90.38 411 LYS A C 1
ATOM 3069 O O . LYS A 1 411 ? -8.381 -0.300 5.735 1.00 90.38 411 LYS A O 1
ATOM 3074 N N . VAL A 1 412 ? -9.334 -0.077 3.699 1.00 91.12 412 VAL A N 1
ATOM 3075 C CA . VAL A 1 412 ? -10.726 -0.044 4.140 1.00 91.12 412 VAL A CA 1
ATOM 3076 C C . VAL A 1 412 ? -11.561 -0.980 3.286 1.00 91.12 412 VAL A C 1
ATOM 3078 O O . VAL A 1 412 ? -11.341 -1.089 2.080 1.00 91.12 412 VAL A O 1
ATOM 3081 N N . TRP A 1 413 ? -12.517 -1.638 3.926 1.00 90.31 413 TRP A N 1
ATOM 3082 C CA . TRP A 1 413 ? -13.529 -2.466 3.282 1.00 90.31 413 TRP A CA 1
ATOM 3083 C C . TRP A 1 413 ? -14.895 -2.113 3.849 1.00 90.31 413 TRP A C 1
ATOM 3085 O O . TRP A 1 413 ? -14.989 -1.655 4.987 1.00 90.31 413 TRP A O 1
ATOM 3095 N N . GLN A 1 414 ? -15.942 -2.354 3.071 1.00 90.62 414 GLN A N 1
ATOM 3096 C CA . GLN A 1 414 ? -17.314 -2.276 3.546 1.00 90.62 414 GLN A CA 1
ATOM 3097 C C . GLN A 1 414 ? -17.878 -3.690 3.628 1.00 90.62 414 GLN A C 1
ATOM 3099 O O . GLN A 1 414 ? -17.877 -4.415 2.636 1.00 90.62 414 GLN A O 1
ATOM 3104 N N . GLU A 1 415 ? -18.330 -4.077 4.816 1.00 92.75 415 GLU A N 1
ATOM 3105 C CA . GLU A 1 415 ? -18.833 -5.414 5.098 1.00 92.75 415 GLU A CA 1
ATOM 3106 C C . GLU A 1 415 ? -20.266 -5.377 5.590 1.00 92.75 415 GLU A C 1
ATOM 3108 O O . GLU A 1 415 ? -20.613 -4.588 6.465 1.00 92.75 415 GLU A O 1
ATOM 3113 N N . ARG A 1 416 ? -21.103 -6.258 5.044 1.00 91.06 416 ARG A N 1
ATOM 3114 C CA . ARG A 1 416 ? -22.506 -6.354 5.436 1.00 91.06 416 ARG A CA 1
ATOM 3115 C C . ARG A 1 416 ? -22.687 -7.409 6.524 1.00 91.06 416 ARG A C 1
ATOM 3117 O O . ARG A 1 416 ? -22.325 -8.566 6.311 1.00 91.06 416 ARG A O 1
ATOM 3124 N N . THR A 1 417 ? -23.261 -7.023 7.663 1.00 91.62 417 THR A N 1
ATOM 3125 C CA . THR A 1 417 ? -23.582 -7.950 8.765 1.00 91.62 417 THR A CA 1
ATOM 3126 C C . THR A 1 417 ? -24.693 -8.928 8.373 1.00 91.62 417 THR A C 1
ATOM 3128 O O . THR A 1 417 ? -25.471 -8.673 7.440 1.00 91.62 417 THR A O 1
ATOM 3131 N N . ARG A 1 418 ? -24.796 -10.072 9.064 1.00 85.12 418 ARG A N 1
ATOM 3132 C CA . ARG A 1 418 ? -25.808 -11.088 8.755 1.00 85.12 418 ARG A CA 1
ATOM 3133 C C . ARG A 1 418 ? -27.124 -10.752 9.467 1.00 85.12 418 ARG A C 1
ATOM 3135 O O . ARG A 1 418 ? -27.160 -10.449 10.649 1.00 85.12 418 ARG A O 1
ATOM 3142 N N . THR A 1 419 ? -28.255 -10.881 8.772 1.00 62.00 419 THR A N 1
ATOM 3143 C CA . THR A 1 419 ? -29.573 -10.859 9.432 1.00 62.00 419 THR A CA 1
ATOM 3144 C C . THR A 1 419 ? -29.829 -12.174 10.168 1.00 62.00 419 THR A C 1
ATOM 3146 O O . THR A 1 419 ? -29.944 -13.221 9.522 1.00 62.00 419 THR A O 1
ATOM 3149 N N . GLN A 1 420 ? -30.000 -12.132 11.491 1.00 55.41 420 GLN A N 1
ATOM 3150 C CA . GLN A 1 420 ? -30.664 -13.210 12.234 1.00 55.41 420 GLN A CA 1
ATOM 3151 C C . GLN A 1 420 ? -32.182 -13.186 11.939 1.00 55.41 420 GLN A C 1
ATOM 3153 O O . GLN A 1 420 ? -32.774 -12.106 11.908 1.00 55.41 420 GLN A O 1
ATOM 3158 N N . PRO A 1 421 ? -32.862 -14.334 11.744 1.00 51.53 421 PRO A N 1
ATOM 3159 C CA . PRO A 1 421 ? -34.294 -14.373 11.413 1.00 51.53 421 PRO A CA 1
ATOM 3160 C C . PRO A 1 421 ? -35.261 -14.008 12.556 1.00 51.53 421 PRO A C 1
ATOM 3162 O O . PRO A 1 421 ? -36.461 -14.250 12.424 1.00 51.53 421 PRO A O 1
ATOM 3165 N N . THR A 1 422 ? -34.801 -13.485 13.695 1.00 49.16 422 THR A N 1
ATOM 3166 C CA . THR A 1 422 ? -35.638 -13.356 14.899 1.00 49.16 422 THR A CA 1
ATOM 3167 C C . THR A 1 422 ? -35.925 -11.905 15.283 1.00 49.16 422 THR A C 1
ATOM 3169 O O . THR A 1 422 ? -35.075 -11.212 15.823 1.00 49.16 422 THR A O 1
ATOM 3172 N N . SER A 1 423 ? -37.162 -11.489 14.994 1.00 48.91 423 SER A N 1
ATOM 3173 C CA . SER A 1 423 ? -38.076 -10.559 15.698 1.00 48.91 423 SER A CA 1
ATOM 3174 C C . SER A 1 423 ? -37.606 -9.283 16.431 1.00 48.91 423 SER A C 1
ATOM 3176 O O . SER A 1 423 ? -38.453 -8.651 17.060 1.00 48.91 423 SER A O 1
ATOM 3178 N N . SER A 1 424 ? -36.363 -8.813 16.332 1.00 53.62 424 SER A N 1
ATOM 3179 C CA . SER A 1 424 ? -35.967 -7.501 16.880 1.00 53.62 424 SER A CA 1
ATOM 3180 C C . SER A 1 424 ? -35.054 -6.723 15.928 1.00 53.62 424 SER A C 1
ATOM 3182 O O . SER A 1 424 ? -33.842 -6.851 15.970 1.00 53.62 424 SER A O 1
ATOM 3184 N N . SER A 1 425 ? -35.696 -5.947 15.051 1.00 49.41 425 SER A N 1
ATOM 3185 C CA . SER A 1 425 ? -35.320 -4.662 14.418 1.00 49.41 425 SER A CA 1
ATOM 3186 C C . SER A 1 425 ? -33.892 -4.272 13.978 1.00 49.41 425 SER A C 1
ATOM 3188 O O . SER A 1 425 ? -33.807 -3.242 13.311 1.00 49.41 425 SER A O 1
ATOM 3190 N N . SER A 1 426 ? -32.798 -4.994 14.224 1.00 56.06 426 SER A N 1
ATOM 3191 C CA . SER A 1 426 ? -31.509 -4.663 13.586 1.00 56.06 426 SER A CA 1
ATOM 3192 C C . SER A 1 426 ? -31.365 -5.434 12.269 1.00 56.06 426 SER A C 1
ATOM 3194 O O . SER A 1 426 ? -30.978 -6.599 12.211 1.00 56.06 426 SER A O 1
ATOM 3196 N N . GLY A 1 427 ? -31.773 -4.794 11.170 1.00 68.44 427 GLY A N 1
ATOM 3197 C CA . GLY A 1 427 ? -31.511 -5.310 9.825 1.00 68.44 427 GLY A CA 1
ATOM 3198 C C . GLY A 1 427 ? -30.008 -5.366 9.524 1.00 68.44 427 GLY A C 1
ATOM 3199 O O . GLY A 1 427 ? -29.216 -4.701 10.185 1.00 68.44 427 GLY A O 1
ATOM 3200 N N . ALA A 1 428 ? -29.618 -6.133 8.498 1.00 80.19 428 ALA A N 1
ATOM 3201 C CA . ALA A 1 428 ? -28.235 -6.154 8.015 1.00 80.19 428 ALA A CA 1
ATOM 3202 C C . ALA A 1 428 ? -27.738 -4.730 7.737 1.00 80.19 428 ALA A C 1
ATOM 3204 O O . ALA A 1 428 ? -28.397 -3.972 7.013 1.00 80.19 428 ALA A O 1
ATOM 3205 N N . LYS A 1 429 ? -26.569 -4.411 8.285 1.00 89.19 429 LYS A N 1
ATOM 3206 C CA . LYS A 1 429 ? -25.942 -3.091 8.268 1.00 89.19 429 LYS A CA 1
ATOM 3207 C C . LYS A 1 429 ? -24.621 -3.175 7.519 1.00 89.19 429 LYS A C 1
ATOM 3209 O O . LYS A 1 429 ? -23.901 -4.161 7.652 1.00 89.19 429 LYS A O 1
ATOM 3214 N N . ASP A 1 430 ? -24.322 -2.150 6.729 1.00 91.56 430 ASP A N 1
ATOM 3215 C CA . ASP A 1 430 ? -23.030 -2.025 6.062 1.00 91.56 430 ASP A CA 1
ATOM 3216 C C . ASP A 1 430 ? -22.052 -1.322 7.013 1.00 91.56 430 ASP A C 1
ATOM 3218 O O . ASP A 1 430 ? -22.320 -0.221 7.497 1.00 91.56 430 ASP A O 1
ATOM 3222 N N . ILE A 1 431 ? -20.936 -1.980 7.307 1.00 94.62 431 ILE A N 1
ATOM 3223 C CA . ILE A 1 431 ? -19.925 -1.565 8.277 1.00 94.62 431 ILE A CA 1
ATOM 3224 C C . ILE A 1 431 ? -18.616 -1.304 7.546 1.00 94.62 431 ILE A C 1
ATOM 3226 O O . ILE A 1 431 ? -18.069 -2.194 6.897 1.00 94.62 431 ILE A O 1
ATOM 3230 N N . ASN A 1 432 ? -18.061 -0.106 7.715 1.00 95.00 432 ASN A N 1
ATOM 3231 C CA . ASN A 1 432 ? -16.726 0.193 7.216 1.00 95.00 432 ASN A CA 1
ATOM 3232 C C . ASN A 1 432 ? -15.671 -0.315 8.214 1.00 95.00 432 ASN A C 1
ATOM 3234 O O . ASN A 1 432 ? -15.652 0.092 9.380 1.00 95.00 432 ASN A O 1
ATOM 3238 N N . VAL A 1 433 ? -14.798 -1.207 7.748 1.00 96.75 433 VAL A N 1
ATOM 3239 C CA . VAL A 1 433 ? -13.704 -1.822 8.508 1.00 96.75 433 VAL A CA 1
ATOM 3240 C C . VAL A 1 433 ? -12.386 -1.262 7.986 1.00 96.75 433 VAL A C 1
ATOM 3242 O O . VAL A 1 433 ? -11.997 -1.544 6.853 1.00 96.75 433 VAL A O 1
ATOM 3245 N N . GLY A 1 434 ? -11.702 -0.462 8.800 1.00 96.06 434 GLY A N 1
ATOM 3246 C CA . GLY A 1 434 ? -10.414 0.144 8.465 1.00 96.06 434 GLY A CA 1
ATOM 3247 C C . GLY A 1 434 ? -9.252 -0.504 9.213 1.00 96.06 434 GLY A C 1
ATOM 3248 O O . GLY A 1 434 ? -9.379 -0.844 10.389 1.00 96.06 434 GLY A O 1
ATOM 3249 N N . ILE A 1 435 ? -8.097 -0.643 8.559 1.00 97.38 435 ILE A N 1
ATOM 3250 C CA . ILE A 1 435 ? -6.862 -1.112 9.199 1.00 97.38 435 ILE A CA 1
ATOM 3251 C C . ILE A 1 435 ? -5.634 -0.319 8.745 1.00 97.38 435 ILE A C 1
ATOM 3253 O O . ILE A 1 435 ? -5.358 -0.221 7.547 1.00 97.38 435 ILE A O 1
ATOM 3257 N N . SER A 1 436 ? -4.852 0.178 9.704 1.00 97.25 436 SER A N 1
ATOM 3258 C CA . SER A 1 436 ? -3.563 0.842 9.468 1.00 97.25 436 SER A CA 1
ATOM 3259 C C . SER A 1 436 ? -2.402 -0.068 9.863 1.00 97.25 436 SER A C 1
ATOM 3261 O O . SER A 1 436 ? -2.361 -0.592 10.977 1.00 97.25 436 SER A O 1
ATOM 3263 N N . SER A 1 437 ? -1.436 -0.260 8.961 1.00 95.19 437 SER A N 1
ATOM 3264 C CA . SER A 1 437 ? -0.193 -0.999 9.242 1.00 95.19 437 SER A CA 1
ATOM 3265 C C . SER A 1 437 ? 0.968 -0.035 9.512 1.00 95.19 437 SER A C 1
ATOM 3267 O O . SER A 1 437 ? 1.360 0.765 8.667 1.00 95.19 437 SER A O 1
ATOM 3269 N N . LEU A 1 438 ? 1.533 -0.088 10.716 1.00 94.12 438 LEU A N 1
ATOM 3270 C CA . LEU A 1 438 ? 2.422 0.934 11.264 1.00 94.12 438 LEU A CA 1
ATOM 3271 C C . LEU A 1 438 ? 3.783 0.330 11.633 1.00 94.12 438 LEU A C 1
ATOM 3273 O O . LEU A 1 438 ? 3.890 -0.727 12.251 1.00 94.12 438 LEU A O 1
ATOM 3277 N N . VAL A 1 439 ? 4.862 1.024 11.262 1.00 90.75 439 VAL A N 1
ATOM 3278 C CA . VAL A 1 439 ? 6.253 0.549 11.452 1.00 90.75 439 VAL A CA 1
ATOM 3279 C C . VAL A 1 439 ? 6.857 0.946 12.805 1.00 90.75 439 VAL A C 1
ATOM 3281 O O . VAL A 1 439 ? 8.055 0.765 13.025 1.00 90.75 439 VAL A O 1
ATOM 3284 N N . LYS A 1 440 ? 6.045 1.507 13.704 1.00 93.50 440 LYS A N 1
ATOM 3285 C CA . LYS A 1 440 ? 6.427 1.962 15.047 1.00 93.50 440 LYS A CA 1
ATOM 3286 C C . LYS A 1 440 ? 5.455 1.386 16.086 1.00 93.50 440 LYS A C 1
ATOM 3288 O O . LYS A 1 440 ? 4.311 1.125 15.712 1.00 93.50 440 LYS A O 1
ATOM 3293 N N . PRO A 1 441 ? 5.894 1.175 17.340 1.00 95.38 441 PRO A N 1
ATOM 3294 C CA . PRO A 1 441 ? 5.052 0.635 18.411 1.00 95.38 441 PRO A CA 1
ATOM 3295 C C . PRO A 1 441 ? 3.984 1.636 18.869 1.00 95.38 441 PRO A C 1
ATOM 3297 O O . PRO A 1 441 ? 4.143 2.841 18.654 1.00 95.38 441 PRO A O 1
ATOM 3300 N N . LEU A 1 442 ? 2.951 1.154 19.570 1.00 96.44 442 LEU A N 1
ATOM 3301 C CA . LEU A 1 442 ? 1.905 2.000 20.169 1.00 96.44 442 LEU A CA 1
ATOM 3302 C C . LEU A 1 442 ? 2.486 3.095 21.071 1.00 96.44 442 LEU A C 1
ATOM 3304 O O . LEU A 1 442 ? 2.107 4.256 20.945 1.00 96.44 442 LEU A O 1
ATOM 3308 N N . SER A 1 443 ? 3.483 2.765 21.893 1.00 95.81 443 SER A N 1
ATOM 3309 C CA . SER A 1 443 ? 4.161 3.736 22.765 1.00 95.81 443 SER A CA 1
ATOM 3310 C C . SER A 1 443 ? 4.811 4.894 21.996 1.00 95.81 443 SER A C 1
ATOM 3312 O O . SER A 1 443 ? 4.812 6.038 22.455 1.00 95.81 443 SER A O 1
ATOM 3314 N N . TRP A 1 444 ? 5.334 4.632 20.793 1.00 95.94 444 TRP A N 1
ATOM 3315 C CA . TRP A 1 444 ? 5.854 5.688 19.927 1.00 95.94 444 TRP A CA 1
ATOM 3316 C C . TRP A 1 444 ? 4.720 6.544 19.360 1.00 95.94 444 TRP A C 1
ATOM 3318 O O . TRP A 1 444 ? 4.852 7.763 19.358 1.00 95.94 444 TRP A O 1
ATOM 3328 N N . LEU A 1 445 ? 3.609 5.933 18.930 1.00 96.94 445 LEU A N 1
ATOM 3329 C CA . LEU A 1 445 ? 2.448 6.650 18.383 1.00 96.94 445 LEU A CA 1
ATOM 3330 C C . LEU A 1 445 ? 1.822 7.587 19.422 1.00 96.94 445 LEU A C 1
ATOM 3332 O O . LEU A 1 445 ? 1.533 8.738 19.112 1.00 96.94 445 LEU A O 1
ATOM 3336 N N . ILE A 1 446 ? 1.695 7.129 20.668 1.00 97.12 446 ILE A N 1
ATOM 3337 C CA . ILE A 1 446 ? 1.194 7.930 21.792 1.00 97.12 446 ILE A CA 1
ATOM 3338 C C . ILE A 1 446 ? 2.100 9.135 22.040 1.00 97.12 446 ILE A C 1
ATOM 3340 O O . ILE A 1 446 ? 1.634 10.273 22.140 1.00 97.12 446 ILE A O 1
ATOM 3344 N N . LYS A 1 447 ? 3.417 8.908 22.086 1.00 96.69 447 LYS A N 1
ATOM 3345 C CA . LYS A 1 447 ? 4.391 9.994 22.230 1.00 96.69 447 LYS A CA 1
ATOM 3346 C C . LYS A 1 447 ? 4.323 10.974 21.057 1.00 96.69 447 LYS A C 1
ATOM 3348 O O . LYS A 1 447 ? 4.411 12.178 21.280 1.00 96.69 447 LYS A O 1
ATOM 3353 N N . HIS A 1 448 ? 4.167 10.466 19.836 1.00 95.88 448 HIS A N 1
ATOM 3354 C CA . HIS A 1 448 ? 4.092 11.267 18.613 1.00 95.88 448 HIS A CA 1
ATOM 3355 C C . HIS A 1 448 ? 2.830 12.135 18.561 1.00 95.88 448 HIS A C 1
ATOM 3357 O O . HIS A 1 448 ? 2.910 13.304 18.197 1.00 95.88 448 HIS A O 1
ATOM 3363 N N . ALA A 1 449 ? 1.693 11.615 19.031 1.00 97.25 449 ALA A N 1
ATOM 3364 C CA . ALA A 1 449 ? 0.458 12.382 19.214 1.00 97.25 449 ALA A CA 1
ATOM 3365 C C . ALA A 1 449 ? 0.559 13.440 20.334 1.00 97.25 449 ALA A C 1
ATOM 3367 O O . ALA A 1 449 ? -0.241 14.373 20.402 1.00 97.25 449 ALA A O 1
ATOM 3368 N N . GLY A 1 450 ? 1.549 13.314 21.223 1.00 97.19 450 GLY A N 1
ATOM 3369 C CA . GLY A 1 450 ? 1.760 14.213 22.356 1.00 97.19 450 GLY A CA 1
ATOM 3370 C C . GLY A 1 450 ? 1.031 13.797 23.636 1.00 97.19 450 GLY A C 1
ATOM 3371 O O . GLY A 1 450 ? 0.724 14.672 24.446 1.00 97.19 450 GLY A O 1
ATOM 3372 N N . GLY A 1 451 ? 0.757 12.501 23.812 1.00 97.06 451 GLY A N 1
ATOM 3373 C CA . GLY A 1 451 ? 0.134 11.915 25.005 1.00 97.06 451 GLY A CA 1
ATOM 3374 C C . GLY A 1 451 ? -1.067 11.023 24.681 1.00 97.06 451 GLY A C 1
ATOM 3375 O O . GLY A 1 451 ? -1.578 11.040 23.560 1.00 97.06 451 GLY A O 1
ATOM 3376 N N . VAL A 1 452 ? -1.523 10.251 25.673 1.00 96.94 452 VAL A N 1
ATOM 3377 C CA . VAL A 1 452 ? -2.620 9.275 25.526 1.00 96.94 452 VAL A CA 1
ATOM 3378 C C . VAL A 1 452 ? -3.916 9.947 25.079 1.00 96.94 452 VAL A C 1
ATOM 3380 O O . VAL A 1 452 ? -4.534 9.505 24.115 1.00 96.94 452 VAL A O 1
ATOM 3383 N N . ASP A 1 453 ? -4.296 11.054 25.718 1.00 95.69 453 ASP A N 1
ATOM 3384 C CA . ASP A 1 453 ? -5.534 11.766 25.393 1.00 95.69 453 ASP A CA 1
ATOM 3385 C C . ASP A 1 453 ? -5.574 12.237 23.937 1.00 95.69 453 ASP A C 1
ATOM 3387 O O . ASP A 1 453 ? -6.530 11.953 23.219 1.00 95.69 453 ASP A O 1
ATOM 3391 N N . LYS A 1 454 ? -4.496 12.885 23.480 1.00 97.56 454 LYS A N 1
ATOM 3392 C CA . LYS A 1 454 ? -4.378 13.353 22.095 1.00 97.56 454 LYS A CA 1
ATOM 3393 C C . LYS A 1 454 ? -4.349 12.196 21.108 1.00 97.56 454 LYS A C 1
ATOM 3395 O O . LYS A 1 454 ? -4.939 12.294 20.043 1.00 97.56 454 LYS A O 1
ATOM 3400 N N . PHE A 1 455 ? -3.687 11.092 21.451 1.00 97.75 455 PHE A N 1
ATOM 3401 C CA . PHE A 1 455 ? -3.698 9.897 20.613 1.00 97.75 455 PHE A CA 1
ATOM 3402 C C . PHE A 1 455 ? -5.121 9.366 20.404 1.00 97.75 455 PHE A C 1
ATOM 3404 O O . PHE A 1 455 ? -5.490 9.056 19.273 1.00 97.75 455 PHE A O 1
ATOM 3411 N N . LEU A 1 456 ? -5.935 9.304 21.461 1.00 96.50 456 LEU A N 1
ATOM 3412 C CA . LEU A 1 456 ? -7.328 8.865 21.358 1.00 96.50 456 LEU A CA 1
ATOM 3413 C C . LEU A 1 456 ? -8.196 9.866 20.578 1.00 96.50 456 LEU A C 1
ATOM 3415 O O . LEU A 1 456 ? -9.034 9.430 19.788 1.00 96.50 456 LEU A O 1
ATOM 3419 N N . ASP A 1 457 ? -7.955 11.172 20.728 1.00 96.88 457 ASP A N 1
ATOM 3420 C CA . ASP A 1 457 ? -8.622 12.211 19.927 1.00 96.88 457 ASP A CA 1
ATOM 3421 C C . ASP A 1 457 ? -8.295 12.063 18.428 1.00 96.88 457 ASP A C 1
ATOM 3423 O O . ASP A 1 457 ? -9.177 12.168 17.574 1.00 96.88 457 ASP A O 1
ATOM 3427 N N . GLU A 1 458 ? -7.036 11.771 18.091 1.00 98.06 458 GLU A N 1
ATOM 3428 C CA . GLU A 1 458 ? -6.587 11.532 16.714 1.00 98.06 458 GLU A CA 1
ATOM 3429 C C . GLU A 1 458 ? -7.196 10.246 16.134 1.00 98.06 458 GLU A C 1
ATOM 3431 O O . GLU A 1 458 ? -7.607 10.234 14.971 1.00 98.06 458 GLU A O 1
ATOM 3436 N N . VAL A 1 459 ? -7.299 9.174 16.932 1.00 97.31 459 VAL A N 1
ATOM 3437 C CA . VAL A 1 459 ? -7.971 7.921 16.539 1.00 97.31 459 VAL A CA 1
ATOM 3438 C C . VAL A 1 459 ? -9.449 8.168 16.238 1.00 97.31 459 VAL A C 1
ATOM 3440 O O . VAL A 1 459 ? -9.947 7.719 15.205 1.00 97.31 459 VAL A O 1
ATOM 3443 N N . GLU A 1 460 ? -10.151 8.896 17.109 1.00 95.69 460 GLU A N 1
ATOM 3444 C CA . GLU A 1 460 ? -11.560 9.236 16.902 1.00 95.69 460 GLU A CA 1
ATOM 3445 C C . GLU A 1 460 ? -11.749 10.130 15.673 1.00 95.69 460 GLU A C 1
ATOM 3447 O O . GLU A 1 460 ? -12.594 9.833 14.827 1.00 95.69 460 GLU A O 1
ATOM 3452 N N . THR A 1 461 ? -10.926 11.171 15.533 1.00 97.31 461 THR A N 1
ATOM 3453 C CA . THR A 1 461 ? -10.955 12.083 14.381 1.00 97.31 461 THR A CA 1
ATOM 3454 C C . THR A 1 461 ? -10.752 11.324 13.074 1.00 97.31 461 THR A C 1
ATOM 3456 O O . THR A 1 461 ? -11.522 11.502 12.131 1.00 97.31 461 THR A O 1
ATOM 3459 N N . PHE A 1 462 ? -9.762 10.428 13.031 1.00 96.81 462 PHE A N 1
ATOM 3460 C CA . PHE A 1 462 ? -9.476 9.625 11.846 1.00 96.81 462 PHE A CA 1
ATOM 3461 C C . PHE A 1 462 ? -10.646 8.706 11.507 1.00 96.81 462 PHE A C 1
ATOM 3463 O O . PHE A 1 462 ? -11.108 8.661 10.371 1.00 96.81 462 PHE A O 1
ATOM 3470 N N . ALA A 1 463 ? -11.149 7.964 12.489 1.00 95.94 463 ALA A N 1
ATOM 3471 C CA . ALA A 1 463 ? -12.128 6.924 12.230 1.00 95.94 463 ALA A CA 1
ATOM 3472 C C . ALA A 1 463 ? -13.540 7.467 11.942 1.00 95.94 463 ALA A C 1
ATOM 3474 O O . ALA A 1 463 ? -14.302 6.830 11.213 1.00 95.94 463 ALA A O 1
ATOM 3475 N N . THR A 1 464 ? -13.882 8.645 12.469 1.00 94.31 464 THR A N 1
ATOM 3476 C CA . THR A 1 464 ? -15.201 9.278 12.283 1.00 94.31 464 THR A CA 1
ATOM 3477 C C . THR A 1 464 ? -15.260 10.275 11.125 1.00 94.31 464 THR A C 1
ATOM 3479 O O . THR A 1 464 ? -16.339 10.801 10.848 1.00 94.31 464 THR A O 1
ATOM 3482 N N . ALA A 1 465 ? -14.146 10.508 10.420 1.00 93.38 465 ALA A N 1
ATOM 3483 C CA . ALA A 1 465 ? -14.107 11.363 9.236 1.00 93.38 465 ALA A CA 1
ATOM 3484 C C . ALA A 1 465 ? -15.206 10.985 8.221 1.00 93.38 465 ALA A C 1
ATOM 3486 O O . ALA A 1 465 ? -15.503 9.805 8.014 1.00 93.38 465 ALA A O 1
ATOM 3487 N N . GLU A 1 466 ? -15.821 11.992 7.591 1.00 87.06 466 GLU A N 1
ATOM 348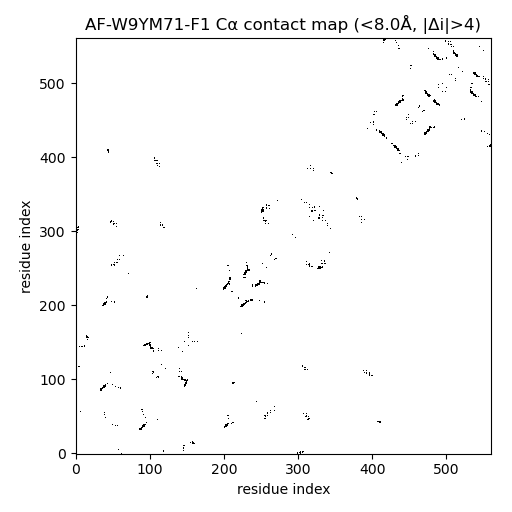8 C CA . GLU A 1 466 ? -17.030 11.845 6.759 1.00 87.06 466 GLU A CA 1
ATOM 3489 C C . GLU A 1 466 ? -16.843 10.884 5.572 1.00 87.06 466 GLU A C 1
ATOM 3491 O O . GLU A 1 466 ? -17.781 10.200 5.162 1.00 87.06 466 GLU A O 1
ATOM 3496 N N . ASP A 1 467 ? -15.625 10.802 5.042 1.00 80.50 467 ASP A N 1
ATOM 3497 C CA . ASP A 1 467 ? -15.226 9.918 3.948 1.00 80.50 467 ASP A CA 1
ATOM 3498 C C . ASP A 1 467 ? -14.897 8.483 4.399 1.00 80.50 467 ASP A C 1
ATOM 3500 O O . ASP A 1 467 ? -14.763 7.596 3.554 1.00 80.50 467 ASP A O 1
ATOM 3504 N N . ARG A 1 468 ? -14.787 8.232 5.713 1.00 88.94 468 ARG A N 1
ATOM 3505 C CA . ARG A 1 468 ? -14.429 6.923 6.289 1.00 88.94 468 ARG A CA 1
ATOM 3506 C C . ARG A 1 468 ? -15.562 6.290 7.079 1.00 88.94 468 ARG A C 1
ATOM 3508 O O . ARG A 1 468 ? -15.900 5.142 6.800 1.00 88.94 468 ARG A O 1
ATOM 3515 N N . LYS A 1 469 ? -16.138 7.009 8.051 1.00 92.94 469 LYS A N 1
ATOM 3516 C CA . LYS A 1 469 ? -17.239 6.548 8.924 1.00 92.94 469 LYS A CA 1
ATOM 3517 C C . LYS A 1 469 ? -17.059 5.098 9.391 1.00 92.94 469 LYS A C 1
ATOM 3519 O O . LYS A 1 469 ? -17.898 4.238 9.122 1.00 92.94 469 LYS A O 1
ATOM 3524 N N . LEU A 1 470 ? -15.920 4.805 10.011 1.00 96.19 470 LEU A N 1
ATOM 3525 C CA . LEU A 1 470 ? -15.558 3.441 10.382 1.00 96.19 470 LEU A CA 1
ATOM 3526 C C . LEU A 1 470 ? -16.448 2.930 11.512 1.00 96.19 470 LEU A C 1
ATOM 3528 O O . LEU A 1 470 ? -16.615 3.600 12.526 1.00 96.19 470 LEU A O 1
ATOM 3532 N N . GLY A 1 471 ? -16.968 1.713 11.356 1.00 96.06 471 GLY A N 1
ATOM 3533 C CA . GLY A 1 471 ? -17.550 0.961 12.469 1.00 96.06 471 GLY A CA 1
ATOM 3534 C C . GLY A 1 471 ? -16.486 0.182 13.243 1.00 96.06 471 GLY A C 1
ATOM 3535 O O . GLY A 1 471 ? -16.642 -0.066 14.437 1.00 96.06 471 GLY A O 1
ATOM 3536 N N . VAL A 1 472 ? -15.373 -0.160 12.585 1.00 97.94 472 VAL A N 1
ATOM 3537 C CA . VAL A 1 472 ? -14.217 -0.821 13.200 1.00 97.94 472 VAL A CA 1
ATOM 3538 C C . VAL A 1 472 ? -12.932 -0.195 12.670 1.00 97.94 472 VAL A C 1
ATOM 3540 O O . VAL A 1 472 ? -12.745 -0.092 11.457 1.00 97.94 472 VAL A O 1
ATOM 3543 N N . PHE A 1 473 ? -12.026 0.175 13.572 1.00 98.25 473 PHE A N 1
ATOM 3544 C CA . PHE A 1 473 ? -10.682 0.625 13.228 1.00 98.25 473 PHE A CA 1
ATOM 3545 C C . PHE A 1 473 ? -9.629 -0.232 13.928 1.00 98.25 473 PHE A C 1
ATOM 3547 O O . PHE A 1 473 ? -9.644 -0.386 15.147 1.00 98.25 473 PHE A O 1
ATOM 3554 N N . ALA A 1 474 ? -8.707 -0.796 13.154 1.00 98.31 474 ALA A N 1
ATOM 3555 C CA . ALA A 1 474 ? -7.618 -1.620 13.652 1.00 98.31 474 ALA A CA 1
ATOM 3556 C C . ALA A 1 474 ? -6.249 -1.002 13.335 1.00 98.31 474 ALA A C 1
ATOM 3558 O O . ALA A 1 474 ? -6.028 -0.421 12.274 1.00 98.31 474 ALA A O 1
ATOM 3559 N N . MET A 1 475 ? -5.292 -1.187 14.236 1.00 98.38 475 MET A N 1
ATOM 3560 C CA . MET A 1 475 ? -3.896 -0.806 14.050 1.00 98.38 475 MET A CA 1
ATOM 3561 C C . MET A 1 475 ? -3.003 -2.022 14.259 1.00 98.38 475 MET A C 1
ATOM 3563 O O . MET A 1 475 ? -3.089 -2.685 15.289 1.00 98.38 475 MET A O 1
ATOM 3567 N N . LEU A 1 476 ? -2.132 -2.297 13.288 1.00 97.25 476 LEU A N 1
ATOM 3568 C CA . LEU A 1 476 ? -1.081 -3.309 13.378 1.00 97.25 476 LEU A CA 1
ATOM 3569 C C . LEU A 1 476 ? 0.271 -2.619 13.490 1.00 97.25 476 LEU A C 1
ATOM 3571 O O . LEU A 1 476 ? 0.735 -2.026 12.519 1.00 97.25 476 LEU A O 1
ATOM 3575 N N . THR A 1 477 ? 0.920 -2.712 14.644 1.00 95.62 477 THR A N 1
ATOM 3576 C CA . THR A 1 477 ? 2.179 -2.009 14.927 1.00 95.62 477 THR A CA 1
ATOM 3577 C C . THR A 1 477 ? 3.370 -2.968 14.983 1.00 95.62 477 THR A C 1
ATOM 3579 O O . THR A 1 477 ? 3.233 -4.191 15.114 1.00 95.62 477 THR A O 1
ATOM 3582 N N . ARG A 1 478 ? 4.585 -2.413 14.900 1.00 90.81 478 ARG A N 1
ATOM 3583 C CA . ARG A 1 478 ? 5.841 -3.153 15.091 1.00 90.81 478 ARG A CA 1
ATOM 3584 C C . ARG A 1 478 ? 6.559 -2.660 16.344 1.00 90.81 478 ARG A C 1
ATOM 3586 O O . ARG A 1 478 ? 7.027 -1.525 16.374 1.00 90.81 478 ARG A O 1
ATOM 3593 N N . ALA A 1 479 ? 6.719 -3.540 17.331 1.00 88.88 479 ALA A N 1
ATOM 3594 C CA . ALA A 1 479 ? 7.399 -3.250 18.591 1.00 88.88 479 ALA A CA 1
ATOM 3595 C C . ALA A 1 479 ? 8.598 -4.191 18.779 1.00 88.88 479 ALA A C 1
ATOM 3597 O O . ALA A 1 479 ? 8.451 -5.360 19.140 1.00 88.88 479 ALA A O 1
ATOM 3598 N N . GLY A 1 480 ? 9.803 -3.703 18.465 1.00 84.19 480 GLY A N 1
ATOM 3599 C CA . GLY A 1 480 ? 11.021 -4.518 18.475 1.00 84.19 480 GLY A CA 1
ATOM 3600 C C . GLY A 1 480 ? 10.890 -5.754 17.576 1.00 84.19 480 GLY A C 1
ATOM 3601 O O . GLY A 1 480 ? 10.675 -5.647 16.365 1.00 84.19 480 GLY A O 1
ATOM 3602 N N . HIS A 1 481 ? 10.999 -6.944 18.171 1.00 80.25 481 HIS A N 1
ATOM 3603 C CA . HIS A 1 481 ? 10.804 -8.214 17.463 1.00 80.25 481 HIS A CA 1
ATOM 3604 C C . HIS A 1 481 ? 9.330 -8.662 17.390 1.00 80.25 481 HIS A C 1
ATOM 3606 O O . HIS A 1 481 ? 9.004 -9.524 16.566 1.00 80.25 481 HIS A O 1
ATOM 3612 N N . GLY A 1 482 ? 8.442 -8.060 18.187 1.00 88.00 482 GLY A N 1
ATOM 3613 C CA . GLY A 1 482 ? 7.013 -8.371 18.277 1.00 88.00 482 GLY A CA 1
ATOM 3614 C C . GLY A 1 482 ? 6.127 -7.550 17.334 1.00 88.00 482 GLY A C 1
ATOM 3615 O O . GLY A 1 482 ? 6.603 -6.744 16.525 1.00 88.00 482 GLY A O 1
ATOM 3616 N N . LYS A 1 483 ? 4.819 -7.793 17.404 1.00 94.25 483 LYS A N 1
ATOM 3617 C CA . LYS A 1 483 ? 3.767 -7.013 16.737 1.00 94.25 483 LYS A CA 1
ATOM 3618 C C . LYS A 1 483 ? 2.612 -6.823 17.700 1.00 94.25 483 LYS A C 1
ATOM 3620 O O . LYS A 1 483 ? 2.254 -7.782 18.380 1.00 94.25 483 LYS A O 1
ATOM 3625 N N . GLU A 1 484 ? 2.027 -5.638 17.702 1.00 97.12 484 GLU A N 1
ATOM 3626 C CA . GLU A 1 484 ? 0.844 -5.343 18.507 1.00 97.12 484 GLU A CA 1
ATOM 3627 C C . GLU A 1 484 ? -0.346 -5.151 17.565 1.00 97.12 484 GLU A C 1
ATOM 3629 O O . GLU A 1 484 ? -0.190 -4.744 16.407 1.00 97.12 484 GLU A O 1
ATOM 3634 N N . MET A 1 485 ? -1.533 -5.484 18.054 1.00 97.44 485 MET A N 1
ATOM 3635 C CA . MET A 1 485 ? -2.793 -5.230 17.377 1.00 97.44 485 MET A CA 1
ATOM 3636 C C . MET A 1 485 ? -3.705 -4.484 18.333 1.00 97.44 485 MET A C 1
ATOM 3638 O O . MET A 1 485 ? -4.022 -5.013 19.391 1.00 97.44 485 MET A O 1
ATOM 3642 N N . ALA A 1 486 ? -4.132 -3.283 17.960 1.00 97.81 486 ALA A N 1
ATOM 3643 C CA . ALA A 1 486 ? -5.187 -2.560 18.659 1.00 97.81 486 ALA A CA 1
ATOM 3644 C C . ALA A 1 486 ? -6.440 -2.549 17.783 1.00 97.81 486 ALA A C 1
ATOM 3646 O O . ALA A 1 486 ? -6.347 -2.253 16.593 1.00 97.81 486 ALA A O 1
ATOM 3647 N N . VAL A 1 487 ? -7.598 -2.875 18.351 1.00 98.00 487 VAL A N 1
ATOM 3648 C CA . VAL A 1 487 ? -8.898 -2.805 17.670 1.00 98.00 487 VAL A CA 1
ATOM 3649 C C . VAL A 1 487 ? -9.817 -1.894 18.461 1.00 98.00 487 VAL A C 1
ATOM 3651 O O . VAL A 1 487 ? -9.946 -2.049 19.673 1.00 98.00 487 VAL A O 1
ATOM 3654 N N . PHE A 1 488 ? -10.467 -0.981 17.748 1.00 97.56 488 PHE A N 1
ATOM 3655 C CA . PHE A 1 488 ? -11.480 -0.053 18.228 1.00 97.56 488 PHE A CA 1
ATOM 3656 C C . PHE A 1 488 ? -12.784 -0.372 17.499 1.00 97.56 488 PHE A C 1
ATOM 3658 O O . PHE A 1 488 ? -12.844 -0.326 16.269 1.00 97.56 488 PHE A O 1
ATOM 3665 N N . VAL A 1 489 ? -13.822 -0.710 18.253 1.00 96.94 489 VAL A N 1
ATOM 3666 C CA . VAL A 1 489 ? -15.176 -0.961 17.756 1.00 96.94 489 VAL A CA 1
ATOM 3667 C C . VAL A 1 489 ? -15.993 0.288 18.054 1.00 96.94 489 VAL A C 1
ATOM 3669 O O . VAL A 1 489 ? -16.282 0.592 19.209 1.00 96.94 489 VAL A O 1
ATOM 3672 N N . LEU A 1 490 ? -16.287 1.054 17.009 1.00 95.00 490 LEU A N 1
ATOM 3673 C CA . LEU A 1 490 ? -16.989 2.336 17.103 1.00 95.00 490 LEU A CA 1
ATOM 3674 C C . LEU A 1 490 ? -18.498 2.183 16.940 1.00 95.00 490 LEU A C 1
ATOM 3676 O O . LEU A 1 490 ? -19.249 3.050 17.379 1.00 95.00 490 LEU A O 1
ATOM 3680 N N . ASP A 1 491 ? -18.919 1.088 16.312 1.00 94.31 491 ASP A N 1
ATOM 3681 C CA . ASP A 1 491 ? -20.316 0.717 16.167 1.00 94.31 491 ASP A CA 1
ATOM 3682 C C . ASP A 1 491 ? -20.860 0.113 17.474 1.00 94.31 491 ASP A C 1
ATOM 3684 O O . ASP A 1 491 ? -20.308 -0.864 17.997 1.00 94.31 491 ASP A O 1
ATOM 3688 N N . GLU A 1 492 ? -21.931 0.704 18.012 1.00 92.19 492 GLU A N 1
ATOM 3689 C CA . GLU A 1 492 ? -22.530 0.276 19.285 1.00 92.19 492 GLU A CA 1
ATOM 3690 C C . GLU A 1 492 ? -23.105 -1.151 19.168 1.00 92.19 492 GLU A C 1
ATOM 3692 O O . GLU A 1 492 ? -22.839 -1.985 20.033 1.00 92.19 492 GLU A O 1
ATOM 3697 N N . ASP A 1 493 ? -23.765 -1.487 18.049 1.00 91.56 493 ASP A N 1
ATOM 3698 C CA . ASP A 1 493 ? -24.390 -2.803 17.836 1.00 91.56 493 ASP A CA 1
ATOM 3699 C C . ASP A 1 493 ? -23.335 -3.928 17.817 1.00 91.56 493 ASP A C 1
ATOM 3701 O O . ASP A 1 493 ? -23.530 -4.999 18.398 1.00 91.56 493 ASP A O 1
ATOM 3705 N N . LEU A 1 494 ? -22.183 -3.684 17.176 1.00 93.50 494 LEU A N 1
ATOM 3706 C CA . LEU A 1 494 ? -21.059 -4.633 17.144 1.00 93.50 494 LEU A CA 1
ATOM 3707 C C . LEU A 1 494 ? -20.383 -4.784 18.512 1.00 93.50 494 LEU A C 1
ATOM 3709 O O . LEU A 1 494 ? -19.856 -5.853 18.832 1.00 93.50 494 LEU A O 1
ATOM 3713 N N . THR A 1 495 ? -20.377 -3.715 19.311 1.00 92.50 495 THR A N 1
ATOM 3714 C CA . THR A 1 495 ? -19.850 -3.742 20.680 1.00 92.50 495 THR A CA 1
ATOM 3715 C C . THR A 1 495 ? -20.745 -4.601 21.570 1.00 92.50 495 THR A C 1
ATOM 3717 O O . THR A 1 495 ? -20.245 -5.516 22.225 1.00 92.50 495 THR A O 1
ATOM 3720 N N . GLU A 1 496 ? -22.059 -4.365 21.545 1.00 91.12 496 GLU A N 1
ATOM 3721 C CA . GLU A 1 496 ? -23.049 -5.133 22.314 1.00 91.12 496 GLU A CA 1
ATOM 3722 C C . GLU A 1 496 ? -23.100 -6.607 21.892 1.00 91.12 496 GLU A C 1
ATOM 3724 O O . GLU A 1 496 ? -23.221 -7.495 22.737 1.00 91.12 496 GLU A O 1
ATOM 3729 N N . SER A 1 497 ? -22.929 -6.875 20.595 1.00 90.56 497 SER A N 1
ATOM 3730 C CA . SER A 1 497 ? -22.889 -8.235 20.039 1.00 90.56 497 SER A CA 1
ATOM 3731 C C . SER A 1 497 ? -21.569 -8.973 20.311 1.00 90.56 497 SER A C 1
ATOM 3733 O O . SER A 1 497 ? -21.451 -10.158 20.003 1.00 90.56 497 SER A O 1
ATOM 3735 N N . GLY A 1 498 ? -20.572 -8.308 20.906 1.00 93.75 498 GLY A N 1
ATOM 3736 C CA . GLY A 1 498 ? -19.331 -8.945 21.346 1.00 93.75 498 GLY A CA 1
ATOM 3737 C C . GLY A 1 498 ? -18.316 -9.223 20.232 1.00 93.75 498 GLY A C 1
ATOM 3738 O O . GLY A 1 498 ? -17.641 -10.255 20.270 1.00 93.75 498 GLY A O 1
ATOM 3739 N N . LEU A 1 499 ? -18.152 -8.305 19.265 1.00 95.94 499 LEU A N 1
ATOM 3740 C CA . LEU A 1 499 ? -17.215 -8.461 18.138 1.00 95.94 499 LEU A CA 1
ATOM 3741 C C . LEU A 1 499 ? -15.795 -8.872 18.549 1.00 95.94 499 LEU A C 1
ATOM 3743 O O . LEU A 1 499 ? -15.182 -9.696 17.875 1.00 95.94 499 LEU A O 1
ATOM 3747 N N . ILE A 1 500 ? -15.271 -8.323 19.648 1.00 96.25 500 ILE A N 1
ATOM 3748 C CA . ILE A 1 500 ? -13.911 -8.619 20.126 1.00 96.25 500 ILE A CA 1
ATOM 3749 C C . ILE A 1 500 ? -13.749 -10.109 20.445 1.00 96.25 500 ILE A C 1
ATOM 3751 O O . ILE A 1 500 ? -12.828 -10.731 19.923 1.00 96.25 500 ILE A O 1
ATOM 3755 N N . GLY A 1 501 ? -14.659 -10.691 21.233 1.00 95.94 501 GLY A N 1
ATOM 3756 C CA . GLY A 1 501 ? -14.589 -12.112 21.591 1.00 95.94 501 GLY A CA 1
ATOM 3757 C C . GLY A 1 501 ? -14.769 -13.015 20.371 1.00 95.94 501 GLY A C 1
ATOM 3758 O O . GLY A 1 501 ? -14.019 -13.964 20.167 1.00 95.94 501 GLY A O 1
ATOM 3759 N N . HIS A 1 502 ? -15.690 -12.655 19.477 1.00 95.69 502 HIS A N 1
ATOM 3760 C CA . HIS A 1 502 ? -15.892 -13.396 18.235 1.00 95.69 502 HIS A CA 1
ATOM 3761 C C . HIS A 1 502 ? -14.684 -13.337 17.284 1.00 95.69 502 HIS A C 1
ATOM 3763 O O . HIS A 1 502 ? -14.404 -14.299 16.565 1.00 95.69 502 HIS A O 1
ATOM 3769 N N . PHE A 1 503 ? -13.955 -12.217 17.265 1.00 97.06 503 PHE A N 1
ATOM 3770 C CA . PHE A 1 503 ? -12.687 -12.118 16.549 1.00 97.06 503 PHE A CA 1
ATOM 3771 C C . PHE A 1 503 ? -11.615 -13.005 17.194 1.00 97.06 503 PHE A C 1
ATOM 3773 O O . PHE A 1 503 ? -10.939 -13.733 16.469 1.00 97.06 503 PHE A O 1
ATOM 3780 N N . GLU A 1 504 ? -11.488 -13.003 18.526 1.00 96.81 504 GLU A N 1
ATOM 3781 C CA . GLU A 1 504 ? -10.540 -13.860 19.257 1.00 96.81 504 GLU A CA 1
ATOM 3782 C C . GLU A 1 504 ? -10.750 -15.351 18.943 1.00 96.81 504 GLU A C 1
ATOM 3784 O O . GLU A 1 504 ? -9.783 -16.043 18.614 1.00 96.81 504 GLU A O 1
ATOM 3789 N N . ASP A 1 505 ? -12.003 -15.819 18.924 1.00 95.19 505 ASP A N 1
ATOM 3790 C CA . ASP A 1 505 ? -12.360 -17.211 18.603 1.00 95.19 505 ASP A CA 1
ATOM 3791 C C . ASP A 1 505 ? -11.929 -17.634 17.187 1.00 95.19 505 ASP A C 1
ATOM 3793 O O . ASP A 1 505 ? -11.622 -18.802 16.929 1.00 95.19 505 ASP A O 1
ATOM 3797 N N . ARG A 1 506 ? -11.887 -16.683 16.247 1.00 93.69 506 ARG A N 1
ATOM 3798 C CA . ARG A 1 506 ? -11.498 -16.915 14.844 1.00 93.69 506 ARG A CA 1
ATOM 3799 C C . ARG A 1 506 ? -10.010 -16.706 14.602 1.00 93.69 506 ARG A C 1
ATOM 3801 O O . ARG A 1 506 ? -9.444 -17.299 13.686 1.00 93.69 506 ARG A O 1
ATOM 3808 N N . ALA A 1 507 ? -9.364 -15.884 15.418 1.00 93.81 507 ALA A N 1
ATOM 3809 C CA . ALA A 1 507 ? -7.987 -15.446 15.247 1.00 93.81 507 ALA A CA 1
ATOM 3810 C C . ALA A 1 507 ? -6.941 -16.425 15.811 1.00 93.81 507 ALA A C 1
ATOM 3812 O O . ALA A 1 507 ? -5.809 -16.025 16.095 1.00 93.81 507 ALA A O 1
ATOM 3813 N N . GLY A 1 508 ? -7.274 -17.716 15.939 1.00 93.38 508 GLY A N 1
ATOM 3814 C CA . GLY A 1 508 ? -6.374 -18.731 16.499 1.00 93.38 508 GLY A CA 1
ATOM 3815 C C . GLY A 1 508 ? -5.006 -18.791 15.807 1.00 93.38 508 GLY A C 1
ATOM 3816 O O . GLY A 1 508 ? -3.980 -18.955 16.466 1.00 93.38 508 GLY A O 1
ATOM 3817 N N . GLU A 1 509 ? -4.957 -18.559 14.490 1.00 92.00 509 GLU A N 1
ATOM 3818 C CA . GLU A 1 509 ? -3.694 -18.526 13.741 1.00 92.00 509 GLU A CA 1
ATOM 3819 C C . GLU A 1 509 ? -2.793 -17.318 14.049 1.00 92.00 509 GLU A C 1
ATOM 3821 O O . GLU A 1 509 ? -1.604 -17.354 13.734 1.00 92.00 509 GLU A O 1
ATOM 3826 N N . LEU A 1 510 ? -3.324 -16.258 14.667 1.00 94.69 510 LEU A N 1
ATOM 3827 C CA . LEU A 1 510 ? -2.543 -15.090 15.084 1.00 94.69 510 LEU A CA 1
ATOM 3828 C C . LEU A 1 510 ? -1.821 -15.328 16.418 1.00 94.69 510 LEU A C 1
ATOM 3830 O O . LEU A 1 510 ? -0.857 -14.623 16.725 1.00 94.69 510 LEU A O 1
ATOM 3834 N N . GLN A 1 511 ? -2.261 -16.326 17.197 1.00 95.38 511 GLN A N 1
ATOM 3835 C CA . GLN A 1 511 ? -1.768 -16.607 18.550 1.00 95.38 511 GLN A CA 1
ATOM 3836 C C . GLN A 1 511 ? -1.795 -15.348 19.430 1.00 95.38 511 GLN A C 1
ATOM 3838 O O . GLN A 1 511 ? -0.767 -14.958 19.992 1.00 95.38 511 GLN A O 1
ATOM 3843 N N . LEU A 1 512 ? -2.952 -14.678 19.482 1.00 96.94 512 LEU A N 1
ATOM 3844 C CA . LEU A 1 512 ? -3.141 -13.454 20.261 1.00 96.94 512 LEU A CA 1
ATOM 3845 C C . LEU A 1 512 ? -2.813 -13.697 21.740 1.00 96.94 512 LEU A C 1
ATOM 3847 O O . LEU A 1 512 ? -3.165 -14.733 22.307 1.00 96.94 512 LEU A O 1
ATOM 3851 N N . ARG A 1 513 ? -2.117 -12.744 22.359 1.00 96.00 513 ARG A N 1
ATOM 3852 C CA . ARG A 1 513 ? -1.767 -12.762 23.784 1.00 96.00 513 ARG A CA 1
ATOM 3853 C C . ARG A 1 513 ? -2.156 -11.443 24.425 1.00 96.00 513 ARG A C 1
ATOM 3855 O O . ARG A 1 513 ? -2.230 -10.417 23.749 1.00 96.00 513 ARG A O 1
ATOM 3862 N N . GLU A 1 514 ? -2.376 -11.493 25.730 1.00 94.88 514 GLU A N 1
ATOM 3863 C CA . GLU A 1 514 ? -2.627 -10.309 26.540 1.00 94.88 514 GLU A CA 1
ATOM 3864 C C . GLU A 1 514 ? -1.506 -9.278 26.370 1.00 94.88 514 GLU A C 1
ATOM 3866 O O . GLU A 1 514 ? -0.330 -9.636 26.289 1.00 94.88 514 GLU A O 1
ATOM 3871 N N . TRP A 1 515 ? -1.897 -8.010 26.279 1.00 95.88 515 TRP A N 1
ATOM 3872 C CA . TRP A 1 515 ? -1.008 -6.860 26.198 1.00 95.88 515 TRP A CA 1
ATOM 3873 C C . TRP A 1 515 ? -1.280 -5.968 27.411 1.00 95.88 515 TRP A C 1
ATOM 3875 O O . TRP A 1 515 ? -2.419 -5.550 27.615 1.00 95.88 515 TRP A O 1
ATOM 3885 N N . ASP A 1 516 ? -0.246 -5.714 28.212 1.00 92.00 516 ASP A N 1
ATOM 3886 C CA . ASP A 1 516 ? -0.301 -4.915 29.448 1.00 92.00 516 ASP A CA 1
ATOM 3887 C C . ASP A 1 516 ? 0.988 -4.085 29.592 1.00 92.00 516 ASP A C 1
ATOM 3889 O O . ASP A 1 516 ? 1.729 -4.180 30.568 1.00 92.00 516 ASP A O 1
ATOM 3893 N N . GLU A 1 517 ? 1.326 -3.336 28.538 1.00 91.50 517 GLU A N 1
ATOM 3894 C CA . GLU A 1 517 ? 2.587 -2.578 28.461 1.00 91.50 517 GLU A CA 1
ATOM 3895 C C . GLU A 1 517 ? 2.419 -1.099 28.853 1.00 91.50 517 GLU A C 1
ATOM 3897 O O . GLU A 1 517 ? 3.403 -0.427 29.161 1.00 91.50 517 GLU A O 1
ATOM 3902 N N . ASP A 1 518 ? 1.188 -0.571 28.836 1.00 92.31 518 ASP A N 1
ATOM 3903 C CA . ASP A 1 518 ? 0.897 0.842 29.104 1.00 92.31 518 ASP A CA 1
ATOM 3904 C C . ASP A 1 518 ? -0.385 1.007 29.930 1.00 92.31 518 ASP A C 1
ATOM 3906 O O . ASP A 1 518 ? -1.507 1.016 29.418 1.00 92.31 518 ASP A O 1
ATOM 3910 N N . ARG A 1 519 ? -0.213 1.161 31.244 1.00 93.12 519 ARG A N 1
ATOM 3911 C CA . ARG A 1 519 ? -1.328 1.321 32.181 1.00 93.12 519 ARG A CA 1
ATOM 3912 C C . ARG A 1 519 ? -2.119 2.614 31.955 1.00 93.12 519 ARG A C 1
ATOM 3914 O O . ARG A 1 519 ? -3.331 2.605 32.159 1.00 93.12 519 ARG A O 1
ATOM 3921 N N . GLU A 1 520 ? -1.455 3.700 31.558 1.00 94.50 520 GLU A N 1
ATOM 3922 C CA . GLU A 1 520 ? -2.106 4.996 31.324 1.00 94.50 520 GLU A CA 1
ATOM 3923 C C . GLU A 1 520 ? -3.064 4.893 30.133 1.00 94.50 520 GLU A C 1
ATOM 3925 O O . GLU A 1 520 ? -4.225 5.293 30.232 1.00 94.50 520 GLU A O 1
ATOM 3930 N N . LEU A 1 521 ? -2.617 4.256 29.044 1.00 94.12 521 LEU A N 1
ATOM 3931 C CA . LEU A 1 521 ? -3.464 3.959 27.891 1.00 94.12 521 LEU A CA 1
ATOM 3932 C C . LEU A 1 521 ? -4.672 3.097 28.277 1.00 94.12 521 LEU A C 1
ATOM 3934 O O . LEU A 1 521 ? -5.802 3.427 27.921 1.00 94.12 521 LEU A O 1
ATOM 3938 N N . MET A 1 522 ? -4.446 1.994 28.996 1.00 93.25 522 MET A N 1
ATOM 3939 C CA . MET A 1 522 ? -5.516 1.063 29.377 1.00 93.25 522 MET A CA 1
ATOM 3940 C C . MET A 1 522 ? -6.563 1.740 30.272 1.00 93.25 522 MET A C 1
ATOM 3942 O O . MET A 1 522 ? -7.764 1.507 30.117 1.00 93.25 522 MET A O 1
ATOM 3946 N N . GLU A 1 523 ? -6.134 2.599 31.197 1.00 93.62 523 GLU A N 1
ATOM 3947 C CA . GLU A 1 523 ? -7.036 3.381 32.043 1.00 93.62 523 GLU A CA 1
ATOM 3948 C C . GLU A 1 523 ? -7.839 4.400 31.222 1.00 93.62 523 GLU A C 1
ATOM 3950 O O . GLU A 1 523 ? -9.065 4.444 31.345 1.00 93.62 523 GLU A O 1
ATOM 3955 N N . ALA A 1 524 ? -7.193 5.147 30.324 1.00 93.12 524 ALA A N 1
ATOM 3956 C CA . ALA A 1 524 ? -7.870 6.115 29.461 1.00 93.12 524 ALA A CA 1
ATOM 3957 C C . ALA A 1 524 ? -8.887 5.455 28.513 1.00 93.12 524 ALA A C 1
ATOM 3959 O O . ALA A 1 524 ? -10.000 5.958 28.348 1.00 93.12 524 ALA A O 1
ATOM 3960 N N . LEU A 1 525 ? -8.549 4.302 27.927 1.00 91.81 525 LEU A N 1
ATOM 3961 C CA . LEU A 1 525 ? -9.463 3.533 27.079 1.00 91.81 525 LEU A CA 1
ATOM 3962 C C . LEU A 1 525 ? -10.692 3.053 27.867 1.00 91.81 525 LEU A C 1
ATOM 3964 O O . LEU A 1 525 ? -11.822 3.207 27.399 1.00 91.81 525 LEU A O 1
ATOM 3968 N N . ASN A 1 526 ? -10.495 2.541 29.087 1.00 90.81 526 ASN A N 1
ATOM 3969 C CA . ASN A 1 526 ? -11.598 2.165 29.976 1.00 90.81 526 ASN A CA 1
ATOM 3970 C C . ASN A 1 526 ? -12.469 3.369 30.361 1.00 90.81 526 ASN A C 1
ATOM 3972 O O . ASN A 1 526 ? -13.690 3.249 30.412 1.00 90.81 526 ASN A O 1
ATOM 3976 N N . GLN A 1 527 ? -11.883 4.537 30.609 1.00 89.94 527 GLN A N 1
ATOM 3977 C CA . GLN A 1 527 ? -12.659 5.725 30.966 1.00 89.94 527 GLN A CA 1
ATOM 3978 C C . GLN A 1 527 ? -13.466 6.278 29.781 1.00 89.94 527 GLN A C 1
ATOM 3980 O O . GLN A 1 527 ? -14.607 6.697 29.969 1.00 89.94 527 GLN A O 1
ATOM 3985 N N . ARG A 1 528 ? -12.896 6.279 28.568 1.00 87.25 528 ARG A N 1
ATOM 3986 C CA . ARG A 1 528 ? -13.505 6.927 27.394 1.00 87.25 528 ARG A CA 1
ATOM 3987 C C . ARG A 1 528 ? -14.468 6.046 26.604 1.00 87.25 528 ARG A C 1
ATOM 3989 O O . ARG A 1 528 ? -15.419 6.571 26.031 1.00 87.25 528 ARG A O 1
ATOM 3996 N N . LEU A 1 529 ? -14.204 4.743 26.508 1.00 83.00 529 LEU A N 1
ATOM 3997 C CA . LEU A 1 529 ? -14.902 3.874 25.551 1.00 83.00 529 LEU A CA 1
ATOM 3998 C C . LEU A 1 529 ? -15.901 2.912 26.205 1.00 83.00 529 LEU A C 1
ATOM 4000 O O . LEU A 1 529 ? -16.828 2.470 25.529 1.00 83.00 529 LEU A O 1
ATOM 4004 N N . THR A 1 530 ? -15.774 2.624 27.505 1.00 70.75 530 THR A N 1
ATOM 4005 C CA . THR A 1 530 ? -16.634 1.639 28.184 1.00 70.75 530 THR A CA 1
ATOM 4006 C C . THR A 1 530 ? -18.120 1.983 28.057 1.00 70.75 530 THR A C 1
ATOM 4008 O O . THR A 1 530 ? -18.555 3.090 28.369 1.00 70.75 530 THR A O 1
ATOM 4011 N N . GLY A 1 531 ? -18.913 1.001 27.624 1.00 69.38 531 GLY A N 1
ATOM 4012 C CA . GLY A 1 531 ? -20.369 1.080 27.497 1.00 69.38 531 GLY A CA 1
ATOM 4013 C C . GLY A 1 531 ? -20.839 1.167 26.048 1.00 69.38 531 GLY A C 1
ATOM 4014 O O . GLY A 1 531 ? -21.611 0.319 25.626 1.00 69.38 531 GLY A O 1
ATOM 4015 N N . LYS A 1 532 ? -20.358 2.158 25.287 1.00 76.25 532 LYS A N 1
ATOM 4016 C CA . LYS A 1 532 ? -20.817 2.409 23.903 1.00 76.25 532 LYS A CA 1
ATOM 4017 C C . LYS A 1 532 ? -19.870 1.892 22.826 1.00 76.25 532 LYS A C 1
ATOM 4019 O O . LYS A 1 532 ? -20.288 1.656 21.702 1.00 76.25 532 LYS A O 1
ATOM 4024 N N . ARG A 1 533 ? -18.584 1.756 23.144 1.00 89.00 533 ARG A N 1
ATOM 4025 C CA . ARG A 1 533 ? -17.547 1.361 22.189 1.00 89.00 533 ARG A CA 1
ATOM 4026 C C . ARG A 1 533 ? -16.718 0.220 22.762 1.00 89.00 533 ARG A C 1
ATOM 4028 O O . ARG A 1 533 ? -16.494 0.128 23.968 1.00 89.00 533 ARG A O 1
ATOM 4035 N N . GLY A 1 534 ? -16.258 -0.662 21.890 1.00 92.25 534 GLY A N 1
ATOM 4036 C CA . GLY A 1 534 ? -15.363 -1.756 22.246 1.00 92.25 534 GLY A CA 1
ATOM 4037 C C . GLY A 1 534 ? -13.914 -1.382 21.971 1.00 92.25 534 GLY A C 1
ATOM 4038 O O . GLY A 1 534 ? -13.618 -0.654 21.025 1.00 92.25 534 GLY A O 1
ATOM 4039 N N . TRP A 1 535 ? -12.985 -1.915 22.758 1.00 95.88 535 TRP A N 1
ATOM 4040 C CA . TRP A 1 535 ? -11.572 -1.886 22.400 1.00 95.88 535 TRP A CA 1
ATOM 4041 C C . TRP A 1 535 ? -10.829 -3.085 22.981 1.00 95.88 535 TRP A C 1
ATOM 4043 O O . TRP A 1 535 ? -11.223 -3.635 24.011 1.00 95.88 535 TRP A O 1
ATOM 4053 N N . LYS A 1 536 ? -9.733 -3.476 22.331 1.00 96.69 536 LYS A N 1
ATOM 4054 C CA . LYS A 1 536 ? -8.767 -4.426 22.890 1.00 96.69 536 LYS A CA 1
ATOM 4055 C C . LYS A 1 536 ? -7.408 -4.260 22.217 1.00 96.69 536 LYS A C 1
ATOM 4057 O O . LYS A 1 536 ? -7.328 -3.905 21.040 1.00 96.69 536 LYS A O 1
ATOM 4062 N N . VAL A 1 537 ? -6.350 -4.514 22.983 1.00 97.38 537 VAL A N 1
ATOM 4063 C CA . VAL A 1 537 ? -4.969 -4.557 22.496 1.00 97.38 537 VAL A CA 1
ATOM 4064 C C . VAL A 1 537 ? -4.391 -5.943 22.769 1.00 97.38 537 VAL A C 1
ATOM 4066 O O . VAL A 1 537 ? -4.621 -6.512 23.839 1.00 97.38 537 VAL A O 1
ATOM 4069 N N . TRP A 1 538 ? -3.651 -6.481 21.801 1.00 97.69 538 TRP A N 1
ATOM 4070 C CA . TRP A 1 538 ? -2.983 -7.778 21.892 1.00 97.69 538 TRP A CA 1
ATOM 4071 C C . TRP A 1 538 ? -1.543 -7.712 21.399 1.00 97.69 538 TRP A C 1
ATOM 4073 O O . TRP A 1 538 ? -1.218 -6.981 20.460 1.00 97.69 538 TRP A O 1
ATOM 4083 N N . TRP A 1 539 ? -0.709 -8.594 21.942 1.00 97.12 539 TRP A N 1
ATOM 4084 C CA . TRP A 1 539 ? 0.483 -9.075 21.251 1.00 97.12 539 TRP A CA 1
ATOM 4085 C C . TRP A 1 539 ? 0.081 -10.134 20.211 1.00 97.12 539 TRP A C 1
ATOM 4087 O O . TRP A 1 539 ? -0.666 -11.060 20.525 1.00 97.12 539 TRP A O 1
ATOM 4097 N N . ILE A 1 540 ? 0.613 -10.055 18.987 1.00 95.25 540 ILE A N 1
ATOM 4098 C CA . ILE A 1 540 ? 0.496 -11.135 17.990 1.00 95.25 540 ILE A CA 1
ATOM 4099 C C . ILE A 1 540 ? 1.650 -12.118 18.201 1.00 95.25 540 ILE A C 1
ATOM 4101 O O . ILE A 1 540 ? 2.814 -11.781 17.953 1.00 95.25 540 ILE A O 1
ATOM 4105 N N . GLY A 1 541 ? 1.334 -13.342 18.633 1.00 90.88 541 GLY A N 1
ATOM 4106 C CA . GLY A 1 541 ? 2.323 -14.389 18.882 1.00 90.88 541 GLY A CA 1
ATOM 4107 C C . GLY A 1 541 ? 3.018 -14.872 17.608 1.00 90.88 541 GLY A C 1
ATOM 4108 O O . GLY A 1 541 ? 4.247 -14.989 17.588 1.00 90.88 541 GLY A O 1
ATOM 4109 N N . ASP A 1 542 ? 2.268 -15.083 16.522 1.00 90.25 542 ASP A N 1
ATOM 4110 C CA . ASP A 1 542 ? 2.857 -15.412 15.223 1.00 90.25 542 ASP A CA 1
ATOM 4111 C C . ASP A 1 542 ? 3.195 -14.142 14.426 1.00 90.25 542 ASP A C 1
ATOM 4113 O O . ASP A 1 542 ? 2.428 -13.627 13.610 1.00 90.25 542 ASP A O 1
ATOM 4117 N N . THR A 1 543 ? 4.413 -13.641 14.625 1.00 88.06 543 THR A N 1
ATOM 4118 C CA . THR A 1 543 ? 4.901 -12.428 13.945 1.00 88.06 543 THR A CA 1
ATOM 4119 C C . THR A 1 543 ? 5.086 -12.585 12.423 1.00 88.06 543 THR A C 1
ATOM 4121 O O . THR A 1 543 ? 5.331 -11.586 11.715 1.00 88.06 543 THR A O 1
ATOM 4124 N N . SER A 1 544 ? 4.943 -13.800 11.876 1.00 84.88 544 SER A N 1
ATOM 4125 C CA . SER A 1 544 ? 4.875 -14.016 10.426 1.00 84.88 544 SER A CA 1
ATOM 4126 C C . SER A 1 544 ? 3.581 -13.445 9.834 1.00 84.88 544 SER A C 1
ATOM 4128 O O . SER A 1 544 ? 3.628 -12.884 8.739 1.00 84.88 544 SER A O 1
ATOM 4130 N N . LYS A 1 545 ? 2.480 -13.423 10.598 1.00 87.50 545 LYS A N 1
ATOM 4131 C CA . LYS A 1 545 ? 1.165 -12.930 10.166 1.00 87.50 545 LYS A CA 1
ATOM 4132 C C . LYS A 1 545 ? 1.164 -11.420 9.963 1.00 87.50 545 LYS A C 1
ATOM 4134 O O . LYS A 1 545 ? 1.729 -10.663 10.754 1.00 87.50 545 LYS A O 1
ATOM 4139 N N . SER A 1 546 ? 0.579 -10.961 8.866 1.00 88.94 546 SER A N 1
ATOM 4140 C CA . SER A 1 546 ? 0.495 -9.544 8.486 1.00 88.94 546 SER A CA 1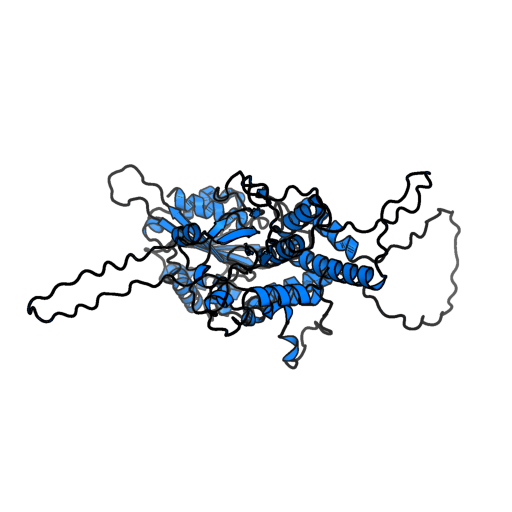
ATOM 4141 C C . SER A 1 546 ? -0.964 -9.115 8.330 1.00 88.94 546 SER A C 1
ATOM 4143 O O . SER 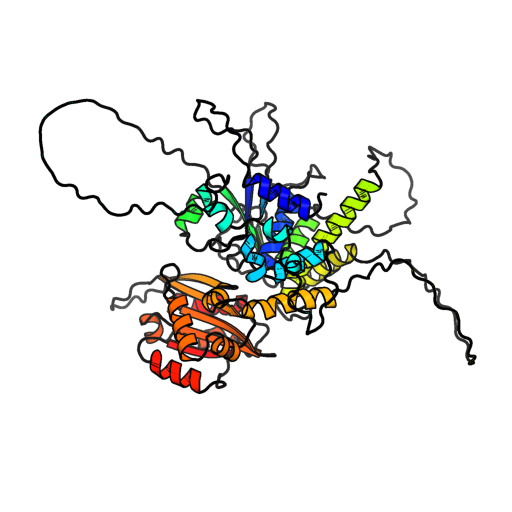A 1 546 ? -1.871 -9.919 8.547 1.00 88.94 546 SER A O 1
ATOM 4145 N N . ARG A 1 547 ? -1.203 -7.879 7.871 1.00 91.38 547 ARG A N 1
ATOM 4146 C CA . ARG A 1 547 ? -2.536 -7.439 7.432 1.00 91.38 547 ARG A CA 1
ATOM 4147 C C . ARG A 1 547 ? -3.195 -8.433 6.464 1.00 91.38 547 ARG A C 1
ATOM 4149 O O . ARG A 1 547 ? -4.412 -8.559 6.502 1.00 91.38 547 ARG A O 1
ATOM 4156 N N . LYS A 1 548 ? -2.419 -9.163 5.648 1.00 87.44 548 LYS A N 1
ATOM 4157 C CA . LYS A 1 548 ? -2.938 -10.173 4.706 1.00 87.44 548 LYS A CA 1
ATOM 4158 C C . LYS A 1 548 ? -3.705 -11.312 5.389 1.00 87.44 548 LYS A C 1
ATOM 4160 O O . LYS A 1 548 ? -4.589 -11.875 4.765 1.00 87.44 548 LYS A O 1
ATOM 4165 N N . GLN A 1 549 ? -3.387 -11.629 6.645 1.00 90.44 549 GLN A N 1
ATOM 4166 C CA . GLN A 1 549 ? -4.111 -12.623 7.444 1.00 90.44 549 GLN A CA 1
ATOM 4167 C C . GLN A 1 549 ? -5.093 -11.955 8.415 1.00 90.44 549 GLN A C 1
ATOM 4169 O O . GLN A 1 549 ? -6.248 -12.356 8.516 1.00 90.44 549 GLN A O 1
ATOM 4174 N N . VAL A 1 550 ? -4.672 -10.870 9.071 1.00 94.06 550 VAL A N 1
ATOM 4175 C CA . VAL A 1 550 ? -5.500 -10.153 10.055 1.00 94.06 550 VAL A CA 1
ATOM 4176 C C . VAL A 1 550 ? -6.752 -9.535 9.425 1.00 94.06 550 VAL A C 1
ATOM 4178 O O . VAL A 1 550 ? -7.836 -9.634 9.991 1.00 94.06 550 VAL A O 1
ATOM 4181 N N . GLY A 1 551 ? -6.611 -8.895 8.260 1.00 94.06 551 GLY A N 1
ATOM 4182 C CA . GLY A 1 551 ? -7.701 -8.210 7.565 1.00 94.06 551 GLY A CA 1
ATOM 4183 C C . GLY A 1 551 ? -8.869 -9.148 7.247 1.00 94.06 551 GLY A C 1
ATOM 4184 O O . GLY A 1 551 ? -9.975 -8.871 7.702 1.00 94.06 551 GLY A O 1
ATOM 4185 N N . PRO A 1 552 ? -8.648 -10.273 6.536 1.00 93.00 552 PRO A N 1
ATOM 4186 C CA . PRO A 1 552 ? -9.695 -11.262 6.281 1.00 93.00 552 PRO A CA 1
ATOM 4187 C C . PRO A 1 552 ? -10.367 -11.795 7.551 1.00 93.00 552 PRO A C 1
ATOM 4189 O O . PRO A 1 552 ? -11.590 -11.852 7.595 1.00 93.00 552 PRO A O 1
ATOM 4192 N N . LEU A 1 553 ? -9.606 -12.116 8.604 1.00 95.88 553 LEU A N 1
ATOM 4193 C CA . LEU A 1 553 ? -10.176 -12.592 9.872 1.00 95.88 553 LEU A CA 1
ATOM 4194 C C . LEU A 1 553 ? -11.106 -11.557 10.519 1.00 95.88 553 LEU A C 1
ATOM 4196 O O . LEU A 1 553 ? -12.201 -11.903 10.960 1.00 95.88 553 LEU A O 1
ATOM 4200 N N . LEU A 1 554 ? -10.687 -10.289 10.550 1.00 97.00 554 LEU A N 1
ATOM 4201 C CA . LEU A 1 554 ? -11.484 -9.203 11.122 1.00 97.00 554 LEU A CA 1
ATOM 4202 C C . LEU A 1 554 ? -12.739 -8.922 10.284 1.00 97.00 554 LEU A C 1
ATOM 4204 O O . LEU A 1 554 ? -13.823 -8.761 10.838 1.00 97.00 554 LEU A O 1
ATOM 4208 N N . ARG A 1 555 ? -12.609 -8.918 8.951 1.00 95.69 555 ARG A N 1
ATOM 4209 C CA . ARG A 1 555 ? -13.734 -8.754 8.016 1.00 95.69 555 ARG A CA 1
ATOM 4210 C C . ARG A 1 555 ? -14.759 -9.872 8.178 1.00 95.69 555 ARG A C 1
ATOM 4212 O O . ARG A 1 555 ? -15.943 -9.594 8.320 1.00 95.69 555 ARG A O 1
ATOM 4219 N N . GLU A 1 556 ? -14.315 -11.127 8.217 1.00 94.62 556 GLU A N 1
ATOM 4220 C CA . GLU A 1 556 ? -15.205 -12.271 8.432 1.00 94.62 556 GLU A CA 1
ATOM 4221 C C . GLU A 1 556 ? -15.879 -12.226 9.805 1.00 94.62 556 GLU A C 1
ATOM 4223 O O . GLU A 1 556 ? -17.069 -12.531 9.903 1.00 94.62 556 GLU A O 1
ATOM 4228 N N . ALA A 1 557 ? -15.170 -11.793 10.855 1.00 95.81 557 ALA A N 1
ATOM 4229 C CA . ALA A 1 557 ? -15.765 -11.601 12.174 1.00 95.81 557 ALA A CA 1
ATOM 4230 C C . ALA A 1 557 ? -16.911 -10.577 12.142 1.00 95.81 557 ALA A C 1
ATOM 4232 O O . ALA A 1 557 ? -17.926 -10.832 12.777 1.00 95.81 557 ALA A O 1
ATOM 4233 N N . VAL A 1 558 ? -16.789 -9.490 11.368 1.00 95.50 558 VAL A N 1
ATOM 4234 C CA . VAL A 1 558 ? -17.857 -8.489 11.165 1.00 95.50 558 VAL A CA 1
ATOM 4235 C C . VAL A 1 558 ? -18.997 -9.032 10.297 1.00 95.50 558 VAL A C 1
ATOM 4237 O O . VAL A 1 558 ? -20.157 -8.900 10.670 1.00 95.50 558 VAL A O 1
ATOM 4240 N N . LYS A 1 559 ? -18.699 -9.687 9.166 1.00 93.12 559 LYS A N 1
ATOM 4241 C CA . LYS A 1 559 ? -19.720 -10.270 8.266 1.00 93.12 559 LYS A CA 1
ATOM 4242 C C . LYS A 1 559 ? -20.624 -11.289 8.959 1.00 93.12 559 LYS A C 1
ATOM 4244 O O . LYS A 1 559 ? -21.758 -11.505 8.537 1.00 93.12 559 LYS A O 1
ATOM 4249 N N . THR A 1 560 ? -20.084 -11.989 9.954 1.00 90.94 560 THR A N 1
ATOM 4250 C CA . THR A 1 560 ? -20.775 -13.085 10.644 1.00 90.94 560 THR A CA 1
ATOM 4251 C C . THR A 1 560 ? -21.368 -12.696 11.995 1.00 90.94 560 THR A C 1
ATOM 4253 O O . THR A 1 560 ? -21.911 -13.580 12.658 1.00 90.94 560 THR A O 1
ATOM 4256 N N . MET A 1 561 ? -21.296 -11.409 12.359 1.00 87.75 561 MET A N 1
ATOM 4257 C CA . MET A 1 561 ? -22.118 -10.811 13.420 1.00 87.75 561 MET A CA 1
ATOM 4258 C C . MET A 1 561 ? -23.600 -10.866 13.066 1.00 87.75 561 MET A C 1
ATOM 4260 O O . MET A 1 561 ? -23.926 -10.728 11.857 1.00 87.75 561 MET A O 1
#

InterPro domains:
  IPR001667 DDH domain [PF01368] (37-264)
  IPR004097 DHHA2 domain [PF02833] (388-557)
  IPR004097 DHHA2 domain [SM01131] (386-558)
  IPR038222 DHHA2 domain superfamily [G3DSA:3.10.310.20] (397-561)
  IPR038763 DHH phosphoesterase superfamily [SSF64182] (36-414)

Solvent-accessible surface area (backbone atoms only — not comparable to full-atom values): 33126 Å² total; per-residue (Å²): 105,69,44,68,60,59,45,36,47,51,54,40,44,71,41,59,49,78,79,77,92,66,92,68,94,57,100,63,81,79,86,82,69,54,53,63,32,41,22,31,20,32,55,36,47,45,60,37,16,47,44,30,14,45,52,54,21,54,59,67,54,47,80,80,88,59,99,76,70,91,62,85,68,78,76,86,76,90,67,96,70,98,68,84,80,65,66,64,40,50,42,44,34,40,43,30,63,87,45,40,32,80,50,35,47,61,77,41,35,28,57,38,46,35,50,28,57,21,77,66,59,70,79,92,71,92,57,101,79,71,70,98,78,53,86,74,80,64,69,48,67,62,46,53,26,44,45,20,43,21,44,34,50,74,32,83,68,21,80,56,14,84,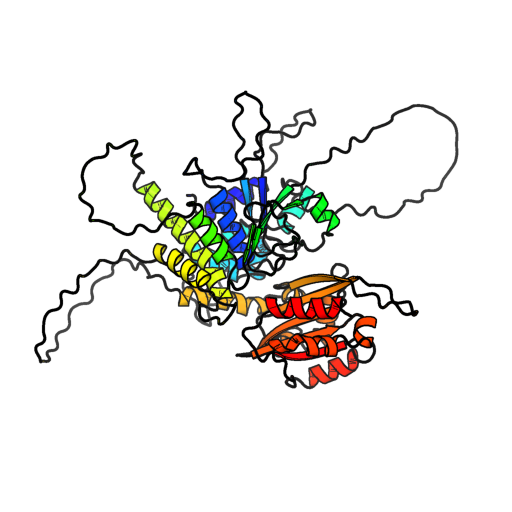67,62,46,80,77,79,72,87,71,74,85,82,86,73,88,81,83,91,81,82,90,81,91,80,92,74,86,78,77,78,76,78,75,78,69,78,48,46,40,30,32,31,21,50,31,53,61,94,65,53,85,93,55,53,72,68,55,46,64,64,37,39,36,80,47,23,27,41,20,30,55,81,86,72,79,61,61,59,91,85,30,64,57,67,44,72,44,62,55,39,32,28,35,32,27,54,49,52,48,50,36,42,75,70,64,68,46,81,78,73,85,73,87,77,89,80,75,94,71,85,89,80,88,88,80,81,84,77,82,74,52,76,66,61,56,51,45,36,51,54,27,51,36,24,52,30,48,39,54,45,45,29,37,30,62,54,5,56,70,71,66,32,55,68,51,26,34,30,69,62,42,53,52,39,49,55,59,38,50,55,62,56,53,76,86,78,78,82,76,77,80,76,87,76,86,90,85,83,89,83,91,83,93,77,92,75,81,82,85,72,91,70,84,84,76,78,74,77,51,68,65,64,54,46,51,54,31,52,49,33,56,57,53,30,57,80,71,42,56,66,67,55,50,48,53,51,37,29,50,74,47,79,37,54,29,47,65,74,98,67,99,67,92,71,67,58,46,80,35,26,42,36,39,24,56,40,82,50,27,67,73,53,50,24,58,71,48,68,33,58,70,47,31,52,51,50,52,49,54,55,38,60,31,90,89,54,52,34,29,29,45,34,37,41,26,31,43,89,91,47,27,37,38,39,41,38,28,60,30,46,70,49,34,76,72,38,47,68,61,54,30,56,75,68,38,62,84,37,41,69,38,88,56,89,90,51,69,69,53,54,51,49,49,54,72,74,31,64,92,53,30,35,72,53,56,26,32,37,64,40,63,72,63,47,67,86,53,53,48,58,51,51,50,51,36,49,32,70,72

Organism: NCBI:txid1182541

Radius of gyration: 28.49 Å; Cα contacts (8 Å, |Δi|>4): 793; chains: 1; bounding box: 109×66×77 Å